Protein AF-A0A4Y8I7M2-F1 (afdb_monomer_lite)

pLDDT: mean 91.76, std 12.44, range [33.81, 98.75]

Radius of gyration: 43.37 Å; chains: 1; bounding box: 100×50×161 Å

Structure (mmCIF, N/CA/C/O backbone):
data_AF-A0A4Y8I7M2-F1
#
_entry.id   AF-A0A4Y8I7M2-F1
#
loop_
_atom_site.group_PDB
_atom_site.id
_atom_site.type_symbol
_atom_site.label_atom_id
_atom_site.label_alt_id
_atom_site.label_comp_id
_atom_site.label_asym_id
_atom_site.label_entity_id
_atom_site.label_seq_id
_atom_site.pdbx_PDB_ins_code
_atom_site.Cartn_x
_atom_site.Cartn_y
_atom_site.Cartn_z
_atom_site.occupancy
_atom_site.B_iso_or_equiv
_atom_site.auth_seq_id
_atom_site.auth_comp_id
_atom_site.auth_asym_id
_atom_site.auth_atom_id
_atom_site.pdbx_PDB_model_num
ATOM 1 N N . MET A 1 1 ? -7.488 23.403 100.681 1.00 34.75 1 MET A N 1
ATOM 2 C CA . MET A 1 1 ? -7.088 21.992 100.491 1.00 34.75 1 MET A CA 1
ATOM 3 C C . MET A 1 1 ? -8.342 21.150 100.312 1.00 34.75 1 MET A C 1
ATOM 5 O O . MET A 1 1 ? -9.198 21.200 101.175 1.00 34.75 1 MET A O 1
ATOM 9 N N . PHE A 1 2 ? -8.409 20.437 99.186 1.00 36.75 2 PHE A N 1
ATOM 10 C CA . PHE A 1 2 ? -9.233 19.265 98.862 1.00 36.75 2 PHE A CA 1
ATOM 11 C C . PHE A 1 2 ? -10.746 19.207 99.182 1.00 36.75 2 PHE A C 1
ATOM 13 O O . PHE A 1 2 ? -11.160 19.093 100.327 1.00 36.75 2 PHE A O 1
ATOM 20 N N . LYS A 1 3 ? -11.473 18.939 98.083 1.00 34.19 3 LYS A N 1
ATOM 21 C CA . LYS A 1 3 ? -12.375 17.788 97.842 1.00 34.19 3 LYS A CA 1
ATOM 22 C C . LYS A 1 3 ? -13.900 18.000 97.905 1.00 34.19 3 LYS A C 1
ATOM 24 O O . LYS A 1 3 ? -14.464 18.262 98.954 1.00 34.19 3 LYS A O 1
ATOM 29 N N . LYS A 1 4 ? -14.487 17.568 96.774 1.00 33.81 4 LYS A N 1
ATOM 30 C CA . LYS A 1 4 ? -15.703 16.747 96.575 1.00 33.81 4 LYS A CA 1
ATOM 31 C C . LYS A 1 4 ? -17.046 17.452 96.325 1.00 33.81 4 LYS A C 1
ATOM 33 O O . LYS A 1 4 ? -17.717 17.912 97.234 1.00 33.81 4 LYS A O 1
ATOM 38 N N . ILE A 1 5 ? -17.416 17.395 95.042 1.00 46.66 5 ILE A N 1
ATOM 39 C CA . ILE A 1 5 ? -18.692 16.943 94.445 1.00 46.66 5 ILE A CA 1
ATOM 40 C C . ILE A 1 5 ? -19.660 16.263 95.441 1.00 46.66 5 ILE A C 1
ATOM 42 O O . ILE A 1 5 ? -19.257 15.267 96.043 1.00 46.66 5 ILE A O 1
ATOM 46 N N . PHE A 1 6 ? -20.913 16.746 95.540 1.00 36.75 6 PHE A N 1
ATOM 47 C CA . PHE A 1 6 ? -22.200 16.080 95.184 1.00 36.75 6 PHE A CA 1
ATOM 48 C C . PHE A 1 6 ? -23.426 16.879 95.717 1.00 36.75 6 PHE A C 1
ATOM 50 O O . PHE A 1 6 ? -23.271 17.638 96.668 1.00 36.75 6 PHE A O 1
ATOM 57 N N . ILE A 1 7 ? -24.628 16.583 95.171 1.00 41.66 7 ILE A N 1
ATOM 58 C CA . ILE A 1 7 ? -26.026 16.907 95.609 1.00 41.66 7 ILE A CA 1
ATOM 59 C C . ILE A 1 7 ? -26.642 18.138 94.894 1.00 41.66 7 ILE A C 1
ATOM 61 O O . ILE A 1 7 ? -26.176 19.252 95.087 1.00 41.66 7 ILE A O 1
ATOM 65 N N . LEU A 1 8 ? -27.554 18.008 93.912 1.00 39.09 8 LEU A N 1
ATOM 66 C CA . LEU A 1 8 ? -28.928 17.439 93.855 1.00 39.09 8 LEU A CA 1
ATOM 67 C C . LEU A 1 8 ? -30.016 18.371 94.443 1.00 39.09 8 LEU A C 1
ATOM 69 O O . LEU A 1 8 ? -30.006 18.683 95.626 1.00 39.09 8 LEU A O 1
ATOM 73 N N . SER A 1 9 ? -31.005 18.726 93.614 1.00 41.34 9 SER A N 1
ATOM 74 C CA . SER A 1 9 ? -32.331 19.258 93.989 1.00 41.34 9 SER A CA 1
ATOM 75 C C . SER A 1 9 ? -33.321 18.715 92.943 1.00 41.34 9 SER A C 1
ATOM 77 O O . SER A 1 9 ? -33.173 19.055 91.775 1.00 41.34 9 SER A O 1
ATOM 79 N N . MET A 1 10 ? -34.151 17.689 93.208 1.00 44.97 10 MET A N 1
ATOM 80 C CA . MET A 1 10 ? -35.494 17.745 93.847 1.00 44.97 10 MET A CA 1
ATOM 81 C C . MET A 1 10 ? -36.355 18.887 93.270 1.00 44.97 10 MET A C 1
ATOM 83 O O . MET A 1 10 ? -35.894 20.021 93.248 1.00 44.97 10 MET A O 1
ATOM 87 N N . LEU A 1 11 ? -37.585 18.689 92.775 1.00 40.25 11 LEU A N 1
ATOM 88 C CA . LEU A 1 11 ? -38.755 18.081 93.435 1.00 40.25 11 LEU A CA 1
ATOM 89 C C . LEU A 1 11 ? -39.888 17.929 92.374 1.00 40.25 11 LEU A C 1
ATOM 91 O O . LEU A 1 11 ? -40.208 18.901 91.703 1.00 40.25 11 LEU A O 1
ATOM 95 N N . SER A 1 12 ? -40.312 16.722 91.981 1.00 39.84 12 SER A N 1
ATOM 96 C CA . SER A 1 12 ? -41.519 15.978 92.413 1.00 39.84 12 SER A CA 1
ATOM 97 C C . SER A 1 12 ? -42.846 16.758 92.505 1.00 39.84 12 SER A C 1
ATOM 99 O O . SER A 1 12 ? -42.995 17.591 93.394 1.00 39.84 12 SER A O 1
ATOM 101 N N . ALA A 1 13 ? -43.840 16.370 91.688 1.00 36.94 13 ALA A N 1
ATOM 102 C CA . ALA A 1 13 ? -45.230 16.160 92.123 1.00 36.94 13 ALA A CA 1
ATOM 103 C C . ALA A 1 13 ? -46.020 15.340 91.079 1.00 36.94 13 ALA A C 1
ATOM 105 O O . ALA A 1 13 ? -46.213 15.760 89.943 1.00 36.94 13 ALA A O 1
ATOM 106 N N . LEU A 1 14 ? -46.477 14.164 91.508 1.00 43.25 14 LEU A N 1
ATOM 107 C CA . LEU A 1 14 ? -47.338 13.204 90.814 1.00 43.25 14 LEU A CA 1
ATOM 108 C C . LEU A 1 14 ? -48.752 13.292 91.423 1.00 43.25 14 LEU A C 1
ATOM 110 O O . LEU A 1 14 ? -48.833 13.370 92.645 1.00 43.25 14 LEU A O 1
ATOM 114 N N . THR A 1 15 ? -49.837 13.234 90.633 1.00 39.44 15 THR A N 1
ATOM 115 C CA . THR A 1 15 ? -51.107 12.513 90.953 1.00 39.44 15 THR A CA 1
ATOM 116 C C . THR A 1 15 ? -52.078 12.498 89.740 1.00 39.44 15 THR A C 1
ATOM 118 O O . THR A 1 15 ? -52.356 13.561 89.206 1.00 39.44 15 THR A O 1
ATOM 121 N N . ILE A 1 16 ? -52.321 11.356 89.061 1.00 47.22 16 ILE A N 1
ATOM 122 C CA . ILE A 1 16 ? -53.378 10.281 89.083 1.00 47.22 16 ILE A CA 1
ATOM 123 C C . ILE A 1 16 ? -54.752 10.580 88.406 1.00 47.22 16 ILE A C 1
ATOM 125 O O . ILE A 1 16 ? -55.399 11.567 88.738 1.00 47.22 16 ILE A O 1
ATOM 129 N N . PHE A 1 17 ? -55.199 9.574 87.614 1.00 38.03 17 PHE A N 1
ATOM 130 C CA . PHE A 1 17 ? -56.518 9.211 87.015 1.00 38.03 17 PHE A CA 1
ATOM 131 C C . PHE A 1 17 ? -56.810 9.797 85.615 1.00 38.03 17 PHE A C 1
ATOM 133 O O . PHE A 1 17 ? -56.690 10.997 85.444 1.00 38.03 17 PHE A O 1
ATOM 140 N N . GLY A 1 18 ? -57.229 9.075 84.561 1.00 34.09 18 GLY A N 1
ATOM 141 C CA . GLY A 1 18 ? -57.569 7.665 84.316 1.00 34.09 18 GLY A CA 1
ATOM 142 C C . GLY A 1 18 ? -58.344 7.516 82.976 1.00 34.09 18 GLY A C 1
ATOM 143 O O . GLY A 1 18 ? -59.138 8.391 82.664 1.00 34.09 18 GLY A O 1
ATOM 144 N N . CYS A 1 19 ? -58.125 6.393 82.268 1.00 34.56 19 CYS A N 1
ATOM 145 C CA . CYS A 1 19 ? -58.940 5.705 81.228 1.00 34.56 19 CYS A CA 1
ATOM 146 C C . CYS A 1 19 ? -59.330 6.333 79.860 1.00 34.56 19 CYS A C 1
ATOM 148 O O . CYS A 1 19 ? -60.022 7.342 79.824 1.00 34.56 19 CYS A O 1
ATOM 150 N N . SER A 1 20 ? -59.062 5.513 78.816 1.00 45.53 20 SER A N 1
ATOM 151 C CA . SER A 1 20 ? -59.830 5.207 77.572 1.00 45.53 20 SER A CA 1
ATOM 152 C C . SER A 1 20 ? -59.993 6.356 76.567 1.00 45.53 20 SER A C 1
ATOM 154 O O . SER A 1 20 ? -60.638 7.345 76.880 1.00 45.53 20 SER A O 1
ATOM 156 N N . ASP A 1 21 ? -59.366 6.341 75.393 1.00 35.41 21 ASP A N 1
ATOM 157 C CA . ASP A 1 21 ? -59.692 5.536 74.204 1.00 35.41 21 ASP A CA 1
ATOM 158 C C . ASP A 1 21 ? -58.680 5.891 73.094 1.00 35.41 21 ASP A C 1
ATOM 160 O O . ASP A 1 21 ? -57.983 6.903 73.195 1.00 35.41 21 ASP A O 1
ATOM 164 N N . ASP A 1 22 ? -58.615 5.023 72.085 1.00 50.66 22 ASP A N 1
ATOM 165 C CA . ASP A 1 22 ? -57.788 5.080 70.876 1.00 50.66 22 ASP A CA 1
ATOM 166 C C . ASP A 1 22 ? -57.703 6.466 70.216 1.00 50.66 22 ASP A C 1
ATOM 168 O O . ASP A 1 22 ? -58.724 7.113 70.012 1.00 50.66 22 ASP A O 1
ATOM 172 N N . ASP A 1 23 ? -56.492 6.851 69.804 1.00 45.38 23 ASP A N 1
ATOM 173 C CA . ASP A 1 23 ? -56.253 7.473 68.498 1.00 45.38 23 ASP A CA 1
ATOM 174 C C . ASP A 1 23 ? -54.772 7.282 68.117 1.00 45.38 23 ASP A C 1
ATOM 176 O O . ASP A 1 23 ? -53.849 7.784 68.766 1.00 45.38 23 ASP A O 1
ATOM 180 N N . ASP A 1 24 ? -54.584 6.484 67.066 1.00 55.16 24 ASP A N 1
ATOM 181 C CA . ASP A 1 24 ? -53.390 6.387 66.229 1.00 55.16 24 ASP A CA 1
ATOM 182 C C . ASP A 1 24 ? -53.096 7.770 65.621 1.00 55.16 24 ASP A C 1
ATOM 184 O O . ASP A 1 24 ? -53.892 8.279 64.834 1.00 55.16 24 ASP A O 1
ATOM 188 N N . ASP A 1 25 ? -51.942 8.368 65.922 1.00 43.81 25 ASP A N 1
ATOM 189 C CA . ASP A 1 25 ? -51.353 9.381 65.037 1.00 43.81 25 ASP A CA 1
ATOM 190 C C . ASP A 1 25 ? -49.824 9.325 65.097 1.00 43.81 25 ASP A C 1
ATOM 192 O O . ASP A 1 25 ? -49.147 10.035 65.846 1.00 43.81 25 ASP A O 1
ATOM 196 N N . THR A 1 26 ? -49.267 8.420 64.295 1.00 49.19 26 THR A N 1
ATOM 197 C CA . THR A 1 26 ? -47.875 8.474 63.855 1.00 49.19 26 THR A CA 1
ATOM 198 C C . THR A 1 26 ? -47.835 8.944 62.405 1.00 49.19 26 THR A C 1
ATOM 200 O O . THR A 1 26 ? -47.641 8.133 61.501 1.00 49.19 26 THR A O 1
ATOM 203 N N . THR A 1 27 ? -48.007 10.241 62.147 1.00 44.62 27 THR A N 1
ATOM 204 C CA . THR A 1 27 ? -47.711 10.802 60.820 1.00 44.62 27 THR A CA 1
ATOM 205 C C . THR A 1 27 ? -46.833 12.052 60.920 1.00 44.62 27 THR A C 1
ATOM 207 O O . THR A 1 27 ? -47.258 13.142 61.292 1.00 44.62 27 THR A O 1
ATOM 210 N N . GLY A 1 28 ? -45.547 11.887 60.589 1.00 54.22 28 GLY A N 1
ATOM 211 C CA . GLY A 1 28 ? -44.714 13.012 60.155 1.00 54.22 28 GLY A CA 1
ATOM 212 C C . GLY A 1 28 ? -45.260 13.609 58.847 1.00 54.22 28 GLY A C 1
ATOM 213 O O . GLY A 1 28 ? -46.148 13.017 58.230 1.00 54.22 28 GLY A O 1
ATOM 214 N N . PRO A 1 29 ? -44.767 14.780 58.405 1.00 56.72 29 PRO A N 1
ATOM 215 C CA . PRO A 1 29 ? -45.229 15.380 57.156 1.00 56.72 29 PRO A CA 1
ATOM 216 C C . PRO A 1 29 ? -45.030 14.405 55.985 1.00 56.72 29 PRO A C 1
ATOM 218 O O . PRO A 1 29 ? -43.944 13.853 55.816 1.00 56.72 29 PRO A O 1
ATOM 221 N N . ALA A 1 30 ? -46.085 14.189 55.195 1.00 63.03 30 ALA A N 1
ATOM 222 C CA . ALA A 1 30 ? -46.025 13.373 53.987 1.00 63.03 30 ALA A CA 1
ATOM 223 C C . ALA A 1 30 ? -45.045 14.001 52.983 1.00 63.03 30 ALA A C 1
ATOM 225 O O . ALA A 1 30 ? -45.181 15.178 52.643 1.00 63.03 30 ALA A O 1
ATOM 226 N N . LEU A 1 31 ? -44.060 13.223 52.530 1.00 72.62 31 LEU A N 1
ATOM 227 C CA . LEU A 1 31 ? -43.148 13.629 51.461 1.00 72.62 31 LEU A CA 1
ATOM 228 C C . LEU A 1 31 ? -43.915 13.600 50.136 1.00 72.62 31 LEU A C 1
ATOM 230 O O . LEU A 1 31 ? -44.609 12.625 49.857 1.00 72.62 31 LEU A O 1
ATOM 234 N N . SER A 1 32 ? -43.833 14.672 49.345 1.00 75.38 32 SER A N 1
ATOM 235 C CA . SER A 1 32 ? -44.622 14.791 48.114 1.00 75.38 32 SER A CA 1
ATOM 236 C C . SER A 1 32 ? -43.983 14.133 46.898 1.00 75.38 32 SER A C 1
ATOM 238 O O . SER A 1 32 ? -44.737 13.779 46.009 1.00 75.38 32 SER A O 1
ATOM 240 N N . ASN A 1 33 ? -42.649 13.998 46.871 1.00 89.50 33 ASN A N 1
ATOM 241 C CA . ASN A 1 33 ? -41.876 13.536 45.713 1.00 89.50 33 ASN A CA 1
ATOM 242 C C . ASN A 1 33 ? -40.784 12.525 46.124 1.00 89.50 33 ASN A C 1
ATOM 244 O O . ASN A 1 33 ? -39.594 12.751 45.898 1.00 89.50 33 ASN A O 1
ATOM 248 N N . ASN A 1 34 ? -41.158 11.464 46.842 1.00 94.31 34 ASN A N 1
ATOM 249 C CA . ASN A 1 34 ? -40.212 10.495 47.409 1.00 94.31 34 ASN A CA 1
ATOM 250 C C . ASN A 1 34 ? -40.139 9.168 46.644 1.00 94.31 34 ASN A C 1
ATOM 252 O O . ASN A 1 34 ? -39.482 8.247 47.129 1.00 94.31 34 ASN A O 1
ATOM 256 N N . THR A 1 35 ? -40.793 9.037 45.488 1.00 96.31 35 THR A N 1
ATOM 257 C CA . THR A 1 35 ? -40.771 7.797 44.699 1.00 96.31 35 THR A CA 1
ATOM 258 C C . THR A 1 35 ? -40.009 8.000 43.394 1.00 96.31 35 THR A C 1
ATOM 260 O O . THR A 1 35 ? -40.344 8.881 42.607 1.00 96.31 35 THR A O 1
ATOM 263 N N . LEU A 1 36 ? -39.002 7.166 43.132 1.00 97.62 36 LEU A N 1
ATOM 264 C CA . LEU A 1 36 ? -38.326 7.091 41.838 1.00 97.62 36 LEU A CA 1
ATOM 265 C C . LEU A 1 36 ? -38.938 5.961 41.012 1.00 97.62 36 LEU A C 1
ATOM 267 O O . LEU A 1 36 ? -39.092 4.850 41.500 1.00 97.62 36 LEU A O 1
ATOM 271 N N . VAL A 1 37 ? -39.266 6.225 39.754 1.00 98.25 37 VAL A N 1
ATOM 272 C CA . VAL A 1 37 ? -39.798 5.226 38.827 1.00 98.25 37 VAL A CA 1
ATOM 273 C C . VAL A 1 37 ? -38.816 5.022 37.689 1.00 98.25 37 VAL A C 1
ATOM 275 O O . VAL A 1 37 ? -38.554 5.964 36.941 1.00 98.25 37 VAL A O 1
ATOM 278 N N . LEU A 1 38 ? -38.288 3.807 37.553 1.00 98.50 38 LEU A N 1
ATOM 279 C CA . LEU A 1 38 ? -37.319 3.437 36.523 1.00 98.50 38 LEU A CA 1
ATOM 280 C C . LEU A 1 38 ? -37.955 2.569 35.434 1.00 98.50 38 LEU A C 1
ATOM 282 O O . LEU A 1 38 ? -38.711 1.641 35.708 1.00 98.50 38 LEU A O 1
ATOM 286 N N . SER A 1 39 ? -37.588 2.847 34.186 1.00 97.88 39 SER A N 1
ATOM 287 C CA . SER A 1 39 ? -37.845 1.983 33.033 1.00 97.88 39 SER A CA 1
ATOM 288 C C . SER A 1 39 ? -36.553 1.851 32.246 1.00 97.88 39 SER A C 1
ATOM 290 O O . SER A 1 39 ? -36.093 2.837 31.673 1.00 97.88 39 SER A O 1
ATOM 292 N N . LEU A 1 40 ? -35.968 0.655 32.230 1.00 97.94 40 LEU A N 1
ATOM 293 C CA . LEU A 1 40 ? -34.669 0.381 31.616 1.00 97.94 40 LEU A CA 1
ATOM 294 C C . LEU A 1 40 ? -34.826 -0.559 30.415 1.00 97.94 40 LEU A C 1
ATOM 296 O O . LEU A 1 40 ? -35.811 -1.283 30.289 1.00 97.94 40 LEU A O 1
ATOM 300 N N . THR A 1 41 ? -33.877 -0.524 29.489 1.00 96.25 41 THR A N 1
ATOM 301 C CA . THR A 1 41 ? -33.853 -1.362 28.286 1.00 96.25 41 THR A CA 1
ATOM 302 C C . THR A 1 41 ? -32.412 -1.723 27.957 1.00 96.25 41 THR A C 1
ATOM 304 O O . THR A 1 41 ? -31.530 -0.877 28.067 1.00 96.25 41 THR A O 1
ATOM 307 N N . GLY A 1 42 ? -32.176 -2.975 27.554 1.00 94.88 42 GLY A N 1
ATOM 308 C CA . GLY A 1 42 ? -30.841 -3.470 27.189 1.00 94.88 42 GLY A CA 1
ATOM 309 C C . GLY A 1 42 ? -29.903 -3.726 28.374 1.00 94.88 42 GLY A C 1
ATOM 310 O O . GLY A 1 42 ? -28.739 -4.040 28.158 1.00 94.88 42 GLY A O 1
ATOM 311 N N . VAL A 1 43 ? -30.404 -3.596 29.605 1.00 96.06 43 VAL A N 1
ATOM 312 C CA . VAL A 1 43 ? -29.664 -3.888 30.838 1.00 96.06 43 VAL A CA 1
ATOM 313 C C . VAL A 1 43 ? -29.626 -5.397 31.062 1.00 96.06 43 VAL A C 1
ATOM 315 O O . VAL A 1 43 ? -30.651 -6.063 30.908 1.00 96.06 43 VAL A O 1
ATOM 318 N N . GLU A 1 44 ? -28.454 -5.930 31.395 1.00 94.19 44 GLU A N 1
ATOM 319 C CA . GLU A 1 44 ? -28.271 -7.361 31.636 1.00 94.19 44 GLU A CA 1
ATOM 320 C C . GLU A 1 44 ? -28.517 -7.759 33.095 1.00 94.19 44 GLU A C 1
ATOM 322 O O . GLU A 1 44 ? -28.574 -6.923 33.993 1.00 94.19 44 GLU A O 1
ATOM 327 N N . THR A 1 45 ? -28.672 -9.059 33.338 1.00 94.62 45 THR A N 1
ATOM 328 C CA . THR A 1 45 ? -28.719 -9.607 34.695 1.00 94.62 45 THR A CA 1
ATOM 329 C C . THR A 1 45 ? -27.307 -9.688 35.262 1.00 94.62 45 THR A C 1
ATOM 331 O O . THR A 1 45 ? -26.478 -10.425 34.730 1.00 94.62 45 THR A O 1
ATOM 334 N N . LEU A 1 46 ? -27.055 -9.015 36.384 1.00 93.56 46 LEU A N 1
ATOM 335 C CA . LEU A 1 46 ? -25.780 -9.130 37.091 1.00 93.56 46 LEU A CA 1
ATOM 336 C C . LEU A 1 46 ? -25.699 -10.445 37.873 1.00 93.56 46 LEU A C 1
ATOM 338 O O . LEU A 1 46 ? -26.699 -10.924 38.418 1.00 93.56 46 LEU A O 1
ATOM 342 N N . GLN A 1 47 ? -24.503 -11.029 37.923 1.00 89.81 47 GLN A N 1
ATOM 343 C CA . GLN A 1 47 ? -24.219 -12.308 38.579 1.00 89.81 47 GLN A CA 1
ATOM 344 C C . GLN A 1 47 ? -23.152 -12.142 39.670 1.00 89.81 47 GLN A C 1
ATOM 346 O O . GLN A 1 47 ? -22.754 -11.029 39.990 1.00 89.81 47 GLN A O 1
ATOM 351 N N . ASN A 1 48 ? -22.748 -13.257 40.289 1.00 89.00 48 ASN A N 1
ATOM 352 C CA . ASN A 1 48 ? -21.621 -13.345 41.229 1.00 89.00 48 ASN A CA 1
ATOM 353 C C . ASN A 1 48 ? -21.653 -12.375 42.424 1.00 89.00 48 ASN A C 1
ATOM 355 O O . ASN A 1 48 ? -20.632 -12.076 43.035 1.00 89.00 48 ASN A O 1
ATOM 359 N N . GLY A 1 49 ? -22.857 -11.963 42.819 1.00 89.12 49 GLY A N 1
ATOM 360 C CA . GLY A 1 49 ? -23.054 -11.049 43.937 1.00 89.12 49 GLY A CA 1
ATOM 361 C C . GLY A 1 49 ? -22.908 -9.578 43.562 1.00 89.12 49 GLY A C 1
ATOM 362 O O . GLY A 1 49 ? -22.641 -8.770 44.437 1.00 89.12 49 GLY A O 1
ATOM 363 N N . TYR A 1 50 ? -23.079 -9.205 42.294 1.00 93.56 50 TYR A N 1
ATOM 364 C CA . TYR A 1 50 ? -23.278 -7.812 41.896 1.00 93.56 50 TYR A CA 1
ATOM 365 C C . TYR A 1 50 ? -24.763 -7.485 41.719 1.00 93.56 50 TYR A C 1
ATOM 367 O O . TYR A 1 50 ? -25.577 -8.340 41.356 1.00 93.56 50 TYR A O 1
ATOM 375 N N . HIS A 1 51 ? -25.120 -6.226 41.958 1.00 95.25 51 HIS A N 1
ATOM 376 C CA . HIS A 1 51 ? -26.459 -5.683 41.747 1.00 95.25 51 HIS A CA 1
ATOM 377 C C . HIS A 1 51 ? -26.393 -4.231 41.269 1.00 95.25 51 HIS A C 1
ATOM 379 O O . HIS A 1 51 ? -25.348 -3.593 41.326 1.00 95.25 51 HIS A O 1
ATOM 385 N N . TYR A 1 52 ? -27.515 -3.697 40.797 1.00 97.31 52 TYR A N 1
ATOM 386 C CA . TYR A 1 52 ? -27.633 -2.278 40.494 1.00 97.31 52 TYR A CA 1
ATOM 387 C C . TYR A 1 52 ? -28.093 -1.500 41.726 1.00 97.31 52 TYR A C 1
ATOM 389 O O . TYR A 1 52 ? -28.968 -1.956 42.469 1.00 97.31 52 TYR A O 1
ATOM 397 N N . GLU A 1 53 ? -27.581 -0.286 41.903 1.00 97.38 53 GLU A N 1
ATOM 398 C CA . GLU A 1 53 ? -28.123 0.677 42.860 1.00 97.38 53 GLU A CA 1
ATOM 399 C C . GLU A 1 53 ? -28.457 2.001 42.178 1.00 97.38 53 GLU A C 1
ATOM 401 O O . GLU A 1 53 ? -27.693 2.536 41.374 1.00 97.38 53 GLU A O 1
ATOM 406 N N . GLY A 1 54 ? -29.652 2.515 42.465 1.00 97.44 54 GLY A N 1
ATOM 407 C CA . GLY A 1 54 ? -30.093 3.808 41.965 1.00 97.44 54 GLY A CA 1
ATOM 408 C C . GLY A 1 54 ? -29.753 4.928 42.939 1.00 97.44 54 GLY A C 1
ATOM 409 O O . GLY A 1 54 ? -30.057 4.831 44.128 1.00 97.44 54 GLY A O 1
ATOM 410 N N . TRP A 1 55 ? -29.262 6.048 42.422 1.00 98.06 55 TRP A N 1
ATOM 411 C CA . TRP A 1 55 ? -28.876 7.227 43.188 1.00 98.06 55 TRP A CA 1
ATOM 412 C C . TRP A 1 55 ? -29.515 8.490 42.618 1.00 98.06 55 TRP A C 1
ATOM 414 O O . TRP A 1 55 ? -29.453 8.746 41.416 1.00 98.06 55 TRP A O 1
ATOM 424 N N . ALA A 1 56 ? -30.080 9.322 43.488 1.00 97.81 56 ALA A N 1
ATOM 425 C CA . ALA A 1 56 ? -30.510 10.674 43.157 1.00 97.81 56 ALA A CA 1
ATOM 426 C C . ALA A 1 56 ? -29.520 11.690 43.734 1.00 97.81 56 ALA A C 1
ATOM 428 O O . ALA A 1 56 ? -29.183 11.631 44.914 1.00 97.81 56 ALA A O 1
ATOM 429 N N . ILE A 1 57 ? -29.064 12.648 42.927 1.00 97.81 57 ILE A N 1
ATOM 430 C CA . ILE A 1 57 ? -28.159 13.705 43.395 1.00 97.81 57 ILE A CA 1
ATOM 431 C C . ILE A 1 57 ? -28.982 14.873 43.929 1.00 97.81 57 ILE A C 1
ATOM 433 O O . ILE A 1 57 ? -29.481 15.682 43.152 1.00 97.81 57 ILE A O 1
ATOM 437 N N . VAL A 1 58 ? -29.116 14.984 45.250 1.00 95.94 58 VAL A N 1
ATOM 438 C CA . VAL A 1 58 ? -29.919 16.018 45.922 1.00 95.94 58 VAL A CA 1
ATOM 439 C C . VAL A 1 58 ? -28.995 16.973 46.666 1.00 95.94 58 VAL A C 1
ATOM 441 O O . VAL A 1 58 ? -28.199 16.567 47.512 1.00 95.94 58 VAL A O 1
ATOM 444 N N . GLY A 1 59 ? -29.056 18.266 46.335 1.00 93.38 59 GLY A N 1
ATOM 445 C CA . GLY A 1 59 ? -28.174 19.269 46.948 1.00 93.38 59 GLY A CA 1
ATOM 446 C C . GLY A 1 59 ? -26.676 19.019 46.706 1.00 93.38 59 GLY A C 1
ATOM 447 O O . GLY A 1 59 ? -25.848 19.496 47.478 1.00 93.38 59 GLY A O 1
ATOM 448 N N . GLY A 1 60 ? -26.334 18.270 45.650 1.00 94.38 60 GLY A N 1
ATOM 449 C CA . GLY A 1 60 ? -24.963 17.872 45.317 1.00 94.38 60 GLY A CA 1
ATOM 450 C C . GLY A 1 60 ? -24.469 16.597 46.007 1.00 94.38 60 GLY A C 1
ATOM 451 O O . GLY A 1 60 ? -23.343 16.189 45.740 1.00 94.38 60 GLY A O 1
ATOM 452 N N . SER A 1 61 ? -25.288 15.960 46.848 1.00 95.62 61 SER A N 1
ATOM 453 C CA . SER A 1 61 ? -24.948 14.705 47.527 1.00 95.62 61 SER A CA 1
ATOM 454 C C . SER A 1 61 ? -25.746 13.528 46.959 1.00 95.62 61 SER A C 1
ATOM 456 O O . SER A 1 61 ? -26.920 13.709 46.622 1.00 95.62 61 SER A O 1
ATOM 458 N N . PRO A 1 62 ? -25.156 12.324 46.878 1.00 96.94 62 PRO A N 1
ATOM 459 C CA . PRO A 1 62 ? -25.881 11.127 46.475 1.00 96.94 62 PRO A CA 1
ATOM 460 C C . PRO A 1 62 ? -26.884 10.698 47.555 1.00 96.94 62 PRO A C 1
ATOM 462 O O . PRO A 1 62 ? -26.600 10.734 48.752 1.00 96.94 62 PRO A O 1
ATOM 465 N N . VAL A 1 63 ? -28.074 10.296 47.117 1.00 95.94 63 VAL A N 1
ATOM 466 C CA . VAL A 1 63 ? -29.135 9.708 47.938 1.00 95.94 63 VAL A CA 1
ATOM 467 C C . VAL A 1 63 ? -29.513 8.372 47.314 1.00 95.94 63 VAL A C 1
ATOM 469 O O . VAL A 1 63 ? -30.018 8.349 46.191 1.00 95.94 63 VAL A O 1
ATOM 472 N N . ALA A 1 64 ? -29.285 7.275 48.037 1.00 95.94 64 ALA A N 1
ATOM 473 C CA . ALA A 1 64 ? -29.695 5.944 47.604 1.00 95.94 64 ALA A CA 1
ATOM 474 C C . ALA A 1 64 ? -31.220 5.881 47.435 1.00 95.94 64 ALA A C 1
ATOM 476 O O . ALA A 1 64 ? -31.986 6.324 48.297 1.00 95.94 64 ALA A O 1
ATOM 477 N N . THR A 1 65 ? -31.656 5.335 46.306 1.00 95.75 65 THR A N 1
ATOM 478 C CA . THR A 1 65 ? -33.073 5.208 45.940 1.00 95.75 65 THR A CA 1
ATOM 479 C C . THR A 1 65 ? -33.550 3.763 45.988 1.00 95.75 65 THR A C 1
ATOM 481 O O . THR A 1 65 ? -34.729 3.526 46.234 1.00 95.75 65 THR A O 1
ATOM 484 N N . GLY A 1 66 ? -32.635 2.801 45.863 1.00 94.50 66 GLY A N 1
ATOM 485 C CA . GLY A 1 66 ? -32.909 1.384 46.046 1.00 94.50 66 GLY A CA 1
ATOM 486 C C . GLY A 1 66 ? -31.939 0.499 45.273 1.00 94.50 66 GLY A C 1
ATOM 487 O O . GLY A 1 66 ? -31.365 0.916 44.267 1.00 94.50 66 GLY A O 1
ATOM 488 N N . LYS A 1 67 ? -31.800 -0.737 45.753 1.00 95.56 67 LYS A N 1
ATOM 489 C CA . LYS A 1 67 ? -30.999 -1.800 45.141 1.00 95.56 67 LYS A CA 1
ATOM 490 C C . LYS A 1 67 ? -31.908 -2.732 44.342 1.00 95.56 67 LYS A C 1
ATOM 492 O O . LYS A 1 67 ? -32.997 -3.071 44.813 1.00 95.56 67 LYS A O 1
ATOM 497 N N . PHE A 1 68 ? -31.473 -3.144 43.160 1.00 97.44 68 PHE A N 1
ATOM 498 C CA . PHE A 1 68 ? -32.240 -4.012 42.271 1.00 97.44 68 PHE A CA 1
ATOM 499 C C . PHE A 1 68 ? -31.334 -4.823 41.345 1.00 97.44 68 PHE A C 1
ATOM 501 O O . PHE A 1 68 ? -30.150 -4.545 41.197 1.00 97.44 68 PHE A O 1
ATOM 508 N N . ASN A 1 69 ? -31.905 -5.824 40.694 1.00 97.06 69 ASN A N 1
ATOM 509 C CA . ASN A 1 69 ? -31.316 -6.496 39.542 1.00 97.06 69 ASN A CA 1
ATOM 510 C C . ASN A 1 69 ? -32.364 -6.559 38.416 1.00 97.06 69 ASN A C 1
ATOM 512 O O . ASN A 1 69 ? -33.473 -6.034 38.560 1.00 97.06 69 ASN A O 1
ATOM 516 N N . VAL A 1 70 ? -32.018 -7.162 37.285 1.00 96.56 70 VAL A N 1
ATOM 517 C CA . VAL A 1 70 ? -32.908 -7.343 36.137 1.00 96.56 70 VAL A CA 1
ATOM 518 C C . VAL A 1 70 ? -33.007 -8.829 35.811 1.00 96.56 70 VAL A C 1
ATOM 520 O O . VAL A 1 70 ? -31.990 -9.516 35.774 1.00 96.56 70 VAL A O 1
ATOM 523 N N . ASP A 1 71 ? -34.213 -9.344 35.583 1.00 94.50 71 ASP A N 1
ATOM 524 C CA . ASP A 1 71 ? -34.418 -10.735 35.169 1.00 94.50 71 ASP A CA 1
ATOM 525 C C . ASP A 1 71 ? -34.081 -10.960 33.680 1.00 94.50 71 ASP A C 1
ATOM 527 O O . ASP A 1 71 ? -33.824 -10.029 32.913 1.00 94.50 71 ASP A O 1
ATOM 531 N N . ALA A 1 72 ? -34.153 -12.216 33.230 1.00 91.56 72 ALA A N 1
ATOM 532 C CA . ALA A 1 72 ? -33.879 -12.586 31.838 1.00 91.56 72 ALA A CA 1
ATOM 533 C C . ALA A 1 72 ? -34.832 -11.947 30.801 1.00 91.56 72 ALA A C 1
ATOM 535 O O . ALA A 1 72 ? -34.573 -12.031 29.600 1.00 91.56 72 ALA A O 1
ATOM 536 N N . ASN A 1 73 ? -35.944 -11.343 31.233 1.00 92.31 73 ASN A N 1
ATOM 537 C CA . ASN A 1 73 ? -36.915 -10.661 30.379 1.00 92.31 73 ASN A CA 1
ATOM 538 C C . ASN A 1 73 ? -36.804 -9.128 30.455 1.00 92.31 73 ASN A C 1
ATOM 540 O O . ASN A 1 73 ? -37.606 -8.440 29.819 1.00 92.31 73 ASN A O 1
ATOM 544 N N . GLY A 1 74 ? -35.851 -8.581 31.216 1.00 92.69 74 GLY A N 1
ATOM 545 C CA . GLY A 1 74 ? -35.707 -7.138 31.403 1.00 92.69 74 GLY A CA 1
ATOM 546 C C . GLY A 1 74 ? -36.571 -6.552 32.528 1.00 92.69 74 GLY A C 1
ATOM 547 O O . GLY A 1 74 ? -36.720 -5.332 32.605 1.00 92.69 74 GLY A O 1
ATOM 548 N N . VAL A 1 75 ? -37.186 -7.379 33.379 1.00 96.19 75 VAL A N 1
ATOM 549 C CA . VAL A 1 75 ? -38.019 -6.930 34.504 1.00 96.19 75 VAL A CA 1
ATOM 550 C C . VAL A 1 75 ? -37.131 -6.602 35.701 1.00 96.19 75 VAL A C 1
ATOM 552 O O . VAL A 1 75 ? -36.276 -7.398 36.072 1.00 96.19 75 VAL A O 1
ATOM 555 N N . LEU A 1 76 ? -37.349 -5.440 36.325 1.00 98.00 76 LEU A N 1
ATOM 556 C CA . LEU A 1 76 ? -36.638 -5.065 37.550 1.00 98.00 76 LEU A CA 1
ATOM 557 C C . LEU A 1 76 ? -37.091 -5.948 38.718 1.00 98.00 76 LEU A C 1
ATOM 559 O O . LEU A 1 76 ? -38.293 -6.078 38.962 1.00 98.00 76 LEU A O 1
ATOM 563 N N . GLU A 1 77 ? -36.142 -6.495 39.467 1.00 97.69 77 GLU A N 1
ATOM 564 C CA . GLU A 1 77 ? -36.379 -7.330 40.644 1.00 97.69 77 GLU A CA 1
ATOM 565 C C . GLU A 1 77 ? -35.594 -6.817 41.854 1.00 97.69 77 GLU A C 1
ATOM 567 O O . GLU A 1 77 ? -34.518 -6.236 41.719 1.00 97.69 77 GLU A O 1
ATOM 572 N N . ASP A 1 78 ? -36.127 -7.027 43.055 1.00 96.00 78 ASP A N 1
ATOM 573 C CA . ASP A 1 78 ? -35.371 -6.810 44.285 1.00 96.00 78 ASP A CA 1
ATOM 574 C C . ASP A 1 78 ? -34.276 -7.882 44.464 1.00 96.00 78 ASP A C 1
ATOM 576 O O . ASP A 1 78 ? -34.210 -8.879 43.743 1.00 96.00 78 ASP A O 1
ATOM 580 N N . LEU A 1 79 ? -33.420 -7.719 45.476 1.00 93.94 79 LEU A N 1
ATOM 581 C CA . LEU A 1 79 ? -32.341 -8.679 45.765 1.00 93.94 79 LEU A CA 1
ATOM 582 C C . LEU A 1 79 ? -32.840 -10.047 46.279 1.00 93.94 79 LEU A C 1
ATOM 584 O O . LEU A 1 79 ? -32.044 -10.929 46.586 1.00 93.94 79 LEU A O 1
ATOM 588 N N . SER A 1 80 ? -34.154 -10.225 46.424 1.00 94.69 80 SER A N 1
ATOM 589 C CA . SER A 1 80 ? -34.813 -11.496 46.741 1.00 94.69 80 SER A CA 1
ATOM 590 C C . SER A 1 80 ? -35.566 -12.077 45.534 1.00 94.69 80 SER A C 1
ATOM 592 O O . SER A 1 80 ? -36.363 -13.001 45.716 1.00 94.69 80 SER A O 1
ATOM 594 N N . SER A 1 81 ? -35.311 -11.558 44.326 1.00 94.31 81 SER A N 1
ATOM 595 C CA . SER A 1 81 ? -35.935 -11.966 43.060 1.00 94.31 81 SER A CA 1
ATOM 596 C C . SER A 1 81 ? -37.454 -11.763 43.015 1.00 94.31 81 SER A C 1
ATOM 598 O O . SER A 1 81 ? -38.181 -12.525 42.376 1.00 94.31 81 SER A O 1
ATOM 600 N N . ASN A 1 82 ? -37.972 -10.753 43.720 1.00 96.69 82 ASN A N 1
ATOM 601 C CA . ASN A 1 82 ? -39.358 -10.326 43.555 1.00 96.69 82 ASN A CA 1
ATOM 602 C C . ASN A 1 82 ? -39.428 -9.169 42.560 1.00 96.69 82 ASN A C 1
ATOM 604 O O . ASN A 1 82 ? -38.732 -8.168 42.716 1.00 96.69 82 ASN A O 1
ATOM 608 N N . ALA A 1 83 ? -40.335 -9.265 41.588 1.00 97.38 83 ALA A N 1
ATOM 609 C CA . ALA A 1 83 ? -40.573 -8.194 40.627 1.00 97.38 83 ALA A CA 1
ATOM 610 C C . ALA A 1 83 ? -40.955 -6.870 41.315 1.00 97.38 83 ALA A C 1
ATOM 612 O O . ALA A 1 83 ? -41.903 -6.801 42.107 1.00 97.38 83 ALA A O 1
ATOM 613 N N . ILE A 1 84 ? -40.260 -5.796 40.945 1.00 97.38 84 ILE A N 1
ATOM 614 C CA . ILE A 1 84 ? -40.528 -4.431 41.392 1.00 97.38 84 ILE A CA 1
ATOM 615 C C . ILE A 1 84 ? -41.651 -3.869 40.522 1.00 97.38 84 ILE A C 1
ATOM 617 O O . ILE A 1 84 ? -41.457 -3.439 39.382 1.00 97.38 84 ILE A O 1
ATOM 621 N N . SER A 1 85 ? -42.870 -3.904 41.060 1.00 94.62 85 SER A N 1
ATOM 622 C CA . SER A 1 85 ? -44.072 -3.475 40.344 1.00 94.62 85 SER A CA 1
ATOM 623 C C . SER A 1 85 ? -43.943 -2.034 39.844 1.00 94.62 85 SER A C 1
ATOM 625 O O . SER A 1 85 ? -43.792 -1.104 40.631 1.00 94.62 85 SER A O 1
ATOM 627 N N . GLY A 1 86 ? -44.044 -1.851 38.525 1.00 93.62 86 GLY A N 1
ATOM 628 C CA . GLY A 1 86 ? -43.979 -0.536 37.883 1.00 93.62 86 GLY A CA 1
ATOM 629 C C . GLY A 1 86 ? -42.606 0.136 37.931 1.00 93.62 86 GLY A C 1
ATOM 630 O O . GLY A 1 86 ? -42.524 1.298 37.549 1.00 93.62 86 GLY A O 1
ATOM 631 N N . GLY A 1 87 ? -41.561 -0.563 38.395 1.00 95.81 87 GLY A N 1
ATOM 632 C CA . GLY A 1 87 ? -40.232 0.012 38.597 1.00 95.81 87 GLY A CA 1
ATOM 633 C C . GLY A 1 87 ? -40.198 1.100 39.672 1.00 95.81 87 GLY A C 1
ATOM 634 O O . GLY A 1 87 ? -39.388 2.016 39.569 1.00 95.81 87 GLY A O 1
ATOM 635 N N . GLU A 1 88 ? -41.110 1.052 40.648 1.00 97.50 88 GLU A N 1
ATOM 636 C CA . GLU A 1 88 ? -41.251 2.080 41.682 1.00 97.50 88 GLU A CA 1
ATOM 637 C C . GLU A 1 88 ? -40.367 1.792 42.906 1.00 97.50 88 GLU A C 1
ATOM 639 O O . GLU A 1 88 ? -40.481 0.754 43.556 1.00 97.50 88 GLU A O 1
ATOM 644 N N . PHE A 1 89 ? -39.529 2.764 43.250 1.00 97.12 89 PHE A N 1
ATOM 645 C CA . PHE A 1 89 ? -38.614 2.761 44.382 1.00 97.12 89 PHE A CA 1
ATOM 646 C C . PHE A 1 89 ? -39.007 3.877 45.351 1.00 97.12 89 PHE A C 1
ATOM 648 O O . PHE A 1 89 ? -38.831 5.063 45.063 1.00 97.12 89 PHE A O 1
ATOM 655 N N . VAL A 1 90 ? -39.575 3.507 46.501 1.00 94.44 90 VAL A N 1
ATOM 656 C CA . VAL A 1 90 ? -40.003 4.469 47.527 1.00 94.44 90 VAL A CA 1
ATOM 657 C C . VAL A 1 90 ? -38.837 4.779 48.457 1.00 94.44 90 VAL A C 1
ATOM 659 O O . VAL A 1 90 ? -38.303 3.893 49.120 1.00 94.44 90 VAL A O 1
ATOM 662 N N . THR A 1 91 ? -38.479 6.055 48.549 1.00 91.88 91 THR A N 1
ATOM 663 C CA . THR A 1 91 ? -37.357 6.543 49.353 1.00 91.88 91 THR A CA 1
ATOM 664 C C . THR A 1 91 ? -37.836 7.244 50.626 1.00 91.88 91 THR A C 1
ATOM 666 O O . THR A 1 91 ? -39.000 7.634 50.767 1.00 91.88 91 THR A O 1
ATOM 669 N N . THR A 1 92 ? -36.924 7.436 51.580 1.00 89.44 92 THR A N 1
ATOM 670 C CA . THR A 1 92 ? -37.181 8.200 52.814 1.00 89.44 92 THR A CA 1
ATOM 671 C C . THR A 1 92 ? -36.873 9.693 52.677 1.00 89.44 92 THR A C 1
ATOM 673 O O . THR A 1 92 ? -36.932 10.417 53.670 1.00 89.44 92 THR A O 1
ATOM 676 N N . THR A 1 93 ? -36.513 10.152 51.477 1.00 91.19 93 THR A N 1
ATOM 677 C CA . THR A 1 93 ? -36.011 11.505 51.208 1.00 91.19 93 THR A CA 1
ATOM 678 C C . THR A 1 93 ? -36.865 12.166 50.130 1.00 91.19 93 THR A C 1
ATOM 680 O O . THR A 1 93 ? -37.333 11.510 49.207 1.00 91.19 93 THR A O 1
ATOM 683 N N . ASP A 1 94 ? -37.088 13.474 50.240 1.00 93.69 94 ASP A N 1
ATOM 684 C CA . ASP A 1 94 ? -37.724 14.240 49.167 1.00 93.69 94 ASP A CA 1
ATOM 685 C C . ASP A 1 94 ? -36.737 14.420 48.002 1.00 93.69 94 ASP A C 1
ATOM 687 O O . ASP A 1 94 ? -35.650 14.971 48.189 1.00 93.69 94 ASP A O 1
ATOM 691 N N . LEU A 1 95 ? -37.109 13.956 46.809 1.00 95.38 95 LEU A N 1
ATOM 692 C CA . LEU A 1 95 ? -36.277 14.016 45.609 1.00 95.38 95 LEU A CA 1
ATOM 693 C C . LEU A 1 95 ? -36.570 15.253 44.741 1.00 95.38 95 LEU A C 1
ATOM 695 O O . LEU A 1 95 ? -36.044 15.353 43.636 1.00 95.38 95 LEU A O 1
ATOM 699 N N . THR A 1 96 ? -37.386 16.208 45.210 1.00 93.88 96 THR A N 1
ATOM 700 C CA . THR A 1 96 ? -37.772 17.415 44.446 1.00 93.88 96 THR A CA 1
ATOM 701 C C . THR A 1 96 ? -36.570 18.167 43.868 1.00 93.88 96 THR A C 1
ATOM 703 O O . THR A 1 96 ? -36.618 18.613 42.723 1.00 93.88 96 THR A O 1
ATOM 706 N N . ASP A 1 97 ? -35.492 18.280 44.647 1.00 94.44 97 ASP A N 1
ATOM 707 C CA . ASP A 1 97 ? -34.280 19.020 44.278 1.00 94.44 97 ASP A CA 1
ATOM 708 C C . ASP A 1 97 ? -33.205 18.126 43.627 1.00 94.44 97 ASP A C 1
ATOM 710 O O . ASP A 1 97 ? -32.034 18.514 43.552 1.00 94.44 97 ASP A O 1
ATOM 714 N N . ALA A 1 98 ? -33.569 16.918 43.180 1.00 97.56 98 ALA A N 1
ATOM 715 C CA . ALA A 1 98 ? -32.645 16.037 42.481 1.00 97.56 98 ALA A CA 1
ATOM 716 C C . ALA A 1 98 ? -32.194 16.668 41.155 1.00 97.56 98 ALA A C 1
ATOM 718 O O . ALA A 1 98 ? -33.015 17.085 40.337 1.00 97.56 98 ALA A O 1
ATOM 719 N N . THR A 1 99 ? -30.884 16.718 40.925 1.00 98.12 99 THR A N 1
ATOM 720 C CA . THR A 1 99 ? -30.288 17.281 39.704 1.00 98.12 99 THR A CA 1
ATOM 721 C C . THR A 1 99 ? -29.885 16.212 38.696 1.00 98.12 99 THR A C 1
ATOM 723 O O . THR A 1 99 ? -29.814 16.491 37.500 1.00 98.12 99 THR A O 1
ATOM 726 N N . ALA A 1 100 ? -29.652 14.983 39.150 1.00 98.44 100 ALA A N 1
ATOM 727 C CA . ALA A 1 100 ? -29.311 13.843 38.311 1.00 98.44 100 ALA A CA 1
ATOM 728 C C . ALA A 1 100 ? -29.789 12.537 38.949 1.00 98.44 100 ALA A C 1
ATOM 730 O O . ALA A 1 100 ? -29.928 12.452 40.171 1.00 98.44 100 ALA A O 1
ATOM 731 N N . ILE A 1 101 ? -30.001 11.532 38.103 1.00 98.62 101 ILE A N 1
ATOM 732 C CA . ILE A 1 101 ? -30.161 10.131 38.491 1.00 98.62 101 ILE A CA 1
ATOM 733 C C . ILE A 1 101 ? -28.965 9.357 37.937 1.00 98.62 101 ILE A C 1
ATOM 735 O O . ILE A 1 101 ? -28.577 9.579 36.787 1.00 98.62 101 ILE A O 1
ATOM 739 N N . ILE A 1 102 ? -28.390 8.476 38.751 1.00 98.56 102 ILE A N 1
ATOM 740 C CA . ILE A 1 102 ? -27.250 7.617 38.415 1.00 98.56 102 ILE A CA 1
ATOM 741 C C . ILE A 1 102 ? -27.606 6.186 38.815 1.00 98.56 102 ILE A C 1
ATOM 743 O O . ILE A 1 102 ? -28.187 5.974 39.874 1.00 98.56 102 ILE A O 1
ATOM 747 N N . ILE A 1 103 ? -27.273 5.218 37.972 1.00 98.44 103 ILE A N 1
ATOM 748 C CA . ILE A 1 103 ? -27.342 3.787 38.256 1.00 98.44 103 ILE A CA 1
ATOM 749 C C . ILE A 1 103 ? -25.907 3.265 38.288 1.00 98.44 103 ILE A C 1
ATOM 751 O O . ILE A 1 103 ? -25.182 3.439 37.305 1.00 98.44 103 ILE A O 1
ATOM 755 N N . THR A 1 104 ? -25.508 2.640 39.390 1.00 97.62 104 THR A N 1
ATOM 756 C CA . THR A 1 104 ? -24.183 2.025 39.566 1.00 97.62 104 THR A CA 1
ATOM 757 C C . THR A 1 104 ? -24.276 0.508 39.631 1.00 97.62 104 THR A C 1
ATOM 759 O O . THR A 1 104 ? -25.359 -0.036 39.851 1.00 97.62 104 THR A O 1
ATOM 762 N N . ILE A 1 105 ? -23.148 -0.167 39.401 1.00 96.19 105 ILE A N 1
ATOM 763 C CA . ILE A 1 105 ? -22.981 -1.608 39.631 1.00 96.19 105 ILE A CA 1
ATOM 764 C C . ILE A 1 105 ? -22.260 -1.788 40.966 1.00 96.19 105 ILE A C 1
ATOM 766 O O . ILE A 1 105 ? -21.084 -1.455 41.074 1.00 96.19 105 ILE A O 1
ATOM 770 N N . GLU A 1 106 ? -22.950 -2.323 41.964 1.00 94.75 106 GLU A N 1
ATOM 771 C CA . GLU A 1 106 ? -22.463 -2.446 43.337 1.00 94.75 106 GLU A CA 1
ATOM 772 C C . GLU A 1 106 ? -22.199 -3.911 43.715 1.00 94.75 106 GLU A C 1
ATOM 774 O O . GLU A 1 106 ? -22.974 -4.797 43.329 1.00 94.75 106 GLU A O 1
ATOM 779 N N . PRO A 1 107 ? -21.146 -4.199 44.500 1.00 92.25 107 PRO A N 1
ATOM 780 C CA . PRO A 1 107 ? -20.904 -5.532 45.031 1.00 92.25 107 PRO A CA 1
ATOM 781 C C . PRO A 1 107 ? -21.806 -5.855 46.233 1.00 92.25 107 PRO A C 1
ATOM 783 O O . PRO A 1 107 ? -22.270 -4.992 46.984 1.00 92.25 107 PRO A O 1
ATOM 786 N N . ASP A 1 108 ? -22.010 -7.144 46.474 1.00 86.25 108 ASP A N 1
ATOM 787 C CA . ASP A 1 108 ? -22.770 -7.660 47.604 1.00 86.25 108 ASP A CA 1
ATOM 788 C C . ASP A 1 108 ? -22.130 -7.260 48.933 1.00 86.25 108 ASP A C 1
ATOM 790 O O . ASP A 1 108 ? -20.921 -7.359 49.152 1.00 86.25 108 ASP A O 1
ATOM 794 N N . GLY A 1 109 ? -22.982 -6.859 49.876 1.00 81.81 109 GLY A N 1
ATOM 795 C CA . GLY A 1 109 ? -22.530 -6.420 51.191 1.00 81.81 109 GLY A CA 1
ATOM 796 C C . GLY A 1 109 ? -21.891 -5.032 51.197 1.00 81.81 109 GLY A C 1
ATOM 797 O O . GLY A 1 109 ? -21.387 -4.638 52.252 1.00 81.81 109 GLY A O 1
ATOM 798 N N . ASP A 1 110 ? -21.953 -4.284 50.089 1.00 82.19 110 ASP A N 1
ATOM 799 C CA . ASP A 1 110 ? -21.707 -2.851 50.141 1.00 82.19 110 ASP A CA 1
ATOM 800 C C . ASP A 1 110 ? -22.736 -2.164 51.057 1.00 82.19 110 ASP A C 1
ATOM 802 O O . ASP A 1 110 ? -23.952 -2.384 50.993 1.00 82.19 110 ASP A O 1
ATOM 806 N N . THR A 1 111 ? -22.198 -1.377 51.983 1.00 82.69 111 THR A N 1
ATOM 807 C CA . THR A 1 111 ? -22.928 -0.683 53.048 1.00 82.69 111 THR A CA 1
ATOM 808 C C . THR A 1 111 ? -22.559 0.790 53.128 1.00 82.69 111 THR A C 1
ATOM 810 O O . THR A 1 111 ? -23.029 1.481 54.040 1.00 82.69 111 THR A O 1
ATOM 813 N N . ASP A 1 112 ? -21.686 1.261 52.238 1.00 87.06 112 ASP A N 1
ATOM 814 C CA . ASP A 1 112 ? -21.305 2.656 52.217 1.00 87.06 112 ASP A CA 1
ATOM 815 C C . ASP A 1 112 ? -22.400 3.509 51.544 1.00 87.06 112 ASP A C 1
ATOM 817 O O . ASP A 1 112 ? -23.385 3.002 51.012 1.00 87.06 112 ASP A O 1
ATOM 821 N N . ALA A 1 113 ? -22.350 4.822 51.767 1.00 88.19 113 ALA A N 1
ATOM 822 C CA . ALA A 1 113 ? -23.413 5.742 51.355 1.00 88.19 113 ALA A CA 1
ATOM 823 C C . ALA A 1 113 ? -23.057 6.508 50.073 1.00 88.19 113 ALA A C 1
ATOM 825 O O . ALA A 1 113 ? -23.651 7.555 49.799 1.00 88.19 113 ALA A O 1
ATOM 826 N N . ASN A 1 114 ? -22.057 6.034 49.338 1.00 92.56 114 ASN A N 1
ATOM 827 C CA . ASN A 1 114 ? -21.583 6.609 48.098 1.00 92.56 114 ASN A CA 1
ATOM 828 C C . ASN A 1 114 ? -21.796 5.604 46.962 1.00 92.56 114 ASN A C 1
ATOM 830 O O . ASN A 1 114 ? -21.688 4.405 47.187 1.00 92.56 114 ASN A O 1
ATOM 834 N N . PRO A 1 115 ? -22.048 6.091 45.743 1.00 95.19 115 PRO A N 1
ATOM 835 C CA . PRO A 1 115 ? -22.017 5.239 44.566 1.00 95.19 115 PRO A CA 1
ATOM 836 C C . PRO A 1 115 ? -20.603 4.679 44.335 1.00 95.19 115 PRO A C 1
ATOM 838 O O . PRO A 1 115 ? -19.628 5.422 44.497 1.00 95.19 115 PRO A O 1
ATOM 841 N N . ALA A 1 116 ? -20.490 3.418 43.909 1.00 95.06 116 ALA A N 1
ATOM 842 C CA . ALA A 1 116 ? -19.249 2.861 43.371 1.00 95.06 116 ALA A CA 1
ATOM 843 C C . ALA A 1 116 ? -18.796 3.596 42.106 1.00 95.06 116 ALA A C 1
ATOM 845 O O . ALA A 1 116 ? -19.583 4.253 41.434 1.00 95.06 116 ALA A O 1
ATOM 846 N N . ASP A 1 117 ? -17.527 3.427 41.729 1.00 95.12 117 ASP A N 1
ATOM 847 C CA . ASP A 1 117 ? -16.952 4.070 40.540 1.00 95.12 117 ASP A CA 1
ATOM 848 C C . ASP A 1 117 ? -17.597 3.594 39.212 1.00 95.12 117 ASP A C 1
ATOM 850 O O . ASP A 1 117 ? -17.570 4.299 38.204 1.00 95.12 117 ASP A O 1
ATOM 854 N N . THR A 1 118 ? -18.237 2.423 39.208 1.00 95.75 118 THR A N 1
ATOM 855 C CA . THR A 1 118 ? -18.933 1.770 38.081 1.00 95.75 118 THR A CA 1
ATOM 856 C C . THR A 1 118 ? -20.281 2.426 37.753 1.00 95.75 118 THR A C 1
ATOM 858 O O . THR A 1 118 ? -21.350 1.809 37.800 1.00 95.75 118 THR A O 1
ATOM 861 N N . HIS A 1 119 ? -20.261 3.707 37.385 1.00 97.44 119 HIS A N 1
ATOM 862 C CA . HIS A 1 119 ? -21.460 4.407 36.926 1.00 97.44 119 HIS A CA 1
ATOM 863 C C . HIS A 1 119 ? -21.898 3.904 35.544 1.00 97.44 119 HIS A C 1
ATOM 865 O O . HIS A 1 119 ? -21.258 4.184 34.533 1.00 97.44 119 HIS A O 1
ATOM 871 N N . TYR A 1 120 ? -23.019 3.190 35.497 1.00 97.69 120 TYR A N 1
ATOM 872 C CA . TYR A 1 120 ? -23.490 2.487 34.308 1.00 97.69 120 TYR A CA 1
ATOM 873 C C . TYR A 1 120 ? -24.419 3.342 33.443 1.00 97.69 120 TYR A C 1
ATOM 875 O O . TYR A 1 120 ? -24.171 3.540 32.256 1.00 97.69 120 TYR A O 1
ATOM 883 N N . LEU A 1 121 ? -25.476 3.901 34.037 1.00 98.56 121 LEU A N 1
ATOM 884 C CA . LEU A 1 121 ? -26.421 4.783 33.349 1.00 98.56 121 LEU A CA 1
ATOM 885 C C . LEU A 1 121 ? -26.637 6.046 34.162 1.00 98.56 121 LEU A C 1
ATOM 887 O O . LEU A 1 121 ? -26.825 5.984 35.372 1.00 98.56 121 LEU A O 1
ATOM 891 N N . ALA A 1 122 ? -26.688 7.199 33.506 1.00 98.69 122 ALA A N 1
ATOM 892 C CA . ALA A 1 122 ? -27.010 8.442 34.189 1.00 98.69 122 ALA A CA 1
ATOM 893 C C . ALA A 1 122 ? -27.804 9.396 33.301 1.00 98.69 122 ALA A C 1
ATOM 895 O O . ALA A 1 122 ? -27.831 9.271 32.075 1.00 98.69 122 ALA A O 1
ATOM 896 N N . GLY A 1 123 ? -28.447 10.370 33.938 1.00 98.62 123 GLY A N 1
ATOM 897 C CA . GLY A 1 123 ? -29.154 11.433 33.243 1.00 98.62 123 GLY A CA 1
ATOM 898 C C . GLY A 1 123 ? -29.499 12.607 34.149 1.00 98.62 123 GLY A C 1
ATOM 899 O O . GLY A 1 123 ? -29.892 12.425 35.305 1.00 98.62 123 GLY A O 1
ATOM 900 N N . SER A 1 124 ? -29.410 13.816 33.600 1.00 98.50 124 SER A N 1
ATOM 901 C CA . SER A 1 124 ? -29.820 15.049 34.274 1.00 98.50 124 SER A CA 1
ATOM 902 C C . SER A 1 124 ? -31.340 15.106 34.450 1.00 98.50 124 SER A C 1
ATOM 904 O O . SER A 1 124 ? -32.100 14.844 33.516 1.00 98.50 124 SER A O 1
ATOM 906 N N . VAL A 1 125 ? -31.791 15.495 35.640 1.00 98.12 125 VAL A N 1
ATOM 907 C CA . VAL A 1 125 ? -33.216 15.645 35.945 1.00 98.12 125 VAL A CA 1
ATOM 908 C C . VAL A 1 125 ? -33.717 16.991 35.423 1.00 98.12 125 VAL A C 1
ATOM 910 O O . VAL A 1 125 ? -33.189 18.052 35.748 1.00 98.12 125 VAL A O 1
ATOM 913 N N . SER A 1 126 ? -34.785 16.950 34.633 1.00 95.69 126 SER A N 1
ATOM 914 C CA . SER A 1 126 ? -35.533 18.112 34.166 1.00 95.69 126 SER A CA 1
ATOM 915 C C . SER A 1 126 ? -37.020 17.838 34.316 1.00 95.69 126 SER A C 1
ATOM 917 O O . SER A 1 126 ? -37.525 16.807 33.874 1.00 95.69 126 SER A O 1
ATOM 919 N N . THR A 1 127 ? -37.751 18.758 34.949 1.00 93.06 127 THR A N 1
ATOM 920 C CA . THR A 1 127 ? -39.197 18.600 35.194 1.00 93.06 127 THR A CA 1
ATOM 921 C C . THR A 1 127 ? -39.550 17.256 35.852 1.00 93.06 127 THR A C 1
ATOM 923 O O . THR A 1 127 ? -40.501 16.601 35.442 1.00 93.06 127 THR A O 1
ATOM 926 N N . MET A 1 128 ? -38.760 16.837 36.852 1.00 95.69 128 MET A N 1
ATOM 927 C CA . MET A 1 128 ? -38.924 15.565 37.581 1.00 95.69 128 MET A CA 1
ATOM 928 C C . MET A 1 128 ? -38.757 14.300 36.717 1.00 95.69 128 MET A C 1
ATOM 930 O O . MET A 1 128 ? -39.147 13.215 37.130 1.00 95.69 128 MET A O 1
ATOM 934 N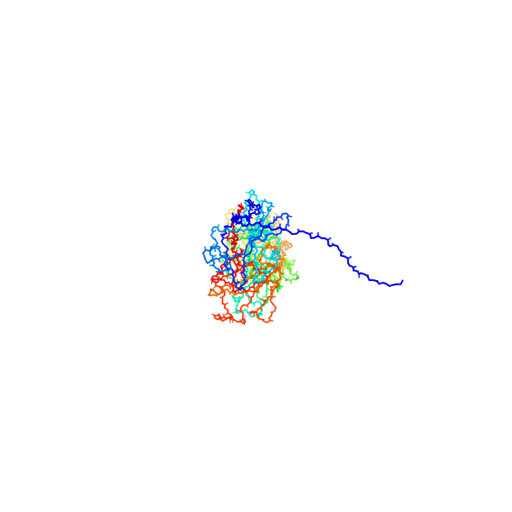 N . SER A 1 129 ? -38.163 14.417 35.529 1.00 97.44 129 SER A N 1
ATOM 935 C CA . SER A 1 129 ? -37.891 13.298 34.626 1.00 97.44 129 SER A CA 1
ATOM 936 C C . SER A 1 129 ? -36.447 13.342 34.133 1.00 97.44 129 SER A C 1
ATOM 938 O O . SER A 1 129 ? -35.843 14.408 34.053 1.00 97.44 129 SER A O 1
ATOM 940 N N . SER A 1 130 ? -35.894 12.192 33.765 1.00 98.19 130 SER A N 1
ATOM 941 C CA . SER A 1 130 ? -34.548 12.065 33.208 1.00 98.19 130 SER A CA 1
ATOM 942 C C . SER A 1 130 ? -34.500 10.961 32.151 1.00 98.19 130 SER A C 1
ATOM 944 O O . SER A 1 130 ? -35.175 9.941 32.295 1.00 98.19 130 SER A O 1
ATOM 946 N N . THR A 1 131 ? -33.709 11.167 31.097 1.00 98.50 131 THR A N 1
ATOM 947 C CA . THR A 1 131 ? -33.319 10.109 30.153 1.00 98.50 131 THR A CA 1
ATOM 948 C C . THR A 1 131 ? -31.961 9.582 30.583 1.00 98.50 131 THR A C 1
ATOM 950 O O . THR A 1 131 ? -31.010 10.355 30.689 1.00 98.50 131 THR A O 1
ATOM 953 N N . LEU A 1 132 ? -31.875 8.277 30.819 1.00 98.69 132 LEU A N 1
ATOM 954 C CA . LEU A 1 132 ? -30.675 7.605 31.292 1.00 98.69 132 LEU A CA 1
ATOM 955 C C . LEU A 1 132 ? -29.924 6.987 30.116 1.00 98.69 132 LEU A C 1
ATOM 957 O O . LEU A 1 132 ? -30.508 6.242 29.328 1.00 98.69 132 LEU A O 1
ATOM 961 N N . THR A 1 133 ? -28.636 7.291 30.007 1.00 98.38 133 THR A N 1
ATOM 962 C CA . THR A 1 133 ? -27.757 6.771 28.951 1.00 98.38 133 THR A CA 1
ATOM 963 C C . THR A 1 133 ? -26.366 6.518 29.514 1.00 98.38 133 THR A C 1
ATOM 965 O O . THR A 1 133 ? -25.983 7.145 30.507 1.00 98.38 133 THR A O 1
ATOM 968 N N . VAL A 1 134 ? -25.594 5.656 28.853 1.00 97.94 134 VAL A N 1
ATOM 969 C CA . VAL A 1 134 ? -24.172 5.480 29.179 1.00 97.94 134 VAL A CA 1
ATOM 970 C C . VAL A 1 134 ? -23.352 6.735 28.844 1.00 97.94 134 VAL A C 1
ATOM 972 O O . VAL A 1 134 ? -22.402 7.057 29.548 1.00 97.94 134 VAL A O 1
ATOM 975 N N . GLY A 1 135 ? -23.767 7.507 27.830 1.00 97.62 135 GLY A N 1
ATOM 976 C CA . GLY A 1 135 ? -23.045 8.695 27.358 1.00 97.62 135 GLY A CA 1
ATOM 977 C C . GLY A 1 135 ? -23.214 9.951 28.209 1.00 97.62 135 GLY A C 1
ATOM 978 O O . GLY A 1 135 ? -22.628 10.989 27.915 1.00 97.62 135 GLY A O 1
ATOM 979 N N . HIS A 1 136 ? -24.008 9.897 29.279 1.00 98.38 136 HIS A N 1
ATOM 980 C CA . HIS A 1 136 ? -24.091 11.016 30.209 1.00 98.38 136 HIS A CA 1
ATOM 981 C C . HIS A 1 136 ? -22.763 11.183 30.964 1.00 98.38 136 HIS A C 1
ATOM 983 O O . HIS A 1 136 ? -22.163 10.203 31.388 1.00 98.38 136 HIS A O 1
ATOM 989 N N . ALA A 1 137 ? -22.340 12.424 31.227 1.00 97.31 137 ALA A N 1
ATOM 990 C CA . ALA A 1 137 ? -21.060 12.743 31.886 1.00 97.31 137 ALA A CA 1
ATOM 991 C C . ALA A 1 137 ? -20.911 12.218 33.332 1.00 97.31 137 ALA A C 1
ATOM 993 O O . ALA A 1 137 ? -19.849 12.342 33.931 1.00 97.31 137 ALA A O 1
ATOM 994 N N . SER A 1 138 ? -21.985 11.679 33.911 1.00 97.12 138 SER A N 1
ATOM 995 C CA . SER A 1 138 ? -21.977 10.998 35.215 1.00 97.12 138 SER A CA 1
ATOM 996 C C . SER A 1 138 ? -22.101 9.477 35.091 1.00 97.12 138 SER A C 1
ATOM 998 O O . SER A 1 138 ? -22.356 8.839 36.099 1.00 97.12 138 SER A O 1
ATOM 1000 N N . ALA A 1 139 ? -21.988 8.927 33.882 1.00 97.62 139 ALA A N 1
ATOM 1001 C CA . ALA A 1 139 ? -21.847 7.505 33.569 1.00 97.62 139 ALA A CA 1
ATOM 1002 C C . ALA A 1 139 ? -20.502 7.306 32.844 1.00 97.62 139 ALA A C 1
ATOM 1004 O O . ALA A 1 139 ? -19.491 7.804 33.337 1.00 97.62 139 ALA A O 1
ATOM 1005 N N . LEU A 1 140 ? -20.476 6.667 31.670 1.00 97.56 140 LEU A N 1
ATOM 1006 C CA . LEU A 1 140 ? -19.254 6.529 30.869 1.00 97.56 140 LEU A CA 1
ATOM 1007 C C . LEU A 1 140 ? -18.796 7.845 30.229 1.00 97.56 140 LEU A C 1
ATOM 1009 O O . LEU A 1 140 ? -17.616 8.007 29.943 1.00 97.56 140 LEU A O 1
ATOM 1013 N N . GLY A 1 141 ? -19.716 8.786 30.001 1.00 97.38 141 GLY A N 1
ATOM 1014 C CA . GLY A 1 141 ? -19.397 10.105 29.445 1.00 97.38 141 GLY A CA 1
ATOM 1015 C C . GLY A 1 141 ? -19.211 10.159 27.926 1.00 97.38 141 GLY A C 1
ATOM 1016 O O . GLY A 1 141 ? -18.963 11.245 27.406 1.00 97.38 141 GLY A O 1
ATOM 1017 N N . ASP A 1 142 ? -19.385 9.037 27.224 1.00 97.88 142 ASP A N 1
ATOM 1018 C CA . ASP A 1 142 ? -19.368 8.940 25.761 1.00 97.88 142 ASP A CA 1
ATOM 1019 C C . ASP A 1 142 ? -20.416 7.917 25.274 1.00 97.88 142 ASP A C 1
ATOM 1021 O O . ASP A 1 142 ? -20.746 6.964 25.986 1.00 97.88 142 ASP A O 1
ATOM 1025 N N . ASP A 1 143 ? -20.990 8.126 24.086 1.00 96.50 143 ASP A N 1
ATOM 1026 C CA . ASP A 1 143 ? -21.990 7.229 23.479 1.00 96.50 143 ASP A CA 1
ATOM 1027 C C . ASP A 1 143 ? -21.385 6.207 22.499 1.00 96.50 143 ASP A C 1
ATOM 1029 O O . ASP A 1 143 ? -22.096 5.382 21.918 1.00 96.50 143 ASP A O 1
ATOM 1033 N N . TYR A 1 144 ? -20.065 6.263 22.320 1.00 98.00 144 TYR A N 1
ATOM 1034 C CA . TYR A 1 144 ? -19.231 5.401 21.497 1.00 98.00 144 TYR A CA 1
ATOM 1035 C C . TYR A 1 144 ? -19.610 5.399 20.017 1.00 98.00 144 TYR A C 1
ATOM 1037 O O . TYR A 1 144 ? -19.138 4.551 19.266 1.00 98.00 144 TYR A O 1
ATOM 1045 N N . SER A 1 145 ? -20.414 6.359 19.550 1.00 97.50 145 SER A N 1
ATOM 1046 C CA . SER A 1 145 ? -20.846 6.441 18.147 1.00 97.50 145 SER A CA 1
ATOM 1047 C C . SER A 1 145 ? -19.695 6.679 17.162 1.00 97.50 145 SER A C 1
ATOM 1049 O O . SER A 1 145 ? -19.848 6.450 15.963 1.00 97.50 145 SER A O 1
ATOM 1051 N N . THR A 1 146 ? -18.538 7.120 17.666 1.00 97.19 146 THR A N 1
ATOM 1052 C CA . THR A 1 146 ? -17.305 7.342 16.894 1.00 97.19 146 THR A CA 1
ATOM 1053 C C . THR A 1 146 ? -16.273 6.226 17.040 1.00 97.19 146 THR A C 1
ATOM 1055 O O . THR A 1 146 ? -15.227 6.294 16.398 1.00 97.19 146 THR A O 1
ATOM 1058 N N . ALA A 1 147 ? -16.553 5.203 17.855 1.00 98.06 147 ALA A N 1
ATOM 1059 C CA . ALA A 1 147 ? -15.631 4.097 18.059 1.00 98.06 147 ALA A CA 1
ATOM 1060 C C . ALA A 1 147 ? -15.421 3.307 16.761 1.00 98.06 147 ALA A C 1
ATOM 1062 O O . ALA A 1 147 ? -16.385 2.975 16.062 1.00 98.06 147 ALA A O 1
ATOM 1063 N N . THR A 1 148 ? -14.169 2.965 16.472 1.00 98.50 148 THR A N 1
ATOM 1064 C CA . THR A 1 148 ? -13.788 2.082 15.363 1.00 98.50 148 THR A CA 1
ATOM 1065 C C . THR A 1 148 ? -12.749 1.080 15.840 1.00 98.50 148 THR A C 1
ATOM 1067 O O . THR A 1 148 ? -12.010 1.346 16.790 1.00 98.50 148 THR A O 1
ATOM 1070 N N . GLY A 1 149 ? -12.684 -0.072 15.182 1.00 97.81 149 GLY A N 1
ATOM 1071 C CA . GLY A 1 149 ? -11.695 -1.091 15.494 1.00 97.81 149 GLY A CA 1
ATOM 1072 C C . GLY A 1 149 ? -11.289 -1.861 14.260 1.00 97.81 149 GLY A C 1
ATOM 1073 O O . GLY A 1 149 ? -12.151 -2.273 13.490 1.00 97.81 149 GLY A O 1
ATOM 1074 N N . ASP A 1 150 ? -9.993 -2.077 14.140 1.00 97.12 150 ASP A N 1
ATOM 1075 C CA . ASP A 1 150 ? -9.366 -2.976 13.192 1.00 97.12 150 ASP A CA 1
ATOM 1076 C C . ASP A 1 150 ? -8.532 -4.014 13.956 1.00 97.12 150 ASP A C 1
ATOM 1078 O O . ASP A 1 150 ? -8.042 -3.758 15.063 1.00 97.12 150 ASP A O 1
ATOM 1082 N N . TYR A 1 151 ? -8.394 -5.200 13.372 1.00 96.69 151 TYR A N 1
ATOM 1083 C CA . TYR A 1 151 ? -7.574 -6.287 13.894 1.00 96.69 151 TYR A CA 1
ATOM 1084 C C . TYR A 1 151 ? -6.901 -7.066 12.762 1.00 96.69 151 TYR A C 1
ATOM 1086 O O . TYR A 1 151 ? -7.351 -7.031 11.617 1.00 96.69 151 TYR A O 1
ATOM 1094 N N . ILE A 1 152 ? -5.854 -7.811 13.102 1.00 95.31 152 ILE A N 1
ATOM 1095 C CA . ILE A 1 152 ? -5.238 -8.825 12.240 1.00 95.31 152 ILE A CA 1
ATOM 1096 C C . ILE A 1 152 ? -5.332 -10.200 12.901 1.00 95.31 152 ILE A C 1
ATOM 1098 O O . ILE A 1 152 ? -5.476 -10.296 14.124 1.00 95.31 152 ILE A O 1
ATOM 1102 N N . LEU A 1 153 ? -5.207 -11.257 12.097 1.00 95.44 153 LEU A N 1
ATOM 1103 C CA . LEU A 1 153 ? -4.850 -12.580 12.605 1.00 95.44 153 LEU A CA 1
ATOM 1104 C C . LEU A 1 153 ? -3.338 -12.770 12.464 1.00 95.44 153 LEU A C 1
ATOM 1106 O O . LEU A 1 153 ? -2.805 -12.524 11.382 1.00 95.44 153 LEU A O 1
ATOM 1110 N N . ALA A 1 154 ? -2.670 -13.138 13.555 1.00 94.06 154 ALA A N 1
ATOM 1111 C CA . ALA A 1 154 ? -1.236 -13.431 13.595 1.00 94.06 154 ALA A CA 1
ATOM 1112 C C . ALA A 1 154 ? -0.871 -14.159 14.901 1.00 94.06 154 ALA A C 1
ATOM 1114 O O . ALA A 1 154 ? -1.560 -13.981 15.904 1.00 94.06 154 ALA A O 1
ATOM 1115 N N . THR A 1 155 ? 0.246 -14.895 14.912 1.00 94.88 155 THR A N 1
ATOM 1116 C CA . THR A 1 155 ? 0.827 -15.564 16.099 1.00 94.88 155 THR A CA 1
ATOM 1117 C C . THR A 1 155 ? 2.266 -15.098 16.405 1.00 94.88 155 THR A C 1
ATOM 1119 O O . THR A 1 155 ? 3.212 -15.889 16.436 1.00 94.88 155 THR A O 1
ATOM 1122 N N . PRO A 1 156 ? 2.502 -13.789 16.625 1.00 92.69 156 PRO A N 1
ATOM 1123 C CA . PRO A 1 156 ? 3.843 -13.227 16.802 1.00 92.69 156 PRO A CA 1
ATOM 1124 C C . PRO A 1 156 ? 4.632 -13.784 18.002 1.00 92.69 156 PRO A C 1
ATOM 1126 O O . PRO A 1 156 ? 5.840 -13.557 18.080 1.00 92.69 156 PRO A O 1
ATOM 1129 N N . THR A 1 157 ? 4.002 -14.493 18.943 1.00 93.12 157 THR A N 1
ATOM 1130 C CA . THR A 1 157 ? 4.649 -14.966 20.178 1.00 93.12 157 THR A CA 1
ATOM 1131 C C . THR A 1 157 ? 5.287 -16.359 20.080 1.00 93.12 157 THR A C 1
ATOM 1133 O O . THR A 1 157 ? 5.843 -16.834 21.073 1.00 93.12 157 THR A O 1
ATOM 1136 N N . ASP A 1 158 ? 5.277 -17.035 18.925 1.00 89.81 158 ASP A N 1
ATOM 1137 C CA . ASP A 1 158 ? 5.973 -18.327 18.750 1.00 89.81 158 ASP A CA 1
ATOM 1138 C C . ASP A 1 158 ? 7.052 -18.350 17.651 1.00 89.81 158 ASP A C 1
ATOM 1140 O O . ASP A 1 158 ? 7.863 -19.282 17.601 1.00 89.81 158 ASP A O 1
ATOM 1144 N N . GLY A 1 159 ? 7.104 -17.306 16.816 1.00 79.44 159 GLY A N 1
ATOM 1145 C CA . GLY A 1 159 ? 8.097 -17.123 15.758 1.00 79.44 159 GLY A CA 1
ATOM 1146 C C . GLY A 1 159 ? 8.009 -18.125 14.600 1.00 79.44 159 GLY A C 1
ATOM 1147 O O . GLY A 1 159 ? 8.923 -18.157 13.769 1.00 79.44 159 GLY A O 1
ATOM 1148 N N . ALA A 1 160 ? 6.971 -18.963 14.538 1.00 81.94 160 ALA A N 1
ATOM 1149 C CA . ALA A 1 160 ? 6.807 -19.985 13.515 1.00 81.94 160 ALA A CA 1
ATOM 1150 C C . ALA A 1 160 ? 5.622 -19.663 12.602 1.00 81.94 160 ALA A C 1
ATOM 1152 O O . ALA A 1 160 ? 4.489 -19.762 13.036 1.00 81.94 160 ALA A O 1
ATOM 1153 N N . ASN A 1 161 ? 5.883 -19.422 11.310 1.00 80.94 161 ASN A N 1
ATOM 1154 C CA . ASN A 1 161 ? 4.845 -19.096 10.319 1.00 80.94 161 ASN A CA 1
ATOM 1155 C C . ASN A 1 161 ? 4.030 -20.335 9.865 1.00 80.94 161 ASN A C 1
ATOM 1157 O O . ASN A 1 161 ? 4.145 -20.774 8.715 1.00 80.94 161 ASN A O 1
ATOM 1161 N N . THR A 1 162 ? 3.320 -20.993 10.782 1.00 86.94 162 THR A N 1
ATOM 1162 C CA . THR A 1 162 ? 2.536 -22.210 10.513 1.00 86.94 162 THR A CA 1
ATOM 1163 C C . THR A 1 162 ? 1.125 -22.240 11.112 1.00 86.94 162 THR A C 1
ATOM 1165 O O . THR A 1 162 ? 0.400 -23.208 10.863 1.00 86.94 162 THR A O 1
ATOM 1168 N N . ASN A 1 163 ? 0.734 -21.254 11.919 1.00 90.62 163 ASN A N 1
ATOM 1169 C CA . ASN A 1 163 ? -0.505 -21.254 12.706 1.00 90.62 163 ASN A CA 1
ATOM 1170 C C . ASN A 1 163 ? -1.103 -19.844 12.873 1.00 90.62 163 ASN A C 1
ATOM 1172 O O . ASN A 1 163 ? -1.808 -19.587 13.843 1.00 90.62 163 ASN A O 1
ATOM 1176 N N . GLU A 1 164 ? -0.869 -18.944 11.924 1.00 92.00 164 GLU A N 1
ATOM 1177 C CA . GLU A 1 164 ? -1.047 -17.494 12.116 1.00 92.00 164 GLU A CA 1
ATOM 1178 C C . GLU A 1 164 ? -2.504 -17.088 12.333 1.00 92.00 164 GLU A C 1
ATOM 1180 O O . GLU A 1 164 ? -2.800 -16.122 13.030 1.00 92.00 164 GLU A O 1
ATOM 1185 N N . ASN A 1 165 ? -3.441 -17.890 11.831 1.00 94.56 165 ASN A N 1
ATOM 1186 C CA . ASN A 1 165 ? -4.861 -17.696 12.094 1.00 94.56 165 ASN A CA 1
ATOM 1187 C C . ASN A 1 165 ? -5.277 -18.021 13.546 1.00 94.56 165 ASN A C 1
ATOM 1189 O O . ASN A 1 165 ? -6.460 -17.926 13.866 1.00 94.56 165 ASN A O 1
ATOM 1193 N N . SER A 1 166 ? -4.350 -18.441 14.413 1.00 95.88 166 SER A N 1
ATOM 1194 C CA . SER A 1 166 ? -4.598 -18.805 15.814 1.00 95.88 166 SER A CA 1
ATOM 1195 C C . SER A 1 166 ? -4.322 -17.701 16.825 1.00 95.88 166 SER A C 1
ATOM 1197 O O . SER A 1 166 ? -4.387 -17.969 18.020 1.00 95.88 166 SER A O 1
ATOM 1199 N N . GLY A 1 167 ? -4.068 -16.473 16.392 1.00 95.75 167 GLY A N 1
ATOM 1200 C CA . GLY A 1 167 ? -4.040 -15.312 17.276 1.00 95.75 167 GLY A CA 1
ATOM 1201 C C . GLY A 1 167 ? -4.824 -14.150 16.689 1.00 95.75 167 GLY A C 1
ATOM 1202 O O . GLY A 1 167 ? -5.121 -14.121 15.493 1.00 95.75 167 GLY A O 1
ATOM 1203 N N . ILE A 1 168 ? -5.207 -13.211 17.548 1.00 96.75 168 ILE A N 1
ATOM 1204 C CA . ILE A 1 168 ? -5.908 -11.988 17.159 1.00 96.75 168 ILE A CA 1
ATOM 1205 C C . ILE A 1 168 ? -5.281 -10.790 17.860 1.00 96.75 168 ILE A C 1
ATOM 1207 O O . ILE A 1 168 ? -5.121 -10.785 19.078 1.00 96.75 168 ILE A O 1
ATOM 1211 N N . TRP A 1 169 ? -4.959 -9.757 17.083 1.00 96.75 169 TRP A N 1
ATOM 1212 C CA . TRP A 1 169 ? -4.311 -8.548 17.587 1.00 96.75 169 TRP A CA 1
ATOM 1213 C C . TRP A 1 169 ? -5.026 -7.303 17.084 1.00 96.75 169 TRP A C 1
ATOM 1215 O O . TRP A 1 169 ? -5.220 -7.136 15.880 1.00 96.75 169 TRP A O 1
ATOM 1225 N N . PHE A 1 170 ? -5.390 -6.404 17.999 1.00 97.12 170 PHE A N 1
ATOM 1226 C CA . PHE A 1 170 ? -6.131 -5.178 17.692 1.00 97.12 170 PHE A CA 1
ATOM 1227 C C . PHE A 1 170 ? -5.182 -4.042 17.285 1.00 97.12 170 PHE A C 1
ATOM 1229 O O . PHE A 1 170 ? -5.062 -3.003 17.945 1.00 97.12 170 PHE A O 1
ATOM 1236 N N . LEU A 1 171 ? -4.463 -4.271 16.187 1.00 95.38 171 LEU A N 1
ATOM 1237 C CA . LEU A 1 171 ? -3.465 -3.371 15.625 1.00 95.38 171 LEU A CA 1
ATOM 1238 C C . LEU A 1 171 ? -3.647 -3.213 14.116 1.00 95.38 171 LEU A C 1
ATOM 1240 O O . LEU A 1 171 ? -4.199 -4.080 13.444 1.00 95.38 171 LEU A O 1
ATOM 1244 N N . ASN A 1 172 ? -3.122 -2.113 13.593 1.00 91.44 172 ASN A N 1
ATOM 1245 C CA . ASN A 1 172 ? -2.859 -1.951 12.174 1.00 91.44 172 ASN A CA 1
ATOM 1246 C C . ASN A 1 172 ? -1.417 -2.401 11.896 1.00 91.44 172 ASN A C 1
ATOM 1248 O O . ASN A 1 172 ? -0.502 -1.889 12.563 1.00 91.44 172 ASN A O 1
ATOM 1252 N N . PRO A 1 173 ? -1.197 -3.337 10.952 1.00 86.56 173 PRO A N 1
ATOM 1253 C CA . PRO A 1 173 ? 0.136 -3.818 10.618 1.00 86.56 173 PRO A CA 1
ATOM 1254 C C . PRO A 1 173 ? 0.986 -2.672 10.046 1.00 86.56 173 PRO A C 1
ATOM 1256 O O . PRO A 1 173 ? 0.446 -1.651 9.607 1.00 86.56 173 PRO A O 1
ATOM 1259 N N . PRO A 1 174 ? 2.322 -2.802 10.060 1.00 81.81 174 PRO A N 1
ATOM 1260 C CA . PRO A 1 174 ? 3.168 -1.836 9.379 1.00 81.81 174 PRO A CA 1
ATOM 1261 C C . PRO A 1 174 ? 2.836 -1.854 7.882 1.00 81.81 174 PRO A C 1
ATOM 1263 O O . PRO A 1 174 ? 2.688 -2.921 7.289 1.00 81.81 174 PRO A O 1
ATOM 1266 N N . SER A 1 175 ? 2.744 -0.679 7.268 1.00 79.81 175 SER A N 1
ATOM 1267 C CA . SER A 1 175 ? 2.636 -0.547 5.816 1.00 79.81 175 SER A CA 1
ATOM 1268 C C . SER A 1 175 ? 3.963 -0.084 5.233 1.00 79.81 175 SER A C 1
ATOM 1270 O O . SER A 1 175 ? 4.663 0.753 5.818 1.00 79.81 175 SER A O 1
ATOM 1272 N N . THR A 1 176 ? 4.308 -0.625 4.067 1.00 84.25 176 THR A N 1
ATOM 1273 C CA . THR A 1 176 ? 5.457 -0.156 3.299 1.00 84.25 176 THR A CA 1
ATOM 1274 C C . THR A 1 176 ? 4.974 0.522 2.031 1.00 84.25 176 THR A C 1
ATOM 1276 O O . THR A 1 176 ? 4.251 -0.074 1.241 1.00 84.25 176 THR A O 1
ATOM 1279 N N . THR A 1 177 ? 5.415 1.753 1.802 1.00 86.94 177 THR A N 1
ATOM 1280 C CA . THR A 1 177 ? 5.075 2.526 0.609 1.00 86.94 177 THR A CA 1
ATOM 1281 C C . THR A 1 177 ? 6.334 2.856 -0.173 1.00 86.94 177 THR A C 1
ATOM 1283 O O . THR A 1 177 ? 7.341 3.288 0.392 1.00 86.94 177 THR A O 1
ATOM 1286 N N . PHE A 1 178 ? 6.284 2.688 -1.490 1.00 88.88 178 PHE A N 1
ATOM 1287 C CA . PHE A 1 178 ? 7.314 3.182 -2.395 1.00 88.88 178 PHE A CA 1
ATOM 1288 C C . PHE A 1 178 ? 6.928 4.557 -2.904 1.00 88.88 178 PHE A C 1
ATOM 1290 O O . PHE A 1 178 ? 5.910 4.699 -3.569 1.00 88.88 178 PHE A O 1
ATOM 1297 N N . SER A 1 179 ? 7.757 5.557 -2.617 1.00 91.56 179 SER A N 1
ATOM 1298 C CA . SER A 1 179 ? 7.631 6.888 -3.206 1.00 91.56 179 SER A CA 1
ATOM 1299 C C . SER A 1 179 ? 8.620 7.027 -4.358 1.00 91.56 179 SER A C 1
ATOM 1301 O O . SER A 1 179 ? 9.836 7.085 -4.142 1.00 91.56 179 SER A O 1
ATOM 1303 N N . TYR A 1 180 ? 8.094 7.051 -5.582 1.00 93.19 180 TYR A N 1
ATOM 1304 C CA . TYR A 1 180 ? 8.872 7.231 -6.804 1.00 93.19 180 TYR A CA 1
ATOM 1305 C C . TYR A 1 180 ? 8.996 8.710 -7.178 1.00 93.19 180 TYR A C 1
ATOM 1307 O O . TYR A 1 180 ? 8.021 9.459 -7.212 1.00 93.19 180 TYR A O 1
ATOM 1315 N N . SER A 1 181 ? 10.200 9.108 -7.581 1.00 94.50 181 SER A N 1
ATOM 1316 C CA . SER A 1 181 ? 10.445 10.337 -8.333 1.00 94.50 181 SER A CA 1
ATOM 1317 C C . SER A 1 181 ? 11.179 9.971 -9.613 1.00 94.50 181 SER A C 1
ATOM 1319 O O . SER A 1 181 ? 12.320 9.522 -9.554 1.00 94.50 181 SER A O 1
ATOM 1321 N N . LEU A 1 182 ? 10.512 10.105 -10.759 1.00 95.88 182 LEU A N 1
ATOM 1322 C CA . LEU A 1 182 ? 11.041 9.717 -12.065 1.00 95.88 182 LEU A CA 1
ATOM 1323 C C . LEU A 1 182 ? 11.252 10.951 -12.945 1.00 95.88 182 LEU A C 1
ATOM 1325 O O . LEU A 1 182 ? 10.492 11.915 -12.882 1.00 95.88 182 LEU A O 1
ATOM 1329 N N . SER A 1 183 ? 12.286 10.916 -13.781 1.00 96.00 183 SER A N 1
ATOM 1330 C CA . SER A 1 183 ? 12.613 11.971 -14.739 1.00 96.00 183 SER A CA 1
ATOM 1331 C C . SER A 1 183 ? 12.995 11.353 -16.079 1.00 96.00 183 SER A C 1
ATOM 1333 O O . SER A 1 183 ? 13.816 10.442 -16.128 1.00 96.00 183 SER A O 1
ATOM 1335 N N . GLY A 1 184 ? 12.429 11.866 -17.175 1.00 94.44 184 GLY A N 1
ATOM 1336 C CA . GLY A 1 184 ? 12.689 11.362 -18.533 1.00 94.44 184 GLY A CA 1
ATOM 1337 C C . GLY A 1 184 ? 11.986 10.042 -18.875 1.00 94.44 184 GLY A C 1
ATOM 1338 O O . GLY A 1 184 ? 12.214 9.495 -19.950 1.00 94.44 184 GLY A O 1
ATOM 1339 N N . VAL A 1 185 ? 11.132 9.538 -17.980 1.00 96.56 185 VAL A N 1
ATOM 1340 C CA . VAL A 1 185 ? 10.260 8.380 -18.214 1.00 96.56 185 VAL A CA 1
ATOM 1341 C C . VAL A 1 185 ? 9.007 8.847 -18.957 1.00 96.56 185 VAL A C 1
ATOM 1343 O O . VAL A 1 185 ? 8.466 9.905 -18.640 1.00 96.56 185 VAL A O 1
ATOM 1346 N N . THR A 1 186 ? 8.576 8.089 -19.963 1.00 94.88 186 THR A N 1
ATOM 1347 C CA . THR A 1 186 ? 7.472 8.450 -20.869 1.00 94.88 186 THR A CA 1
ATOM 1348 C C . THR A 1 186 ? 6.355 7.413 -20.810 1.00 94.88 186 THR A C 1
ATOM 1350 O O . THR A 1 186 ? 6.647 6.266 -20.484 1.00 94.88 186 THR A O 1
ATOM 1353 N N . PRO A 1 187 ? 5.105 7.764 -21.159 1.00 95.44 187 PRO A N 1
ATOM 1354 C CA . PRO A 1 187 ? 4.006 6.804 -21.166 1.00 95.44 187 PRO A CA 1
ATOM 1355 C C . PRO A 1 187 ? 4.311 5.587 -22.040 1.00 95.44 187 PRO A C 1
ATOM 1357 O O . PRO A 1 187 ? 4.782 5.732 -23.171 1.00 95.44 187 PRO A O 1
ATOM 1360 N N . LEU A 1 188 ? 4.004 4.399 -21.524 1.00 94.31 188 LEU A N 1
ATOM 1361 C CA . LEU A 1 188 ? 3.991 3.167 -22.308 1.00 94.31 188 LEU A CA 1
ATOM 1362 C C . LEU A 1 188 ? 2.613 2.975 -22.947 1.00 94.31 188 LEU A C 1
ATOM 1364 O O . LEU A 1 188 ? 1.587 3.296 -22.343 1.00 94.31 188 LEU A O 1
ATOM 1368 N N . LEU A 1 189 ? 2.596 2.489 -24.188 1.00 90.94 189 LEU A N 1
ATOM 1369 C CA . LEU A 1 189 ? 1.388 2.328 -24.999 1.00 90.94 189 LEU A CA 1
ATOM 1370 C C . LEU A 1 189 ? 1.003 0.848 -25.126 1.00 90.94 189 LEU A C 1
ATOM 1372 O O . LEU A 1 189 ? 1.696 -0.031 -24.631 1.00 90.94 189 LEU A O 1
ATOM 1376 N N . ASN A 1 190 ? -0.131 0.580 -25.782 1.00 89.75 190 ASN A N 1
ATOM 1377 C CA . ASN A 1 190 ? -0.573 -0.773 -26.152 1.00 89.75 190 ASN A CA 1
ATOM 1378 C C . ASN A 1 190 ? -0.693 -1.770 -24.978 1.00 89.75 190 ASN A C 1
ATOM 1380 O O . ASN A 1 190 ? -0.610 -2.976 -25.175 1.00 89.75 190 ASN A O 1
ATOM 1384 N N . GLY A 1 191 ? -0.928 -1.260 -23.765 1.00 89.44 191 GLY A N 1
ATOM 1385 C CA . GLY A 1 191 ? -1.089 -2.063 -22.548 1.00 89.44 191 GLY A CA 1
ATOM 1386 C C . GLY A 1 191 ? 0.224 -2.432 -21.846 1.00 89.44 191 GLY A C 1
ATOM 1387 O O . GLY A 1 191 ? 0.184 -2.981 -20.746 1.00 89.44 191 GLY A O 1
ATOM 1388 N N . PHE A 1 192 ? 1.382 -2.069 -22.409 1.00 93.75 192 PHE A N 1
ATOM 1389 C CA . PHE A 1 192 ? 2.638 -2.110 -21.663 1.00 93.75 192 PHE A CA 1
ATOM 1390 C C . PHE A 1 192 ? 2.593 -1.147 -20.474 1.00 93.75 192 PHE A C 1
ATOM 1392 O O . PHE A 1 192 ? 1.977 -0.077 -20.531 1.00 93.75 192 PHE A O 1
ATOM 1399 N N . HIS A 1 193 ? 3.271 -1.520 -19.396 1.00 95.56 193 HIS A N 1
ATOM 1400 C CA . HIS A 1 193 ? 3.328 -0.742 -18.165 1.00 95.56 193 HIS A CA 1
ATOM 1401 C C . HIS A 1 193 ? 4.681 -0.898 -17.473 1.00 95.56 193 HIS A C 1
ATOM 1403 O O . HIS A 1 193 ? 5.509 -1.723 -17.853 1.00 95.56 193 HIS A O 1
ATOM 1409 N N . TYR A 1 194 ? 4.920 -0.060 -16.471 1.00 96.75 194 TYR A N 1
ATOM 1410 C CA . TYR A 1 194 ? 6.069 -0.196 -15.598 1.00 96.75 194 TYR A CA 1
ATOM 1411 C C . TYR A 1 194 ? 5.709 -1.057 -14.393 1.00 96.75 194 TYR A C 1
ATOM 1413 O O . TYR A 1 194 ? 4.649 -0.884 -13.788 1.00 96.75 194 TYR A O 1
ATOM 1421 N N . GLU A 1 195 ? 6.626 -1.927 -13.994 1.00 95.94 195 GLU A N 1
ATOM 1422 C CA . GLU A 1 195 ? 6.544 -2.625 -12.715 1.00 95.94 195 GLU A CA 1
ATOM 1423 C C . GLU A 1 195 ? 7.832 -2.431 -11.931 1.00 95.94 195 GLU A C 1
ATOM 1425 O O . GLU A 1 195 ? 8.946 -2.613 -12.444 1.00 95.94 195 GLU A O 1
ATOM 1430 N N . GLY A 1 196 ? 7.666 -1.989 -10.687 1.00 95.00 196 GLY A N 1
ATOM 1431 C CA . GLY A 1 196 ? 8.754 -1.895 -9.734 1.00 95.00 196 GLY A CA 1
ATOM 1432 C C . GLY A 1 196 ? 8.953 -3.216 -9.012 1.00 95.00 196 GLY A C 1
ATOM 1433 O O . GLY A 1 196 ? 7.990 -3.891 -8.672 1.00 95.00 196 GLY A O 1
ATOM 1434 N N . TRP A 1 197 ? 10.200 -3.551 -8.715 1.00 95.06 197 TRP A N 1
ATOM 1435 C CA . TRP A 1 197 ? 10.577 -4.777 -8.029 1.00 95.06 197 TRP A CA 1
ATOM 1436 C C . TRP A 1 197 ? 11.584 -4.468 -6.932 1.00 95.06 197 TRP A C 1
ATOM 1438 O O . TRP A 1 197 ? 12.602 -3.819 -7.179 1.00 95.06 197 TRP A O 1
ATOM 1448 N N . ALA A 1 198 ? 11.324 -4.957 -5.725 1.00 94.31 198 ALA A N 1
ATOM 1449 C CA . ALA A 1 198 ? 12.258 -4.918 -4.612 1.00 94.31 198 ALA A CA 1
ATOM 1450 C C . ALA A 1 198 ? 12.979 -6.264 -4.497 1.00 94.31 198 ALA A C 1
ATOM 1452 O O . ALA A 1 198 ? 12.338 -7.312 -4.484 1.00 94.31 198 ALA A O 1
ATOM 1453 N N . ILE A 1 199 ? 14.307 -6.254 -4.384 1.00 94.50 199 ILE A N 1
ATOM 1454 C CA . ILE A 1 199 ? 15.086 -7.477 -4.160 1.00 94.50 199 ILE A CA 1
ATOM 1455 C C . ILE A 1 199 ? 15.279 -7.693 -2.660 1.00 94.50 199 ILE A C 1
ATOM 1457 O O . ILE A 1 199 ? 16.126 -7.040 -2.045 1.00 94.50 199 ILE A O 1
ATOM 1461 N N . VAL A 1 200 ? 14.524 -8.625 -2.082 1.00 90.81 200 VAL A N 1
ATOM 1462 C CA . VAL A 1 200 ? 14.562 -8.997 -0.660 1.00 90.81 200 VAL A CA 1
ATOM 1463 C C . VAL A 1 200 ? 15.102 -10.417 -0.547 1.00 90.81 200 VAL A C 1
ATOM 1465 O O . VAL A 1 200 ? 14.606 -11.323 -1.209 1.00 90.81 200 VAL A O 1
ATOM 1468 N N . ASP A 1 201 ? 16.173 -10.609 0.224 1.00 88.69 201 ASP A N 1
ATOM 1469 C CA . ASP A 1 201 ? 16.845 -11.911 0.390 1.00 88.69 201 ASP A CA 1
ATOM 1470 C C . ASP A 1 201 ? 17.188 -12.631 -0.933 1.00 88.69 201 ASP A C 1
ATOM 1472 O O . ASP A 1 201 ? 17.248 -13.858 -1.022 1.00 88.69 201 ASP A O 1
ATOM 1476 N N . GLY A 1 202 ? 17.446 -11.849 -1.987 1.00 89.88 202 GLY A N 1
ATOM 1477 C CA . GLY A 1 202 ? 17.767 -12.342 -3.327 1.00 89.88 202 GLY A CA 1
ATOM 1478 C C . GLY A 1 202 ? 16.559 -12.746 -4.181 1.00 89.88 202 GLY A C 1
ATOM 1479 O O . GLY A 1 202 ? 16.758 -13.148 -5.326 1.00 89.88 202 GLY A O 1
ATOM 1480 N N . ALA A 1 203 ? 15.333 -12.623 -3.669 1.00 91.31 203 ALA A N 1
ATOM 1481 C CA . ALA A 1 203 ? 14.097 -12.807 -4.422 1.00 91.31 203 ALA A CA 1
ATOM 1482 C C . ALA A 1 203 ? 13.502 -11.453 -4.838 1.00 91.31 203 ALA A C 1
ATOM 1484 O O . ALA A 1 203 ? 13.611 -10.469 -4.108 1.00 91.31 203 ALA A O 1
ATOM 1485 N N . ALA A 1 204 ? 12.870 -11.405 -6.011 1.00 92.88 204 ALA A N 1
ATOM 1486 C CA . ALA A 1 204 ? 12.126 -10.233 -6.457 1.00 92.88 204 ALA A CA 1
ATOM 1487 C C . ALA A 1 204 ? 10.713 -10.256 -5.862 1.00 92.88 204 ALA A C 1
ATOM 1489 O O . ALA A 1 204 ? 9.993 -11.241 -6.018 1.00 92.88 204 ALA A O 1
ATOM 1490 N N . LEU A 1 205 ? 10.323 -9.167 -5.204 1.00 91.06 205 LEU A N 1
ATOM 1491 C CA . LEU A 1 205 ? 8.952 -8.895 -4.792 1.00 91.06 205 LEU A CA 1
ATOM 1492 C C . LEU A 1 205 ? 8.415 -7.744 -5.638 1.00 91.06 205 LEU A C 1
ATOM 1494 O O . LEU A 1 205 ? 9.076 -6.708 -5.742 1.00 91.06 205 LEU A O 1
ATOM 1498 N N . SER A 1 206 ? 7.232 -7.918 -6.229 1.00 91.12 206 SER A N 1
ATOM 1499 C CA . SER A 1 206 ? 6.561 -6.816 -6.920 1.00 91.12 206 SER A CA 1
ATOM 1500 C C . SER A 1 206 ? 6.310 -5.677 -5.934 1.00 91.12 206 SER A C 1
ATOM 1502 O O . SER A 1 206 ? 5.772 -5.867 -4.844 1.00 91.12 206 SER A O 1
ATOM 1504 N N . ALA A 1 207 ? 6.730 -4.487 -6.336 1.00 87.44 207 ALA A N 1
ATOM 1505 C CA . ALA A 1 207 ? 6.535 -3.223 -5.652 1.00 87.44 207 ALA A CA 1
ATOM 1506 C C . ALA A 1 207 ? 5.562 -2.320 -6.434 1.00 87.44 207 ALA A C 1
ATOM 1508 O O . ALA A 1 207 ? 5.680 -1.090 -6.428 1.00 87.44 207 ALA A O 1
ATOM 1509 N N . GLY A 1 208 ? 4.605 -2.955 -7.114 1.00 88.94 208 GLY A N 1
ATOM 1510 C CA . GLY A 1 208 ? 3.474 -2.312 -7.763 1.00 88.94 208 GLY A CA 1
ATOM 1511 C C . GLY A 1 208 ? 3.661 -2.029 -9.252 1.00 88.94 208 GLY A C 1
ATOM 1512 O O . GLY A 1 208 ? 4.754 -1.719 -9.736 1.00 88.94 208 GLY A O 1
ATOM 1513 N N . LYS A 1 209 ? 2.530 -2.100 -9.959 1.00 93.12 209 LYS A N 1
ATOM 1514 C CA . LYS A 1 209 ? 2.379 -1.831 -11.392 1.00 93.12 209 LYS A CA 1
ATOM 1515 C C . LYS A 1 209 ? 1.810 -0.428 -11.595 1.00 93.12 209 LYS A C 1
ATOM 1517 O O . LYS A 1 209 ? 0.834 -0.054 -10.942 1.00 93.12 209 LYS A O 1
ATOM 1522 N N . PHE A 1 210 ? 2.393 0.342 -12.504 1.00 95.75 210 PHE A N 1
ATOM 1523 C CA . PHE A 1 210 ? 1.968 1.707 -12.802 1.00 95.75 210 PHE A CA 1
ATOM 1524 C C . PHE A 1 210 ? 2.358 2.116 -14.225 1.00 95.75 210 PHE A C 1
ATOM 1526 O O . PHE A 1 210 ? 3.106 1.434 -14.917 1.00 95.75 210 PHE A O 1
ATOM 1533 N N . ASN A 1 211 ? 1.865 3.261 -14.675 1.00 96.69 211 ASN A N 1
ATOM 1534 C CA . ASN A 1 211 ? 2.358 3.935 -15.873 1.00 96.69 211 ASN A CA 1
ATOM 1535 C C . ASN A 1 211 ? 2.639 5.410 -15.536 1.00 96.69 211 ASN A C 1
ATOM 1537 O O . ASN A 1 211 ? 2.448 5.843 -14.396 1.00 96.69 211 ASN A O 1
ATOM 1541 N N . VAL A 1 212 ? 3.106 6.194 -16.504 1.00 96.62 212 VAL A N 1
ATOM 1542 C CA . VAL A 1 212 ? 3.199 7.654 -16.377 1.00 96.62 212 VAL A CA 1
ATOM 1543 C C . VAL A 1 212 ? 2.299 8.329 -17.405 1.00 96.62 212 VAL A C 1
ATOM 1545 O O . VAL A 1 212 ? 2.054 7.776 -18.475 1.00 96.62 212 VAL A O 1
ATOM 1548 N N . ASP A 1 213 ? 1.793 9.515 -17.083 1.00 95.19 213 ASP A N 1
ATOM 1549 C CA . ASP A 1 213 ? 1.049 10.349 -18.027 1.00 95.19 213 ASP A CA 1
ATOM 1550 C C . ASP A 1 213 ? 1.973 11.242 -18.881 1.00 95.19 213 ASP A C 1
ATOM 1552 O O . ASP A 1 213 ? 3.194 11.263 -18.711 1.00 95.19 213 ASP A O 1
ATOM 1556 N N . ASP A 1 214 ? 1.391 12.008 -19.811 1.00 93.62 214 ASP A N 1
ATOM 1557 C CA . ASP A 1 214 ? 2.131 12.920 -20.700 1.00 93.62 214 ASP A CA 1
ATOM 1558 C C . ASP A 1 214 ? 2.911 14.020 -19.949 1.00 93.62 214 ASP A C 1
ATOM 1560 O O . ASP A 1 214 ? 3.813 14.644 -20.513 1.00 93.62 214 ASP A O 1
ATOM 1564 N N . ALA A 1 215 ? 2.559 14.295 -18.688 1.00 92.12 215 ALA A N 1
ATOM 1565 C CA . ALA A 1 215 ? 3.264 15.237 -17.825 1.00 92.12 215 ALA A CA 1
ATOM 1566 C C . ALA A 1 215 ? 4.360 14.561 -16.976 1.00 92.12 215 ALA A C 1
ATOM 1568 O O . ALA A 1 215 ? 5.097 15.260 -16.276 1.00 92.12 215 ALA A O 1
ATOM 1569 N N . GLY A 1 216 ? 4.486 13.233 -17.051 1.00 91.12 216 GLY A N 1
ATOM 1570 C CA . GLY A 1 216 ? 5.417 12.422 -16.271 1.00 91.12 216 GLY A CA 1
ATOM 1571 C C . GLY A 1 216 ? 4.927 12.087 -14.859 1.00 91.12 216 GLY A C 1
ATOM 1572 O O . GLY A 1 216 ? 5.724 11.629 -14.041 1.00 91.12 216 GLY A O 1
ATOM 1573 N N . ALA A 1 217 ? 3.652 12.327 -14.538 1.00 93.31 217 ALA A N 1
ATOM 1574 C CA . ALA A 1 217 ? 3.077 11.936 -13.254 1.00 93.31 217 ALA A CA 1
ATOM 1575 C C . ALA A 1 217 ? 2.707 10.448 -13.256 1.00 93.31 217 ALA A C 1
ATOM 1577 O O . ALA A 1 217 ? 2.255 9.919 -14.269 1.00 93.31 217 ALA A O 1
ATOM 1578 N N . LEU A 1 218 ? 2.875 9.774 -12.114 1.00 95.69 218 LEU A N 1
ATOM 1579 C CA . LEU A 1 218 ? 2.501 8.368 -11.972 1.00 95.69 218 LEU A CA 1
ATOM 1580 C C . LEU A 1 218 ? 0.977 8.204 -12.009 1.00 95.69 218 LEU A C 1
ATOM 1582 O O . LEU A 1 218 ? 0.235 8.959 -11.369 1.00 95.69 218 LEU A O 1
ATOM 1586 N N . VAL A 1 219 ? 0.527 7.181 -12.728 1.00 96.44 219 VAL A N 1
ATOM 1587 C CA . VAL A 1 219 ? -0.873 6.765 -12.832 1.00 96.44 219 VAL A CA 1
ATOM 1588 C C . VAL A 1 219 ? -0.991 5.254 -12.637 1.00 96.44 219 VAL A C 1
ATOM 1590 O O . VAL A 1 219 ? -0.069 4.505 -12.961 1.00 96.44 219 VAL A O 1
ATOM 1593 N N . ASP A 1 220 ? -2.122 4.794 -12.110 1.00 94.69 220 ASP A N 1
ATOM 1594 C CA . ASP A 1 220 ? -2.450 3.371 -12.087 1.00 94.69 220 ASP A CA 1
ATOM 1595 C C . ASP A 1 220 ? -2.718 2.845 -13.513 1.00 94.69 220 ASP A C 1
ATOM 1597 O O . ASP A 1 220 ? -2.748 3.599 -14.491 1.00 94.69 220 ASP A O 1
ATOM 1601 N N . LEU A 1 221 ? -2.948 1.538 -13.648 1.00 93.50 221 LEU A N 1
ATOM 1602 C CA . LEU A 1 221 ? -3.218 0.921 -14.954 1.00 93.50 221 LEU A CA 1
ATOM 1603 C C . LEU A 1 221 ? -4.554 1.366 -15.587 1.00 93.50 221 LEU A C 1
ATOM 1605 O O . LEU A 1 221 ? -4.796 1.101 -16.762 1.00 93.50 221 LEU A O 1
ATOM 1609 N N . ASN A 1 222 ? -5.410 2.070 -14.840 1.00 93.38 222 ASN A N 1
ATOM 1610 C CA . ASN A 1 222 ? -6.637 2.688 -15.342 1.00 93.38 222 ASN A CA 1
ATOM 1611 C C . ASN A 1 222 ? -6.446 4.177 -15.699 1.00 93.38 222 ASN A C 1
ATOM 1613 O O . ASN A 1 222 ? -7.408 4.836 -16.104 1.00 93.38 222 ASN A O 1
ATOM 1617 N N . GLY A 1 223 ? -5.234 4.722 -15.549 1.00 93.31 223 GLY A N 1
ATOM 1618 C CA . GLY A 1 223 ? -4.914 6.125 -15.806 1.00 93.31 223 GLY A CA 1
ATOM 1619 C C . GLY A 1 223 ? -5.300 7.083 -14.672 1.00 93.31 223 GLY A C 1
ATOM 1620 O O . GLY A 1 223 ? -5.339 8.296 -14.882 1.00 93.31 223 GLY A O 1
ATOM 1621 N N . VAL A 1 224 ? -5.613 6.578 -13.478 1.00 95.44 224 VAL A N 1
ATOM 1622 C CA . VAL A 1 224 ? -5.894 7.402 -12.297 1.00 95.44 224 VAL A CA 1
ATOM 1623 C C . VAL A 1 224 ? -4.578 7.824 -11.655 1.00 95.44 224 VAL A C 1
ATOM 1625 O O . VAL A 1 224 ? -3.717 6.995 -11.387 1.00 95.44 224 VAL A O 1
ATOM 1628 N N . SER A 1 225 ? -4.418 9.120 -11.386 1.00 95.12 225 SER A N 1
ATOM 1629 C CA . SER A 1 225 ? -3.195 9.654 -10.776 1.00 95.12 225 SER A CA 1
ATOM 1630 C C . SER A 1 225 ? -2.910 9.038 -9.404 1.00 95.12 225 SER A C 1
ATOM 1632 O O . SER A 1 225 ? -3.778 9.010 -8.530 1.00 95.12 225 SER A O 1
ATOM 1634 N N . ILE A 1 226 ? -1.665 8.604 -9.218 1.00 92.38 226 ILE A N 1
ATOM 1635 C CA . ILE A 1 226 ? -1.126 8.113 -7.953 1.00 92.38 226 ILE A CA 1
ATOM 1636 C C . ILE A 1 226 ? -0.544 9.311 -7.197 1.00 92.38 226 ILE A C 1
ATOM 1638 O O . ILE A 1 226 ? 0.454 9.914 -7.606 1.00 92.38 226 ILE A O 1
ATOM 1642 N N . ALA A 1 227 ? -1.191 9.687 -6.093 1.00 88.38 227 ALA A N 1
ATOM 1643 C CA . ALA A 1 227 ? -0.783 10.840 -5.299 1.00 88.38 227 ALA A CA 1
ATOM 1644 C C . ALA A 1 227 ? 0.637 10.654 -4.741 1.00 88.38 227 ALA A C 1
ATOM 1646 O O . ALA A 1 227 ? 0.994 9.576 -4.280 1.00 88.38 227 ALA A O 1
ATOM 1647 N N . ASN A 1 228 ? 1.449 11.715 -4.791 1.00 84.19 228 ASN A N 1
ATOM 1648 C CA . ASN A 1 228 ? 2.830 11.745 -4.282 1.00 84.19 228 ASN A CA 1
ATOM 1649 C C . ASN A 1 228 ? 3.772 10.658 -4.849 1.00 84.19 228 ASN A C 1
ATOM 1651 O O . ASN A 1 228 ? 4.864 10.463 -4.315 1.00 84.19 228 ASN A O 1
ATOM 1655 N N . GLY A 1 229 ? 3.370 9.960 -5.920 1.00 82.06 229 GLY A N 1
ATOM 1656 C CA . GLY A 1 229 ? 4.103 8.806 -6.443 1.00 82.06 229 GLY A CA 1
ATOM 1657 C C . GLY A 1 229 ? 4.200 7.649 -5.446 1.00 82.06 229 GLY A C 1
ATOM 1658 O O . GLY A 1 229 ? 5.152 6.878 -5.521 1.00 82.06 229 GLY A O 1
ATOM 1659 N N . GLU A 1 230 ? 3.269 7.577 -4.493 1.00 89.25 230 GLU A N 1
ATOM 1660 C CA . GLU A 1 230 ? 3.243 6.610 -3.399 1.00 89.25 230 GLU A CA 1
ATOM 1661 C C . GLU A 1 230 ? 2.427 5.369 -3.777 1.00 89.25 230 GLU A C 1
ATOM 1663 O O . GLU A 1 230 ? 1.230 5.461 -4.040 1.00 89.25 230 GLU A O 1
ATOM 1668 N N . ILE A 1 231 ? 3.075 4.204 -3.779 1.00 88.38 231 ILE A N 1
ATOM 1669 C CA . ILE A 1 231 ? 2.439 2.905 -4.021 1.00 88.38 231 ILE A CA 1
ATOM 1670 C C . ILE A 1 231 ? 2.599 2.042 -2.771 1.00 88.38 231 ILE A C 1
ATOM 1672 O O . ILE A 1 231 ? 3.723 1.775 -2.344 1.00 88.38 231 ILE A O 1
ATOM 1676 N N . GLU A 1 232 ? 1.483 1.642 -2.165 1.00 83.00 232 GLU A N 1
ATOM 1677 C CA . GLU A 1 232 ? 1.459 0.759 -0.996 1.00 83.00 232 GLU A CA 1
ATOM 1678 C C . GLU A 1 232 ? 1.750 -0.688 -1.405 1.00 83.00 232 GLU A C 1
ATOM 1680 O O . GLU A 1 232 ? 1.177 -1.200 -2.369 1.00 83.00 232 GLU A O 1
ATOM 1685 N N . ILE A 1 233 ? 2.659 -1.338 -0.678 1.00 79.00 233 ILE A N 1
ATOM 1686 C CA . ILE A 1 233 ? 3.110 -2.702 -0.940 1.00 79.00 233 ILE A CA 1
ATOM 1687 C C . ILE A 1 233 ? 2.697 -3.606 0.221 1.00 79.00 233 ILE A C 1
ATOM 1689 O O . ILE A 1 233 ? 2.974 -3.312 1.384 1.00 79.00 233 ILE A O 1
ATOM 1693 N N . GLY A 1 234 ? 2.083 -4.745 -0.105 1.00 63.03 234 GLY A N 1
ATOM 1694 C CA . GLY A 1 234 ? 1.784 -5.806 0.855 1.00 63.03 234 GLY A CA 1
ATOM 1695 C C . GLY A 1 234 ? 3.043 -6.595 1.219 1.00 63.03 234 GLY A C 1
ATOM 1696 O O . GLY A 1 234 ? 3.267 -7.674 0.678 1.00 63.03 234 GLY A O 1
ATOM 1697 N N . GLY A 1 235 ? 3.890 -6.044 2.090 1.00 69.50 235 GLY A N 1
ATOM 1698 C CA . GLY A 1 235 ? 5.079 -6.728 2.603 1.00 69.50 235 GLY A CA 1
ATOM 1699 C C . GLY A 1 235 ? 6.071 -5.814 3.328 1.00 69.50 235 GLY A C 1
ATOM 1700 O O . GLY A 1 235 ? 6.066 -4.592 3.159 1.00 69.50 235 GLY A O 1
ATOM 1701 N N . ASP A 1 236 ? 6.954 -6.417 4.128 1.00 73.38 236 ASP A N 1
ATOM 1702 C CA . ASP A 1 236 ? 8.095 -5.720 4.729 1.00 73.38 236 ASP A CA 1
ATOM 1703 C C . ASP A 1 236 ? 9.253 -5.640 3.722 1.00 73.38 236 ASP A C 1
ATOM 1705 O O . ASP A 1 236 ? 9.847 -6.650 3.342 1.00 73.38 236 ASP A O 1
ATOM 1709 N N . LEU A 1 237 ? 9.584 -4.422 3.290 1.00 79.31 237 LEU A N 1
ATOM 1710 C CA . LEU A 1 237 ? 10.706 -4.154 2.384 1.00 79.31 237 LEU A CA 1
ATOM 1711 C C . LEU A 1 237 ? 11.908 -3.529 3.101 1.00 79.31 237 LEU A C 1
ATOM 1713 O O . LEU A 1 237 ? 12.818 -3.014 2.451 1.00 79.31 237 LEU A O 1
ATOM 1717 N N . SER A 1 238 ? 11.951 -3.588 4.436 1.00 79.31 238 SER A N 1
ATOM 1718 C CA . SER A 1 238 ? 13.064 -3.071 5.240 1.00 79.31 238 SER A CA 1
ATOM 1719 C C . SER A 1 238 ? 14.403 -3.749 4.919 1.00 79.31 238 SER A C 1
ATOM 1721 O O . SER A 1 238 ? 15.458 -3.124 5.053 1.00 79.31 238 SER A O 1
ATOM 1723 N N . ALA A 1 239 ? 14.363 -4.995 4.434 1.00 86.19 239 ALA A N 1
ATOM 1724 C CA . ALA A 1 239 ? 15.520 -5.776 4.001 1.00 86.19 239 ALA A CA 1
ATOM 1725 C C . ALA A 1 239 ? 15.820 -5.681 2.489 1.00 86.19 239 ALA A C 1
ATOM 1727 O O . ALA A 1 239 ? 16.691 -6.398 1.991 1.00 86.19 239 ALA A O 1
ATOM 1728 N N . ALA A 1 240 ? 15.129 -4.813 1.738 1.00 92.62 240 ALA A N 1
ATOM 1729 C CA . ALA A 1 240 ? 15.378 -4.652 0.308 1.00 92.62 240 ALA A CA 1
ATOM 1730 C C . ALA A 1 240 ? 16.824 -4.197 0.036 1.00 92.62 240 ALA A C 1
ATOM 1732 O O . ALA A 1 240 ? 17.346 -3.281 0.671 1.00 92.62 240 ALA A O 1
ATOM 1733 N N . THR A 1 241 ? 17.468 -4.835 -0.940 1.00 96.25 241 THR A N 1
ATOM 1734 C CA . THR A 1 241 ? 18.877 -4.606 -1.306 1.00 96.25 241 THR A CA 1
ATOM 1735 C C . THR A 1 241 ? 19.034 -3.865 -2.630 1.00 96.25 241 THR A C 1
ATOM 1737 O O . THR A 1 241 ? 20.030 -3.171 -2.837 1.00 96.25 241 THR A O 1
ATOM 1740 N N . ALA A 1 242 ? 18.043 -3.962 -3.514 1.00 96.94 242 ALA A N 1
ATOM 1741 C CA . ALA A 1 242 ? 17.998 -3.262 -4.789 1.00 96.94 242 ALA A CA 1
ATOM 1742 C C . ALA A 1 242 ? 16.549 -3.019 -5.210 1.00 96.94 242 ALA A C 1
ATOM 1744 O O . ALA A 1 242 ? 15.660 -3.780 -4.827 1.00 96.94 242 ALA A O 1
ATOM 1745 N N . ILE A 1 243 ? 16.345 -1.978 -6.014 1.00 96.94 243 ILE A N 1
ATOM 1746 C CA . ILE A 1 243 ? 15.093 -1.708 -6.715 1.00 96.94 243 ILE A CA 1
ATOM 1747 C C . ILE A 1 243 ? 15.350 -1.801 -8.218 1.00 96.94 243 ILE A C 1
ATOM 1749 O O . ILE A 1 243 ? 16.340 -1.254 -8.711 1.00 96.94 243 ILE A O 1
ATOM 1753 N N . ILE A 1 244 ? 14.452 -2.470 -8.934 1.00 97.81 244 ILE A N 1
ATOM 1754 C CA . ILE A 1 244 ? 14.476 -2.612 -10.391 1.00 97.81 244 ILE A CA 1
ATOM 1755 C C . ILE A 1 244 ? 13.134 -2.131 -10.933 1.00 97.81 244 ILE A C 1
ATOM 1757 O O . ILE A 1 244 ? 12.087 -2.515 -10.430 1.00 97.81 244 ILE A O 1
ATOM 1761 N N . LEU A 1 245 ? 13.164 -1.285 -11.954 1.00 97.81 245 LEU A N 1
ATOM 1762 C CA . LEU A 1 245 ? 12.009 -0.876 -12.734 1.00 97.81 245 LEU A CA 1
ATOM 1763 C C . LEU A 1 245 ? 12.078 -1.572 -14.088 1.00 97.81 245 LEU A C 1
ATOM 1765 O O . LEU A 1 245 ? 13.076 -1.447 -14.802 1.00 97.81 245 LEU A O 1
ATOM 1769 N N . THR A 1 246 ? 11.016 -2.276 -14.440 1.00 97.69 246 THR A N 1
ATOM 1770 C CA . THR A 1 246 ? 10.903 -3.064 -15.674 1.00 97.69 246 THR A CA 1
ATOM 1771 C C . THR A 1 246 ? 9.796 -2.537 -16.570 1.00 97.69 246 THR A C 1
ATOM 1773 O O . THR A 1 246 ? 8.926 -1.799 -16.108 1.00 97.69 246 THR A O 1
ATOM 1776 N N . ILE A 1 247 ? 9.864 -2.880 -17.856 1.00 97.06 247 ILE A N 1
ATOM 1777 C CA . ILE A 1 247 ? 8.770 -2.691 -18.813 1.00 97.06 247 ILE A CA 1
ATOM 1778 C C . ILE A 1 247 ? 8.081 -4.041 -18.979 1.00 97.06 247 ILE A C 1
ATOM 1780 O O . ILE A 1 247 ? 8.694 -4.961 -19.517 1.00 97.06 247 ILE A O 1
ATOM 1784 N N . GLU A 1 248 ? 6.831 -4.136 -18.544 1.00 95.50 248 GLU A N 1
ATOM 1785 C CA . GLU A 1 248 ? 6.044 -5.369 -18.535 1.00 95.50 248 GLU A CA 1
ATOM 1786 C C . GLU A 1 248 ? 4.939 -5.335 -19.605 1.00 95.50 248 GLU A C 1
ATOM 1788 O O . GLU A 1 248 ? 4.372 -4.265 -19.874 1.00 95.50 248 GLU A O 1
ATOM 1793 N N . PRO A 1 249 ? 4.625 -6.476 -20.246 1.00 92.56 249 PRO A N 1
ATOM 1794 C CA . PRO A 1 249 ? 3.605 -6.549 -21.287 1.00 92.56 249 PRO A CA 1
ATOM 1795 C C . PRO A 1 249 ? 2.172 -6.481 -20.735 1.00 92.56 249 PRO A C 1
ATOM 1797 O O . PRO A 1 249 ? 1.913 -6.688 -19.548 1.00 92.56 249 PRO A O 1
ATOM 1800 N N . ASP A 1 250 ? 1.209 -6.223 -21.625 1.00 88.94 250 ASP A N 1
ATOM 1801 C CA . ASP A 1 250 ? -0.216 -6.217 -21.274 1.00 88.94 250 ASP A CA 1
ATOM 1802 C C . ASP A 1 250 ? -0.678 -7.578 -20.734 1.00 88.94 250 ASP A C 1
ATOM 1804 O O . ASP A 1 250 ? -0.380 -8.634 -21.299 1.00 88.94 250 ASP A O 1
ATOM 1808 N N . GLY A 1 251 ? -1.446 -7.545 -19.645 1.00 85.12 251 GLY A N 1
ATOM 1809 C CA . GLY A 1 251 ? -1.963 -8.743 -18.988 1.00 85.12 251 GLY A CA 1
ATOM 1810 C C . GLY A 1 251 ? -0.911 -9.600 -18.279 1.00 85.12 251 GLY A C 1
ATOM 1811 O O . GLY A 1 251 ? -1.220 -10.751 -17.966 1.00 85.12 251 GLY A O 1
ATOM 1812 N N . ASP A 1 252 ? 0.292 -9.076 -18.022 1.00 83.94 252 ASP A N 1
ATOM 1813 C CA . ASP A 1 252 ? 1.312 -9.795 -17.263 1.00 83.94 252 ASP A CA 1
ATOM 1814 C C . ASP A 1 252 ? 0.856 -10.114 -15.826 1.00 83.94 252 ASP A C 1
ATOM 1816 O O . ASP A 1 252 ? 0.451 -9.237 -15.051 1.00 83.94 252 ASP A O 1
ATOM 1820 N N . THR A 1 253 ? 0.940 -11.400 -15.485 1.00 83.62 253 THR A N 1
ATOM 1821 C CA . THR A 1 253 ? 0.622 -11.963 -14.167 1.00 83.62 253 THR A CA 1
ATOM 1822 C C . THR A 1 253 ? 1.805 -12.706 -13.551 1.00 83.62 253 THR A C 1
ATOM 1824 O O . THR A 1 253 ? 1.630 -13.371 -12.526 1.00 83.62 253 THR A O 1
ATOM 1827 N N . ASP A 1 254 ? 2.974 -12.673 -14.194 1.00 84.56 254 ASP A N 1
ATOM 1828 C CA . ASP A 1 254 ? 4.148 -13.380 -13.713 1.00 84.56 254 ASP A CA 1
ATOM 1829 C C . ASP A 1 254 ? 4.667 -12.732 -12.422 1.00 84.56 254 ASP A C 1
ATOM 1831 O O . ASP A 1 254 ? 4.542 -11.537 -12.171 1.00 84.56 254 ASP A O 1
ATOM 1835 N N . THR A 1 255 ? 5.245 -13.552 -11.546 1.00 87.00 255 THR A N 1
ATOM 1836 C CA . THR A 1 255 ? 5.815 -13.091 -10.269 1.00 87.00 255 THR A CA 1
ATOM 1837 C C . THR A 1 255 ? 7.318 -12.839 -10.379 1.00 87.00 255 THR A C 1
ATOM 1839 O O . THR A 1 255 ? 8.035 -12.903 -9.380 1.00 87.00 255 THR A O 1
ATOM 1842 N N . THR A 1 256 ? 7.824 -12.658 -11.597 1.00 91.69 256 THR A N 1
ATOM 1843 C CA . THR A 1 256 ? 9.241 -12.437 -11.884 1.00 91.69 256 THR A CA 1
ATOM 1844 C C . THR A 1 256 ? 9.385 -11.277 -12.857 1.00 91.69 256 THR A C 1
ATOM 1846 O O . THR A 1 256 ? 8.631 -11.263 -13.825 1.00 91.69 256 THR A O 1
ATOM 1849 N N . PRO A 1 257 ? 10.380 -10.395 -12.674 1.00 95.31 257 PRO A N 1
ATOM 1850 C CA . PRO A 1 257 ? 10.606 -9.289 -13.597 1.00 95.31 257 PRO A CA 1
ATOM 1851 C C . PRO A 1 257 ? 10.865 -9.773 -15.032 1.00 95.31 257 PRO A C 1
ATOM 1853 O O . PRO A 1 257 ? 11.623 -10.733 -15.233 1.00 95.31 257 PRO A O 1
ATOM 1856 N N . ALA A 1 258 ? 10.309 -9.084 -16.031 1.00 95.50 258 ALA A N 1
ATOM 1857 C CA . ALA A 1 258 ? 10.690 -9.259 -17.428 1.00 95.50 258 ALA A CA 1
ATOM 1858 C C . ALA A 1 258 ? 12.162 -8.906 -17.660 1.00 95.50 258 ALA A C 1
ATOM 1860 O O . ALA A 1 258 ? 12.781 -8.154 -16.916 1.00 95.50 258 ALA A O 1
ATOM 1861 N N . ALA A 1 259 ? 12.737 -9.405 -18.756 1.00 96.31 259 ALA A N 1
ATOM 1862 C CA . ALA A 1 259 ? 14.139 -9.147 -19.102 1.00 96.31 259 ALA A CA 1
ATOM 1863 C C . ALA A 1 259 ? 14.446 -7.659 -19.402 1.00 96.31 259 ALA A C 1
ATOM 1865 O O . ALA A 1 259 ? 15.597 -7.232 -19.342 1.00 96.31 259 ALA A O 1
ATOM 1866 N N . THR A 1 260 ? 13.423 -6.863 -19.706 1.00 96.75 260 THR A N 1
ATOM 1867 C CA . THR A 1 260 ? 13.447 -5.423 -20.011 1.00 96.75 260 THR A CA 1
ATOM 1868 C C . THR A 1 260 ? 13.643 -4.569 -18.754 1.00 96.75 260 THR A C 1
ATOM 1870 O O . THR A 1 260 ? 12.823 -3.717 -18.404 1.00 96.75 260 THR A O 1
ATOM 1873 N N . HIS A 1 261 ? 14.765 -4.768 -18.060 1.00 97.75 261 HIS A N 1
ATOM 1874 C CA . HIS A 1 261 ? 15.156 -3.920 -16.936 1.00 97.75 261 HIS A CA 1
ATOM 1875 C C . HIS A 1 261 ? 15.538 -2.524 -17.434 1.00 97.75 261 HIS A C 1
ATOM 1877 O O . HIS A 1 261 ? 16.523 -2.352 -18.152 1.00 97.75 261 HIS A O 1
ATOM 1883 N N . TYR A 1 262 ? 14.748 -1.526 -17.051 1.00 98.12 262 TYR A N 1
ATOM 1884 C CA . TYR A 1 262 ? 14.830 -0.170 -17.576 1.00 98.12 262 TYR A CA 1
ATOM 1885 C C . TYR A 1 262 ? 15.656 0.752 -16.679 1.00 98.12 262 TYR A C 1
ATOM 1887 O O . TYR A 1 262 ? 16.608 1.373 -17.147 1.00 98.12 262 TYR A O 1
ATOM 1895 N N . LEU A 1 263 ? 15.341 0.810 -15.383 1.00 98.56 263 LEU A N 1
ATOM 1896 C CA . LEU A 1 263 ? 16.110 1.561 -14.389 1.00 98.56 263 LEU A CA 1
ATOM 1897 C C . LEU A 1 263 ? 16.360 0.681 -13.173 1.00 98.56 263 LEU A C 1
ATOM 1899 O O . LEU A 1 263 ? 15.465 -0.036 -12.745 1.00 98.56 263 LEU A O 1
ATOM 1903 N N . ALA A 1 264 ? 17.539 0.762 -12.569 1.00 98.56 264 ALA A N 1
ATOM 1904 C CA . ALA A 1 264 ? 17.806 0.045 -11.328 1.00 98.56 264 ALA A CA 1
ATOM 1905 C C . ALA A 1 264 ? 18.747 0.824 -10.411 1.00 98.56 264 ALA A C 1
ATOM 1907 O O . ALA A 1 264 ? 19.409 1.775 -10.839 1.00 98.56 264 ALA A O 1
ATOM 1908 N N . GLY A 1 265 ? 18.777 0.426 -9.142 1.00 98.31 265 GLY A N 1
ATOM 1909 C CA . GLY A 1 265 ? 19.679 0.984 -8.146 1.00 98.31 265 GLY A CA 1
ATOM 1910 C C . GLY A 1 265 ? 19.731 0.163 -6.864 1.00 98.31 265 GLY A C 1
ATOM 1911 O O . GLY A 1 265 ? 18.745 -0.444 -6.447 1.00 98.31 265 GLY A O 1
ATOM 1912 N N . SER A 1 266 ? 20.890 0.172 -6.205 1.00 97.88 266 SER A N 1
ATOM 1913 C CA . SER A 1 266 ? 21.056 -0.437 -4.879 1.00 97.88 266 SER A CA 1
ATOM 1914 C C . SER A 1 266 ? 20.344 0.377 -3.795 1.00 97.88 266 SER A C 1
ATOM 1916 O O . SER A 1 266 ? 20.398 1.609 -3.798 1.00 97.88 266 SER A O 1
ATOM 1918 N N . VAL A 1 267 ? 19.728 -0.312 -2.836 1.00 96.56 267 VAL A N 1
ATOM 1919 C CA . VAL A 1 267 ? 19.084 0.313 -1.676 1.00 96.56 267 VAL A CA 1
ATOM 1920 C C . VAL A 1 267 ? 20.132 0.624 -0.609 1.00 96.56 267 VAL A C 1
ATOM 1922 O O . VAL A 1 267 ? 20.925 -0.225 -0.206 1.00 96.56 267 VAL A O 1
ATOM 1925 N N . SER A 1 268 ? 20.116 1.856 -0.113 1.00 94.44 268 SER A N 1
ATOM 1926 C CA . SER A 1 268 ? 20.899 2.306 1.033 1.00 94.44 268 SER A CA 1
ATOM 1927 C C . SER A 1 268 ? 20.067 3.287 1.849 1.00 94.44 268 SER A C 1
ATOM 1929 O O . SER A 1 268 ? 19.547 4.258 1.309 1.00 94.44 268 SER A O 1
ATOM 1931 N N . ALA A 1 269 ? 19.975 3.060 3.163 1.00 91.44 269 ALA A N 1
ATOM 1932 C CA . ALA A 1 269 ? 19.172 3.886 4.071 1.00 91.44 269 ALA A CA 1
ATOM 1933 C C . ALA A 1 269 ? 17.716 4.072 3.586 1.00 91.44 269 ALA A C 1
ATOM 1935 O O . ALA A 1 269 ? 17.206 5.190 3.585 1.00 91.44 269 ALA A O 1
ATOM 1936 N N . LEU A 1 270 ? 17.075 2.971 3.162 1.00 91.62 270 LEU A N 1
ATOM 1937 C CA . LEU A 1 270 ? 15.701 2.944 2.639 1.00 91.62 270 LEU A CA 1
ATOM 1938 C C . LEU A 1 270 ? 15.479 3.842 1.407 1.00 91.62 270 LEU A C 1
ATOM 1940 O O . LEU A 1 270 ? 14.373 4.307 1.154 1.00 91.62 270 LEU A O 1
ATOM 1944 N N . SER A 1 271 ? 16.522 4.088 0.614 1.00 95.00 271 SER A N 1
ATOM 1945 C CA . SER A 1 271 ? 16.408 4.804 -0.655 1.00 95.00 271 SER A CA 1
ATOM 1946 C C . SER A 1 271 ? 17.313 4.201 -1.724 1.00 95.00 271 SER A C 1
ATOM 1948 O O . SER A 1 271 ? 18.362 3.639 -1.413 1.00 95.00 271 SER A O 1
ATOM 1950 N N . ALA A 1 272 ? 16.914 4.324 -2.988 1.00 97.50 272 ALA A N 1
ATOM 1951 C CA . ALA A 1 272 ? 17.701 3.926 -4.148 1.00 97.50 272 ALA A CA 1
ATOM 1952 C C . ALA A 1 272 ? 17.672 5.034 -5.208 1.00 97.50 272 ALA A C 1
ATOM 1954 O O . ALA A 1 272 ? 16.610 5.573 -5.516 1.00 97.50 272 ALA A O 1
ATOM 1955 N N . ALA A 1 273 ? 18.831 5.357 -5.784 1.00 98.25 273 ALA A N 1
ATOM 1956 C CA . ALA A 1 273 ? 18.920 6.169 -6.995 1.00 98.25 273 ALA A CA 1
ATOM 1957 C C . ALA A 1 273 ? 18.882 5.234 -8.207 1.00 98.25 273 ALA A C 1
ATOM 1959 O O . ALA A 1 273 ? 19.717 4.338 -8.309 1.00 98.25 273 ALA A O 1
ATOM 1960 N N . LEU A 1 274 ? 17.916 5.434 -9.099 1.00 98.50 274 LEU A N 1
ATOM 1961 C CA . LEU A 1 274 ? 17.669 4.572 -10.245 1.00 98.50 274 LEU A CA 1
ATOM 1962 C C . LEU A 1 274 ? 18.278 5.164 -11.513 1.00 98.50 274 LEU A C 1
ATOM 1964 O O . LEU A 1 274 ? 18.038 6.328 -11.848 1.00 98.50 274 LEU A O 1
ATOM 1968 N N . THR A 1 275 ? 19.037 4.354 -12.242 1.00 98.31 275 THR A N 1
ATOM 1969 C CA . THR A 1 275 ? 19.636 4.747 -13.522 1.00 98.31 275 THR A CA 1
ATOM 1970 C C . THR A 1 275 ? 19.614 3.583 -14.502 1.00 98.31 275 THR A C 1
ATOM 1972 O O . THR A 1 275 ? 19.585 2.422 -14.093 1.00 98.31 275 THR A O 1
ATOM 1975 N N . VAL A 1 276 ? 19.696 3.887 -15.796 1.00 98.06 276 VAL A N 1
ATOM 1976 C CA . VAL A 1 276 ? 19.904 2.861 -16.829 1.00 98.06 276 VAL A CA 1
ATOM 1977 C C . VAL A 1 276 ? 21.284 2.198 -16.718 1.00 98.06 276 VAL A C 1
ATOM 1979 O O . VAL A 1 276 ? 21.464 1.067 -17.153 1.00 98.06 276 VAL A O 1
ATOM 1982 N N . GLY A 1 277 ? 22.266 2.893 -16.130 1.00 97.94 277 GLY A N 1
ATOM 1983 C CA . GLY A 1 277 ? 23.655 2.441 -16.046 1.00 97.94 277 GLY A CA 1
ATOM 1984 C C . GLY A 1 277 ? 23.951 1.466 -14.909 1.00 97.94 277 GLY A C 1
ATOM 1985 O O . GLY A 1 277 ? 25.056 0.927 -14.858 1.00 97.94 277 GLY A O 1
ATOM 1986 N N . ASP A 1 278 ? 22.999 1.232 -14.003 1.00 98.44 278 ASP A N 1
ATOM 1987 C CA . ASP A 1 278 ? 23.146 0.219 -12.959 1.00 98.44 278 ASP A CA 1
ATOM 1988 C C . ASP A 1 278 ? 23.280 -1.179 -13.585 1.00 98.44 278 ASP A C 1
ATOM 1990 O O . ASP A 1 278 ? 22.670 -1.477 -14.613 1.00 98.44 278 ASP A O 1
ATOM 1994 N N . ALA A 1 279 ? 24.088 -2.043 -12.967 1.00 96.88 279 ALA A N 1
ATOM 1995 C CA . ALA A 1 279 ? 24.371 -3.388 -13.472 1.00 96.88 279 ALA A CA 1
ATOM 1996 C C . ALA A 1 279 ? 23.126 -4.288 -13.548 1.00 96.88 279 ALA A C 1
ATOM 1998 O O . ALA A 1 279 ? 23.141 -5.277 -14.276 1.00 96.88 279 ALA A O 1
ATOM 1999 N N . SER A 1 280 ? 22.069 -3.948 -12.807 1.00 96.69 280 SER A N 1
ATOM 2000 C CA . SER A 1 280 ? 20.779 -4.637 -12.853 1.00 96.69 280 SER A CA 1
ATOM 2001 C C . SER A 1 280 ? 19.812 -4.022 -13.871 1.00 96.69 280 SER A C 1
ATOM 2003 O O . SER A 1 280 ? 18.693 -4.501 -13.963 1.00 96.69 280 SER A O 1
ATOM 2005 N N . ALA A 1 281 ? 20.210 -2.980 -14.610 1.00 97.75 281 ALA A N 1
ATOM 2006 C CA . ALA A 1 281 ? 19.486 -2.408 -15.750 1.00 97.75 281 ALA A CA 1
ATOM 2007 C C . ALA A 1 281 ? 20.268 -2.673 -17.053 1.00 97.75 281 ALA A C 1
ATOM 2009 O O . ALA A 1 281 ? 20.580 -3.826 -17.350 1.00 97.75 281 ALA A O 1
ATOM 2010 N N . LEU A 1 282 ? 20.635 -1.639 -17.822 1.00 97.88 282 LEU A N 1
ATOM 2011 C CA . LEU A 1 282 ? 21.470 -1.805 -19.020 1.00 97.88 282 LEU A CA 1
ATOM 2012 C C . LEU A 1 282 ? 22.950 -2.038 -18.694 1.00 97.88 282 LEU A C 1
ATOM 2014 O O . LEU A 1 282 ? 23.710 -2.445 -19.570 1.00 97.88 282 LEU A O 1
ATOM 2018 N N . GLY A 1 283 ? 23.395 -1.733 -17.470 1.00 97.69 283 GLY A N 1
ATOM 2019 C CA . GLY A 1 283 ? 24.793 -1.877 -17.051 1.00 97.69 283 GLY A CA 1
ATOM 2020 C C . GLY A 1 283 ? 25.770 -0.895 -17.706 1.00 97.69 283 GLY A C 1
ATOM 2021 O O . GLY A 1 283 ? 26.986 -1.053 -17.571 1.00 97.69 283 GLY A O 1
ATOM 2022 N N . ASN A 1 284 ? 25.270 0.112 -18.429 1.00 97.75 284 ASN A N 1
ATOM 2023 C CA . ASN A 1 284 ? 26.075 1.150 -19.065 1.00 97.75 284 ASN A CA 1
ATOM 2024 C C . ASN A 1 284 ? 25.291 2.468 -19.188 1.00 97.75 284 ASN A C 1
ATOM 2026 O O . ASN A 1 284 ? 24.092 2.458 -19.450 1.00 97.75 284 ASN A O 1
ATOM 2030 N N . ASP A 1 285 ? 25.965 3.608 -19.023 1.00 97.06 285 ASP A N 1
ATOM 2031 C CA . ASP A 1 285 ? 25.365 4.949 -19.148 1.00 97.06 285 ASP A CA 1
ATOM 2032 C C . ASP A 1 285 ? 25.480 5.550 -20.562 1.00 97.06 285 ASP A C 1
ATOM 2034 O O . ASP A 1 285 ? 25.013 6.661 -20.824 1.00 97.06 285 ASP A O 1
ATOM 2038 N N . TYR A 1 286 ? 26.127 4.822 -21.474 1.00 98.31 286 TYR A N 1
ATOM 2039 C CA . TYR A 1 286 ? 26.355 5.168 -22.872 1.00 98.31 286 TYR A CA 1
ATOM 2040 C C . TYR A 1 286 ? 27.135 6.466 -23.097 1.00 98.31 286 TYR A C 1
ATOM 2042 O O . TYR A 1 286 ? 27.225 6.933 -24.230 1.00 98.31 286 TYR A O 1
ATOM 2050 N N . SER A 1 287 ? 27.768 7.031 -22.066 1.00 97.88 287 SER A N 1
ATOM 2051 C CA . SER A 1 287 ? 28.506 8.301 -22.156 1.00 97.88 287 SER A CA 1
ATOM 2052 C C . SER A 1 287 ? 29.715 8.246 -23.100 1.00 97.88 287 SER A C 1
ATOM 2054 O O . SER A 1 287 ? 30.200 9.280 -23.559 1.00 97.88 287 SER A O 1
ATOM 2056 N N . THR A 1 288 ? 30.195 7.040 -23.419 1.00 97.69 288 THR A N 1
ATOM 2057 C CA . THR A 1 288 ? 31.302 6.793 -24.355 1.00 97.69 288 THR A CA 1
ATOM 2058 C C . THR A 1 288 ? 30.851 6.267 -25.718 1.00 97.69 288 THR A C 1
ATOM 2060 O O . THR A 1 288 ? 31.706 5.927 -26.534 1.00 97.69 288 THR A O 1
ATOM 2063 N N . ALA A 1 289 ? 29.544 6.147 -25.967 1.00 98.38 289 ALA A N 1
ATOM 2064 C CA . ALA A 1 289 ? 29.025 5.684 -27.249 1.00 98.38 289 ALA A CA 1
ATOM 2065 C C . ALA A 1 289 ? 29.360 6.684 -28.366 1.00 98.38 289 ALA A C 1
ATOM 2067 O O . ALA A 1 289 ? 29.217 7.897 -28.185 1.00 98.38 289 ALA A O 1
ATOM 2068 N N . THR A 1 290 ? 29.772 6.174 -29.526 1.00 98.62 290 THR A N 1
ATOM 2069 C CA . THR A 1 290 ? 30.043 6.977 -30.729 1.00 98.62 290 THR A CA 1
ATOM 2070 C C . THR A 1 290 ? 29.470 6.294 -31.961 1.00 98.62 290 THR A C 1
ATOM 2072 O O . THR A 1 290 ? 29.383 5.066 -31.999 1.00 98.62 290 THR A O 1
ATOM 2075 N N . GLY A 1 291 ? 29.136 7.073 -32.988 1.00 98.31 291 GLY A N 1
ATOM 2076 C CA . GLY A 1 291 ? 28.673 6.534 -34.260 1.00 98.31 291 GLY A CA 1
ATOM 2077 C C . GLY A 1 291 ? 29.072 7.400 -35.440 1.00 98.31 291 GLY A C 1
ATOM 2078 O O . GLY A 1 291 ? 29.105 8.622 -35.331 1.00 98.31 291 GLY A O 1
ATOM 2079 N N . ASP A 1 292 ? 29.322 6.738 -36.558 1.00 98.50 292 ASP A N 1
ATOM 2080 C CA . ASP A 1 292 ? 29.495 7.303 -37.885 1.00 98.50 292 ASP A CA 1
ATOM 2081 C C . ASP A 1 292 ? 28.436 6.709 -38.826 1.00 98.50 292 ASP A C 1
ATOM 2083 O O . ASP A 1 292 ? 28.037 5.549 -38.679 1.00 98.50 292 ASP A O 1
ATOM 2087 N N . TYR A 1 293 ? 28.030 7.481 -39.830 1.00 98.50 293 TYR A N 1
ATOM 2088 C CA . TYR A 1 293 ? 27.207 7.012 -40.941 1.00 98.50 293 TYR A CA 1
ATOM 2089 C C . TYR A 1 293 ? 27.689 7.576 -42.282 1.00 98.50 293 TYR A C 1
ATOM 2091 O O . TYR A 1 293 ? 28.436 8.558 -42.344 1.00 98.50 293 TYR A O 1
ATOM 2099 N N . ILE A 1 294 ? 27.222 6.966 -43.369 1.00 98.44 294 ILE A N 1
ATOM 2100 C CA . ILE A 1 294 ? 27.286 7.505 -44.731 1.00 98.44 294 ILE A CA 1
ATOM 2101 C C . ILE A 1 294 ? 25.888 7.541 -45.344 1.00 98.44 294 ILE A C 1
ATOM 2103 O O . ILE A 1 294 ? 25.003 6.806 -44.905 1.00 98.44 294 ILE A O 1
ATOM 2107 N N . LEU A 1 295 ? 25.715 8.349 -46.391 1.00 98.50 295 LEU A N 1
ATOM 2108 C CA . LEU A 1 295 ? 24.587 8.203 -47.310 1.00 98.50 295 LEU A CA 1
ATOM 2109 C C . LEU A 1 295 ? 25.034 7.376 -48.522 1.00 98.50 295 LEU A C 1
ATOM 2111 O O . LEU A 1 295 ? 26.094 7.666 -49.085 1.00 98.50 295 LEU A O 1
ATOM 2115 N N . ALA A 1 296 ? 24.292 6.327 -48.867 1.00 97.94 296 ALA A N 1
ATOM 2116 C CA . ALA A 1 296 ? 24.521 5.494 -50.052 1.00 97.94 296 ALA A CA 1
ATOM 2117 C C . ALA A 1 296 ? 23.299 4.600 -50.326 1.00 97.94 296 ALA A C 1
ATOM 2119 O O . ALA A 1 296 ? 22.576 4.291 -49.385 1.00 97.94 296 ALA A O 1
ATOM 2120 N N . THR A 1 297 ? 23.135 4.126 -51.569 1.00 98.00 297 THR A N 1
ATOM 2121 C CA . THR A 1 297 ? 22.132 3.108 -51.961 1.00 98.00 297 THR A CA 1
ATOM 2122 C C . THR A 1 297 ? 22.757 1.845 -52.591 1.00 98.00 297 THR A C 1
ATOM 2124 O O . THR A 1 297 ? 22.521 1.530 -53.755 1.00 98.00 297 THR A O 1
ATOM 2127 N N . PRO A 1 298 ? 23.628 1.106 -51.876 1.00 96.88 298 PRO A N 1
ATOM 2128 C CA . PRO A 1 298 ? 24.356 -0.048 -52.414 1.00 96.88 298 PRO A CA 1
ATOM 2129 C C . PRO A 1 298 ? 23.490 -1.262 -52.798 1.00 96.88 298 PRO A C 1
ATOM 2131 O O . PRO A 1 298 ? 24.017 -2.203 -53.392 1.00 96.88 298 PRO A O 1
ATOM 2134 N N . THR A 1 299 ? 22.205 -1.290 -52.444 1.00 97.19 299 THR A N 1
ATOM 2135 C CA . THR A 1 299 ? 21.285 -2.406 -52.731 1.00 97.19 299 THR A CA 1
ATOM 2136 C C . THR A 1 299 ? 20.582 -2.281 -54.083 1.00 97.19 299 THR A C 1
ATOM 2138 O O . THR A 1 299 ? 19.700 -3.083 -54.408 1.00 97.19 299 THR A O 1
ATOM 2141 N N . ASP A 1 300 ? 21.002 -1.343 -54.930 1.00 95.12 300 ASP A N 1
ATOM 2142 C CA . ASP A 1 300 ? 20.623 -1.320 -56.335 1.00 95.12 300 ASP A CA 1
ATOM 2143 C C . ASP A 1 300 ? 21.817 -1.128 -57.288 1.00 95.12 300 ASP A C 1
ATOM 2145 O O . ASP A 1 300 ? 22.987 -1.154 -56.908 1.00 95.12 300 ASP A O 1
ATOM 2149 N N . ALA A 1 301 ? 21.511 -1.053 -58.584 1.00 91.31 301 ALA A N 1
ATOM 2150 C CA . ALA A 1 301 ? 22.493 -0.863 -59.650 1.00 91.31 301 ALA A CA 1
ATOM 2151 C C . ALA A 1 301 ? 22.430 0.548 -60.263 1.00 91.31 301 ALA A C 1
ATOM 2153 O O . ALA A 1 301 ? 22.959 0.768 -61.361 1.00 91.31 301 ALA A O 1
ATOM 2154 N N . VAL A 1 302 ? 21.716 1.469 -59.616 1.00 90.12 302 VAL A N 1
ATOM 2155 C CA . VAL A 1 302 ? 21.504 2.843 -60.069 1.00 90.12 302 VAL A CA 1
ATOM 2156 C C . VAL A 1 302 ? 22.483 3.751 -59.325 1.00 90.12 302 VAL A C 1
ATOM 2158 O O . VAL A 1 302 ? 23.033 3.394 -58.294 1.00 90.12 302 VAL A O 1
ATOM 2161 N N . SER A 1 303 ? 22.817 4.890 -59.934 1.00 89.12 303 SER A N 1
ATOM 2162 C CA . SER A 1 303 ? 23.770 5.835 -59.353 1.00 89.12 303 SER A CA 1
ATOM 2163 C C . SER A 1 303 ? 23.245 7.276 -59.391 1.00 89.12 303 SER A C 1
ATOM 2165 O O . SER A 1 303 ? 23.909 8.190 -59.898 1.00 89.12 303 SER A O 1
ATOM 2167 N N . THR A 1 304 ? 21.958 7.447 -59.074 1.00 93.19 304 THR A N 1
ATOM 2168 C CA . THR A 1 304 ? 21.283 8.757 -59.157 1.00 93.19 304 THR A CA 1
ATOM 2169 C C . THR A 1 304 ? 20.478 9.122 -57.912 1.00 93.19 304 THR A C 1
ATOM 2171 O O . THR A 1 304 ? 19.797 10.148 -57.909 1.00 93.19 304 THR A O 1
ATOM 2174 N N . ASP A 1 305 ? 20.522 8.282 -56.891 1.00 96.06 305 ASP A N 1
ATOM 2175 C CA . ASP A 1 305 ? 19.675 8.267 -55.705 1.00 96.06 305 ASP A CA 1
ATOM 2176 C C . ASP A 1 305 ? 20.450 7.898 -54.433 1.00 96.06 305 ASP A C 1
ATOM 2178 O O . ASP A 1 305 ? 19.848 7.607 -53.410 1.00 96.06 305 ASP A O 1
ATOM 2182 N N . GLU A 1 306 ? 21.777 8.010 -54.437 1.00 96.88 306 GLU A N 1
ATOM 2183 C CA . GLU A 1 306 ? 22.650 7.557 -53.348 1.00 96.88 306 GLU A CA 1
ATOM 2184 C C . GLU A 1 306 ? 22.440 8.299 -52.026 1.00 96.88 306 GLU A C 1
ATOM 2186 O O . GLU A 1 306 ? 22.755 7.779 -50.961 1.00 96.88 306 GLU A O 1
ATOM 2191 N N . ASN A 1 307 ? 21.841 9.487 -52.057 1.00 97.50 307 ASN A N 1
ATOM 2192 C CA . ASN A 1 307 ? 21.410 10.173 -50.842 1.00 97.50 307 ASN A CA 1
ATOM 2193 C C . ASN A 1 307 ? 20.140 9.562 -50.206 1.00 97.50 307 ASN A C 1
ATOM 2195 O O . ASN A 1 307 ? 19.683 10.070 -49.183 1.00 97.50 307 ASN A O 1
ATOM 2199 N N . SER A 1 308 ? 19.563 8.513 -50.800 1.00 98.31 308 SER A N 1
ATOM 2200 C CA . SER A 1 308 ? 18.326 7.841 -50.382 1.00 98.31 308 SER A CA 1
ATOM 2201 C C . SER A 1 308 ? 18.540 6.589 -49.545 1.00 98.31 308 SER A C 1
ATOM 2203 O O . SER A 1 308 ? 17.605 5.820 -49.348 1.00 98.31 308 SER A O 1
ATOM 2205 N N . GLY A 1 309 ? 19.734 6.378 -49.017 1.00 98.19 309 GLY A N 1
ATOM 2206 C CA . GLY A 1 309 ? 19.982 5.350 -48.018 1.00 98.19 309 GLY A CA 1
ATOM 2207 C C . GLY A 1 309 ? 20.942 5.859 -46.963 1.00 98.19 309 GLY A C 1
ATOM 2208 O O . GLY A 1 309 ? 21.641 6.857 -47.161 1.00 98.19 309 GLY A O 1
ATOM 2209 N N . ILE A 1 310 ? 20.941 5.197 -45.815 1.00 98.69 310 ILE A N 1
ATOM 2210 C CA . ILE A 1 310 ? 21.819 5.508 -44.694 1.00 98.69 310 ILE A CA 1
ATOM 2211 C C . ILE A 1 310 ? 22.421 4.221 -44.149 1.00 98.69 310 ILE A C 1
ATOM 2213 O O . ILE A 1 310 ? 21.712 3.269 -43.845 1.00 98.69 310 ILE A O 1
ATOM 2217 N N . TRP A 1 311 ? 23.743 4.216 -43.999 1.00 98.44 311 TRP A N 1
ATOM 2218 C CA . TRP A 1 311 ? 24.490 3.064 -43.499 1.00 98.44 311 TRP A CA 1
ATOM 2219 C C . TRP A 1 311 ? 25.396 3.484 -42.353 1.00 98.44 311 TRP A C 1
ATOM 2221 O O . TRP A 1 311 ? 26.197 4.410 -42.507 1.00 98.44 311 TRP A O 1
ATOM 2231 N N . PHE A 1 312 ? 25.307 2.791 -41.217 1.00 98.38 312 PHE A N 1
ATOM 2232 C CA . PHE A 1 312 ? 26.062 3.083 -39.995 1.00 98.38 312 PHE A CA 1
ATOM 2233 C C . PHE A 1 312 ? 27.474 2.483 -40.051 1.00 98.38 312 PHE A C 1
ATOM 2235 O O . PHE A 1 312 ? 27.887 1.636 -39.253 1.00 98.38 312 PHE A O 1
ATOM 2242 N N . LEU A 1 313 ? 28.222 2.922 -41.062 1.00 97.81 313 LEU A N 1
ATOM 2243 C CA . LEU A 1 313 ? 29.582 2.500 -41.360 1.00 97.81 313 LEU A CA 1
ATOM 2244 C C . LEU A 1 313 ? 30.497 3.709 -41.586 1.00 97.81 313 LEU A C 1
ATOM 2246 O O . LEU A 1 313 ? 30.048 4.817 -41.875 1.00 97.81 313 LEU A O 1
ATOM 2250 N N . SER A 1 314 ? 31.805 3.484 -41.485 1.00 97.50 314 SER A N 1
ATOM 2251 C CA . SER A 1 314 ? 32.834 4.504 -41.691 1.00 97.50 314 SER A CA 1
ATOM 2252 C C . SER A 1 314 ? 33.687 4.185 -42.918 1.00 97.50 314 SER A C 1
ATOM 2254 O O . SER A 1 314 ? 34.090 3.041 -43.143 1.00 97.50 314 SER A O 1
ATOM 2256 N N . LEU A 1 315 ? 34.003 5.217 -43.705 1.00 97.12 315 LEU A N 1
ATOM 2257 C CA . LEU A 1 315 ? 34.906 5.157 -44.861 1.00 97.12 315 LEU A CA 1
ATOM 2258 C C . LEU A 1 315 ? 36.249 5.846 -44.581 1.00 97.12 315 LEU A C 1
ATOM 2260 O O . LEU A 1 315 ? 37.106 5.912 -45.463 1.00 97.12 315 LEU A O 1
ATOM 2264 N N . ALA A 1 316 ? 36.477 6.330 -43.354 1.00 94.62 316 ALA A N 1
ATOM 2265 C CA . ALA A 1 316 ? 37.670 7.095 -42.983 1.00 94.62 316 ALA A CA 1
ATOM 2266 C C . ALA A 1 316 ? 38.994 6.338 -43.223 1.00 94.62 316 ALA A C 1
ATOM 2268 O O . ALA A 1 316 ? 40.037 6.953 -43.445 1.00 94.62 316 ALA A O 1
ATOM 2269 N N . SER A 1 317 ? 38.957 5.000 -43.215 1.00 93.00 317 SER A N 1
ATOM 2270 C CA . SER A 1 317 ? 40.117 4.141 -43.492 1.00 93.00 317 SER A CA 1
ATOM 2271 C C . SER A 1 317 ? 40.428 3.964 -44.990 1.00 93.00 317 SER A C 1
ATOM 2273 O O . SER A 1 317 ? 41.458 3.388 -45.343 1.00 93.00 317 SER A O 1
ATOM 2275 N N . GLY A 1 318 ? 39.550 4.446 -45.877 1.00 91.56 318 GLY A N 1
ATOM 2276 C CA . GLY A 1 318 ? 39.571 4.169 -47.316 1.00 91.56 318 GLY A CA 1
ATOM 2277 C C . GLY A 1 318 ? 38.859 2.868 -47.714 1.00 91.56 318 GLY A C 1
ATOM 2278 O O . GLY A 1 318 ? 38.885 2.488 -48.883 1.00 91.56 318 GLY A O 1
ATOM 2279 N N . SER A 1 319 ? 38.239 2.159 -46.770 1.00 92.88 319 SER A N 1
ATOM 2280 C CA . SER A 1 319 ? 37.363 1.003 -47.007 1.00 92.88 319 SER A CA 1
ATOM 2281 C C . SER A 1 319 ? 36.251 0.961 -45.948 1.00 92.88 319 SER A C 1
ATOM 2283 O O . SER A 1 319 ? 36.474 1.487 -44.854 1.00 92.88 319 SER A O 1
ATOM 2285 N N . PRO A 1 320 ? 35.083 0.350 -46.241 1.00 95.81 320 PRO A N 1
ATOM 2286 C CA . PRO A 1 320 ? 34.007 0.201 -45.262 1.00 95.81 320 PRO A CA 1
ATOM 2287 C C . PRO A 1 320 ? 34.470 -0.524 -43.996 1.00 95.81 320 PRO A C 1
ATOM 2289 O O . PRO A 1 320 ? 35.053 -1.608 -44.065 1.00 95.81 320 PRO A O 1
ATOM 2292 N N . ALA A 1 321 ? 34.203 0.086 -42.847 1.00 96.94 321 ALA A N 1
ATOM 2293 C CA . ALA A 1 321 ? 34.417 -0.464 -41.514 1.00 96.94 321 ALA A CA 1
ATOM 2294 C C . ALA A 1 321 ? 33.211 -0.130 -40.623 1.00 96.94 321 ALA A C 1
ATOM 2296 O O . ALA A 1 321 ? 32.444 0.771 -40.957 1.00 96.94 321 ALA A O 1
ATOM 2297 N N . ALA A 1 322 ? 33.062 -0.819 -39.488 1.00 96.69 322 ALA A N 1
ATOM 2298 C CA . ALA A 1 322 ? 31.993 -0.527 -38.534 1.00 96.69 322 ALA A CA 1
ATOM 2299 C C . ALA A 1 322 ? 32.038 0.952 -38.114 1.00 96.69 322 ALA A C 1
ATOM 2301 O O . ALA A 1 322 ? 33.101 1.463 -37.752 1.00 96.69 322 ALA A O 1
ATOM 2302 N N . GLY A 1 323 ? 30.898 1.636 -38.219 1.00 97.50 323 GLY A N 1
ATOM 2303 C CA . GLY A 1 323 ? 30.765 3.050 -37.867 1.00 97.50 323 GLY A CA 1
ATOM 2304 C C . GLY A 1 323 ? 30.356 3.256 -36.414 1.00 97.50 323 GLY A C 1
ATOM 2305 O O . GLY A 1 323 ? 30.558 4.333 -35.866 1.00 97.50 323 GLY A O 1
ATOM 2306 N N . LEU A 1 324 ? 29.805 2.229 -35.771 1.00 98.50 324 LEU A N 1
ATOM 2307 C CA . LEU A 1 324 ? 29.287 2.298 -34.410 1.00 98.50 324 LEU A CA 1
ATOM 2308 C C . LEU A 1 324 ? 30.306 1.771 -33.394 1.00 98.50 324 LEU A C 1
ATOM 2310 O O . LEU A 1 324 ? 31.052 0.832 -33.657 1.00 98.50 324 LEU A O 1
ATOM 2314 N N . SER A 1 325 ? 30.295 2.360 -32.202 1.00 98.06 325 SER A N 1
ATOM 2315 C CA . SER A 1 325 ? 30.935 1.837 -30.996 1.00 98.06 325 SER A CA 1
ATOM 2316 C C . SER A 1 325 ? 29.919 1.933 -29.865 1.00 98.06 325 SER A C 1
ATOM 2318 O O . SER A 1 325 ? 29.745 2.998 -29.266 1.00 98.06 325 SER A O 1
ATOM 2320 N N . LEU A 1 326 ? 29.238 0.819 -29.603 1.00 98.38 326 LEU A N 1
ATOM 2321 C CA . LEU A 1 326 ? 28.157 0.694 -28.628 1.00 98.38 326 LEU A CA 1
ATOM 2322 C C . LEU A 1 326 ? 28.483 -0.429 -27.625 1.00 98.38 326 LEU A C 1
ATOM 2324 O O . LEU A 1 326 ? 29.192 -1.368 -27.992 1.00 98.38 326 LEU A O 1
ATOM 2328 N N . PRO A 1 327 ? 28.021 -0.330 -26.367 1.00 97.88 327 PRO A N 1
ATOM 2329 C CA . PRO A 1 327 ? 28.023 -1.443 -25.417 1.00 97.88 327 PRO A CA 1
ATOM 2330 C C . PRO A 1 327 ? 27.288 -2.691 -25.935 1.00 97.88 327 PRO A C 1
ATOM 2332 O O . PRO A 1 327 ? 26.473 -2.610 -26.846 1.00 97.88 327 PRO A O 1
ATOM 2335 N N . ASP A 1 328 ? 27.536 -3.841 -25.310 1.00 96.88 328 ASP A N 1
ATOM 2336 C CA . ASP A 1 328 ? 26.677 -5.014 -25.501 1.00 96.88 328 ASP A CA 1
ATOM 2337 C C . ASP A 1 328 ? 25.346 -4.807 -24.763 1.00 96.88 328 ASP A C 1
ATOM 2339 O O . ASP A 1 328 ? 25.316 -4.233 -23.669 1.00 96.88 328 ASP A O 1
ATOM 2343 N N . LEU A 1 329 ? 24.250 -5.303 -25.338 1.00 97.69 329 LEU A N 1
ATOM 2344 C CA . LEU A 1 329 ? 22.923 -5.219 -24.729 1.00 97.69 329 LEU A CA 1
ATOM 2345 C C . LEU A 1 329 ? 22.609 -6.452 -23.870 1.00 97.69 329 LEU A C 1
ATOM 2347 O O . LEU A 1 329 ? 22.904 -7.580 -24.282 1.00 97.69 329 LEU A O 1
ATOM 2351 N N . PRO A 1 330 ? 21.974 -6.274 -22.697 1.00 97.44 330 PRO A N 1
ATOM 2352 C CA . PRO A 1 330 ? 21.391 -7.392 -21.971 1.00 97.44 330 PRO A CA 1
ATOM 2353 C C . PRO A 1 330 ? 20.181 -7.971 -22.722 1.00 97.44 330 PRO A C 1
ATOM 2355 O O . PRO A 1 330 ? 19.631 -7.365 -23.642 1.00 97.44 330 PRO A O 1
ATOM 2358 N N . SER A 1 331 ? 19.748 -9.167 -22.314 1.00 96.75 331 SER A N 1
ATOM 2359 C CA . SER A 1 331 ? 18.525 -9.784 -22.839 1.00 96.75 331 SER A CA 1
ATOM 2360 C C . SER A 1 331 ? 17.325 -8.852 -22.693 1.00 96.75 331 SER A C 1
ATOM 2362 O O . SER A 1 331 ? 17.217 -8.160 -21.688 1.00 96.75 331 SER A O 1
ATOM 2364 N N . GLY A 1 332 ? 16.403 -8.892 -23.654 1.00 96.38 332 GLY A N 1
ATOM 2365 C CA . GLY A 1 332 ? 15.221 -8.026 -23.654 1.00 96.38 332 GLY A CA 1
ATOM 2366 C C . GLY A 1 332 ? 15.443 -6.675 -24.332 1.00 96.38 332 GLY A C 1
ATOM 2367 O O . GLY A 1 332 ? 14.491 -5.914 -24.435 1.00 96.38 332 GLY A O 1
ATOM 2368 N N . TRP A 1 333 ? 16.647 -6.393 -24.841 1.00 98.19 333 TRP A N 1
ATOM 2369 C CA . TRP A 1 333 ? 16.956 -5.156 -25.556 1.00 98.19 333 TRP A CA 1
ATOM 2370 C C . TRP A 1 333 ? 17.619 -5.429 -26.909 1.00 98.19 333 TRP A C 1
ATOM 2372 O O . TRP A 1 333 ? 18.395 -6.376 -27.053 1.00 98.19 333 TRP A O 1
ATOM 2382 N N . VAL A 1 334 ? 17.340 -4.573 -27.890 1.00 98.25 334 VAL A N 1
ATOM 2383 C CA . VAL A 1 334 ? 17.999 -4.542 -29.208 1.00 98.25 334 VAL A CA 1
ATOM 2384 C C . VAL A 1 334 ? 18.339 -3.099 -29.588 1.00 98.25 334 VAL A C 1
ATOM 2386 O O . VAL A 1 334 ? 17.758 -2.165 -29.042 1.00 98.25 334 VAL A O 1
ATOM 2389 N N . TYR A 1 335 ? 19.293 -2.887 -30.494 1.00 98.62 335 TYR A N 1
ATOM 2390 C CA . TYR A 1 335 ? 19.459 -1.574 -31.121 1.00 98.62 335 TYR A CA 1
ATOM 2391 C C . TYR A 1 335 ? 18.558 -1.469 -32.345 1.00 98.62 335 TYR A C 1
ATOM 2393 O O . TYR A 1 335 ? 18.308 -2.467 -33.021 1.00 98.62 335 TYR A O 1
ATOM 2401 N N . GLU A 1 336 ? 18.148 -0.252 -32.681 1.00 98.56 336 GLU A N 1
ATOM 2402 C CA . GLU A 1 336 ? 17.486 0.044 -33.947 1.00 98.56 336 GLU A CA 1
ATOM 2403 C C . GLU A 1 336 ? 18.024 1.338 -34.553 1.00 98.56 336 GLU A C 1
ATOM 2405 O O . GLU A 1 336 ? 18.293 2.322 -33.854 1.00 98.56 336 GLU A O 1
ATOM 2410 N N . GLY A 1 337 ? 18.234 1.315 -35.867 1.00 98.31 337 GLY A N 1
ATOM 2411 C CA . GLY A 1 337 ? 18.614 2.494 -36.629 1.00 98.31 337 GLY A CA 1
ATOM 2412 C C . GLY A 1 337 ? 17.397 3.167 -37.252 1.00 98.31 337 GLY A C 1
ATOM 2413 O O . GLY A 1 337 ? 16.420 2.514 -37.613 1.00 98.31 337 GLY A O 1
ATOM 2414 N N . TRP A 1 338 ? 17.453 4.491 -37.390 1.00 98.56 338 TRP A N 1
ATOM 2415 C CA . TRP A 1 338 ? 16.359 5.273 -37.960 1.00 98.56 338 TRP A CA 1
ATOM 2416 C C . TRP A 1 338 ? 16.850 6.437 -38.814 1.00 98.56 338 TRP A C 1
ATOM 2418 O O . TRP A 1 338 ? 17.826 7.114 -38.474 1.00 98.56 338 TRP A O 1
ATOM 2428 N N . ALA A 1 339 ? 16.073 6.755 -39.849 1.00 98.19 339 ALA A N 1
ATOM 2429 C CA . ALA A 1 339 ? 16.079 8.048 -40.520 1.00 98.19 339 ALA A CA 1
ATOM 2430 C C . ALA A 1 339 ? 14.754 8.780 -40.260 1.00 98.19 339 ALA A C 1
ATOM 2432 O O . ALA A 1 339 ? 13.675 8.260 -40.532 1.00 98.19 339 ALA A O 1
ATOM 2433 N N . VAL A 1 340 ? 14.807 10.012 -39.757 1.00 98.19 340 VAL A N 1
ATOM 2434 C CA . VAL A 1 340 ? 13.624 10.861 -39.561 1.00 98.19 340 VAL A CA 1
ATOM 2435 C C . VAL A 1 340 ? 13.415 11.721 -40.802 1.00 98.19 340 VAL A C 1
ATOM 2437 O O . VAL A 1 340 ? 14.019 12.784 -40.957 1.00 98.19 340 VAL A O 1
ATOM 2440 N N . ILE A 1 341 ? 12.542 11.259 -41.693 1.00 97.31 341 ILE A N 1
ATOM 2441 C CA . ILE A 1 341 ? 12.294 11.848 -43.010 1.00 97.31 341 ILE A CA 1
ATOM 2442 C C . ILE A 1 341 ? 11.038 12.711 -42.931 1.00 97.31 341 ILE A C 1
ATOM 2444 O O . ILE A 1 341 ? 9.948 12.215 -42.651 1.00 97.31 341 ILE A O 1
ATOM 2448 N N . ASN A 1 342 ? 11.171 14.022 -43.154 1.00 93.62 342 ASN A N 1
ATOM 2449 C CA . ASN A 1 342 ? 10.060 14.981 -43.042 1.00 93.62 342 ASN A CA 1
ATOM 2450 C C . ASN A 1 342 ? 9.277 14.861 -41.714 1.00 93.62 342 ASN A C 1
ATOM 2452 O O . ASN A 1 342 ? 8.054 14.992 -41.685 1.00 93.62 342 ASN A O 1
ATOM 2456 N N . GLY A 1 343 ? 9.985 14.583 -40.614 1.00 93.81 343 GLY A N 1
ATOM 2457 C CA . GLY A 1 343 ? 9.400 14.395 -39.281 1.00 93.81 343 GLY A CA 1
ATOM 2458 C C . GLY A 1 343 ? 8.824 13.001 -39.008 1.00 93.81 343 GLY A C 1
ATOM 2459 O O . GLY A 1 343 ? 8.338 12.771 -37.908 1.00 93.81 343 GLY A O 1
ATOM 2460 N N . THR A 1 344 ? 8.889 12.075 -39.968 1.00 96.88 344 THR A N 1
ATOM 2461 C CA . THR A 1 344 ? 8.449 10.681 -39.801 1.00 96.88 344 THR A CA 1
ATOM 2462 C C . THR A 1 344 ? 9.664 9.790 -39.542 1.00 96.88 344 THR A C 1
ATOM 2464 O O . THR A 1 344 ? 10.523 9.711 -40.421 1.00 96.88 344 THR A O 1
ATOM 2467 N N . PRO A 1 345 ? 9.783 9.135 -38.373 1.00 97.69 345 PRO A N 1
ATOM 2468 C CA . PRO A 1 345 ? 10.808 8.121 -38.152 1.00 97.69 345 PRO A CA 1
ATOM 2469 C C . PRO A 1 345 ? 10.588 6.920 -39.074 1.00 97.69 345 PRO A C 1
ATOM 2471 O O . PRO A 1 345 ? 9.478 6.400 -39.169 1.00 97.69 345 PRO A O 1
ATOM 2474 N N . VAL A 1 346 ? 11.644 6.493 -39.755 1.00 98.00 346 VAL A N 1
ATOM 2475 C CA . VAL A 1 346 ? 11.652 5.322 -40.629 1.00 98.00 346 VAL A CA 1
ATOM 2476 C C . VAL A 1 346 ? 12.789 4.416 -40.184 1.00 98.00 346 VAL A C 1
ATOM 2478 O O . VAL A 1 346 ? 13.941 4.849 -40.158 1.00 98.00 346 VAL A O 1
ATOM 2481 N N . THR A 1 347 ? 12.447 3.188 -39.804 1.00 97.88 347 THR A N 1
ATOM 2482 C CA . THR A 1 347 ? 13.407 2.166 -39.372 1.00 97.88 347 THR A CA 1
ATOM 2483 C C . THR A 1 347 ? 14.408 1.828 -40.477 1.00 97.88 347 THR A C 1
ATOM 2485 O O . THR A 1 347 ? 14.052 1.810 -41.657 1.00 97.88 347 THR A O 1
ATOM 2488 N N . THR A 1 348 ? 15.647 1.544 -40.094 1.00 97.56 348 THR A N 1
ATOM 2489 C CA . THR A 1 348 ? 16.646 0.884 -40.943 1.00 97.56 348 THR A CA 1
ATOM 2490 C C . THR A 1 348 ? 16.785 -0.599 -40.607 1.00 97.56 348 THR A C 1
ATOM 2492 O O . THR A 1 348 ? 17.622 -1.256 -41.195 1.00 97.56 348 THR A O 1
ATOM 2495 N N . GLY A 1 349 ? 16.022 -1.113 -39.640 1.00 96.38 349 GLY A N 1
ATOM 2496 C CA . GLY A 1 349 ? 16.157 -2.460 -39.098 1.00 96.38 349 GLY A CA 1
ATOM 2497 C C . GLY A 1 349 ? 16.826 -2.506 -37.719 1.00 96.38 349 GLY A C 1
ATOM 2498 O O . GLY A 1 349 ? 17.612 -1.635 -37.331 1.00 96.38 349 GLY A O 1
ATOM 2499 N N . THR A 1 350 ? 16.495 -3.556 -36.964 1.00 97.62 350 THR A N 1
ATOM 2500 C CA . THR A 1 350 ? 17.049 -3.831 -35.628 1.00 97.62 350 THR A CA 1
ATOM 2501 C C . THR A 1 350 ? 18.345 -4.632 -35.717 1.00 97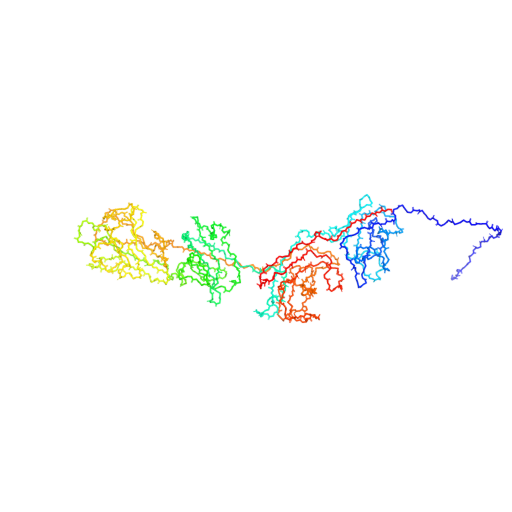.62 350 THR A C 1
ATOM 2503 O O . THR A 1 350 ? 18.465 -5.499 -36.583 1.00 97.62 350 THR A O 1
ATOM 2506 N N . PHE A 1 351 ? 19.274 -4.452 -34.783 1.00 97.88 351 PHE A N 1
ATOM 2507 C CA . PHE A 1 351 ? 20.534 -5.195 -34.735 1.00 97.88 351 PHE A CA 1
ATOM 2508 C C . PHE A 1 351 ? 21.061 -5.351 -33.302 1.00 97.88 351 PHE A C 1
ATOM 2510 O O . PHE A 1 351 ? 20.731 -4.589 -32.398 1.00 97.88 351 PHE A O 1
ATOM 2517 N N . THR A 1 352 ? 21.916 -6.352 -33.090 1.00 95.88 352 THR A N 1
ATOM 2518 C CA . THR A 1 352 ? 22.662 -6.546 -31.829 1.00 95.88 352 THR A CA 1
ATOM 2519 C C . THR A 1 352 ? 24.174 -6.540 -32.037 1.00 95.88 352 THR A C 1
ATOM 2521 O O . THR A 1 352 ? 24.919 -6.362 -31.082 1.00 95.88 352 THR A O 1
ATOM 2524 N N . ASP A 1 353 ? 24.636 -6.747 -33.274 1.00 96.44 353 ASP A N 1
ATOM 2525 C CA . ASP A 1 353 ? 26.049 -6.713 -33.648 1.00 96.44 353 ASP A CA 1
ATOM 2526 C C . ASP A 1 353 ? 26.300 -5.497 -34.546 1.00 96.44 353 ASP A C 1
ATOM 2528 O O . ASP A 1 353 ? 25.780 -5.399 -35.655 1.00 96.44 353 ASP A O 1
ATOM 2532 N N . ILE A 1 354 ? 27.111 -4.566 -34.050 1.00 94.81 354 ILE A N 1
ATOM 2533 C CA . ILE A 1 354 ? 27.478 -3.320 -34.735 1.00 94.81 354 ILE A CA 1
ATOM 2534 C C . ILE A 1 354 ? 28.302 -3.527 -36.018 1.00 94.81 354 ILE A C 1
ATOM 2536 O O . ILE A 1 354 ? 28.498 -2.584 -36.784 1.00 94.81 354 ILE A O 1
ATOM 2540 N N . ALA A 1 355 ? 28.832 -4.732 -36.239 1.00 94.75 355 ALA A N 1
ATOM 2541 C CA . ALA A 1 355 ? 29.664 -5.092 -37.383 1.00 94.75 355 ALA A CA 1
ATOM 2542 C C . ALA A 1 355 ? 29.017 -6.173 -38.273 1.00 94.75 355 ALA A C 1
ATOM 2544 O O . ALA A 1 355 ? 29.727 -6.862 -39.013 1.00 94.75 355 ALA A O 1
ATOM 2545 N N . ALA A 1 356 ? 27.692 -6.319 -38.197 1.00 96.00 356 ALA A N 1
ATOM 2546 C CA . ALA A 1 356 ? 26.894 -7.193 -39.049 1.00 96.00 356 ALA A CA 1
ATOM 2547 C C . ALA A 1 356 ? 25.708 -6.431 -39.662 1.00 96.00 356 ALA A C 1
ATOM 2549 O O . ALA A 1 356 ? 25.368 -5.339 -39.218 1.00 96.00 356 ALA A O 1
ATOM 2550 N N . ALA A 1 357 ? 25.079 -7.009 -40.688 1.00 95.75 357 ALA A N 1
ATOM 2551 C CA . ALA A 1 357 ? 23.810 -6.494 -41.198 1.00 95.75 357 ALA A CA 1
ATOM 2552 C C . ALA A 1 357 ? 22.715 -6.577 -40.118 1.00 95.75 357 ALA A C 1
ATOM 2554 O O . ALA A 1 357 ? 22.745 -7.470 -39.264 1.00 95.75 357 ALA A O 1
ATOM 2555 N N . ASP A 1 358 ? 21.752 -5.664 -40.182 1.00 94.75 358 ASP A N 1
ATOM 2556 C CA . ASP A 1 358 ? 20.536 -5.714 -39.371 1.00 94.75 358 ASP A CA 1
ATOM 2557 C C . ASP A 1 358 ? 19.635 -6.913 -39.726 1.00 94.75 358 ASP A C 1
ATOM 2559 O O . ASP A 1 358 ? 19.891 -7.722 -40.624 1.00 94.75 358 ASP A O 1
ATOM 2563 N N . LEU A 1 359 ? 18.590 -7.087 -38.917 1.00 94.31 359 LEU A N 1
ATOM 2564 C CA . LEU A 1 359 ? 17.677 -8.225 -38.981 1.00 94.31 359 LEU A CA 1
ATOM 2565 C C . LEU A 1 359 ? 16.549 -8.035 -40.007 1.00 94.31 359 LEU A C 1
ATOM 2567 O O . LEU A 1 359 ? 15.785 -8.977 -40.247 1.00 94.31 359 LEU A O 1
ATOM 2571 N N . SER A 1 360 ? 16.424 -6.852 -40.612 1.00 93.44 360 SER A N 1
ATOM 2572 C CA . SER A 1 360 ? 15.374 -6.539 -41.577 1.00 93.44 360 SER A CA 1
ATOM 2573 C C . SER A 1 360 ? 15.771 -5.399 -42.514 1.00 93.44 360 SER A C 1
ATOM 2575 O O . SER A 1 360 ? 16.171 -4.337 -42.068 1.00 93.44 360 SER A O 1
ATOM 2577 N N . ALA A 1 361 ? 15.516 -5.599 -43.809 1.00 93.94 361 ALA A N 1
ATOM 2578 C CA . ALA A 1 361 ? 15.702 -4.596 -44.858 1.00 93.94 361 ALA A CA 1
ATOM 2579 C C . ALA A 1 361 ? 14.367 -4.338 -45.600 1.00 93.94 361 ALA A C 1
ATOM 2581 O O . ALA A 1 361 ? 14.164 -4.823 -46.721 1.00 93.94 361 ALA A O 1
ATOM 2582 N N . PRO A 1 362 ? 13.367 -3.715 -44.939 1.00 95.44 362 PRO A N 1
ATOM 2583 C CA . PRO A 1 362 ? 12.019 -3.520 -45.487 1.00 95.44 362 PRO A CA 1
ATOM 2584 C C . PRO A 1 362 ? 11.940 -2.650 -46.755 1.00 95.44 362 PRO A C 1
ATOM 2586 O O . PRO A 1 362 ? 10.964 -2.775 -47.512 1.00 95.44 362 PRO A O 1
ATOM 2589 N N . TYR A 1 363 ? 12.924 -1.780 -46.991 1.00 98.12 363 TYR A N 1
ATOM 2590 C CA . TYR A 1 363 ? 12.899 -0.768 -48.053 1.00 98.12 363 TYR A CA 1
ATOM 2591 C C . TYR A 1 363 ? 13.983 -0.963 -49.124 1.00 98.12 363 TYR A C 1
ATOM 2593 O O . TYR A 1 363 ? 13.859 -0.383 -50.209 1.00 98.12 363 TYR A O 1
ATOM 2601 N N . SER A 1 364 ? 14.976 -1.817 -48.861 1.00 97.81 364 SER A N 1
ATOM 2602 C CA . SER A 1 364 ? 16.090 -2.133 -49.761 1.00 97.81 364 SER A CA 1
ATOM 2603 C C . SER A 1 364 ? 15.686 -2.549 -51.182 1.00 97.81 364 SER A C 1
ATOM 2605 O O . SER A 1 364 ? 14.574 -3.017 -51.457 1.00 97.81 364 SER A O 1
ATOM 2607 N N . GLY A 1 365 ? 16.635 -2.400 -52.106 1.00 96.81 365 GLY A N 1
ATOM 2608 C CA . GLY A 1 365 ? 16.609 -2.936 -53.463 1.00 96.81 365 GLY A CA 1
ATOM 2609 C C . GLY A 1 365 ? 16.891 -4.444 -53.531 1.00 96.81 365 GLY A C 1
ATOM 2610 O O . GLY A 1 365 ? 16.680 -5.192 -52.578 1.00 96.81 365 GLY A O 1
ATOM 2611 N N . THR A 1 366 ? 17.306 -4.927 -54.705 1.00 95.56 366 THR A N 1
ATOM 2612 C CA . THR A 1 366 ? 17.527 -6.367 -54.954 1.00 95.56 366 THR A CA 1
ATOM 2613 C C . THR A 1 366 ? 18.983 -6.812 -54.847 1.00 95.56 366 THR A C 1
ATOM 2615 O O . THR A 1 366 ? 19.239 -8.018 -54.836 1.00 95.56 366 THR A O 1
ATOM 2618 N N . GLU A 1 367 ? 19.929 -5.876 -54.834 1.00 96.62 367 GLU A N 1
ATOM 2619 C CA . GLU A 1 367 ? 21.354 -6.170 -54.688 1.00 96.62 367 GLU A CA 1
ATOM 2620 C C . GLU A 1 367 ? 21.727 -6.349 -53.211 1.00 96.62 367 GLU A C 1
ATOM 2622 O O . GLU A 1 367 ? 20.990 -5.976 -52.299 1.00 96.62 367 GLU A O 1
ATOM 2627 N N . ALA A 1 368 ? 22.882 -6.965 -52.963 1.00 95.00 368 ALA A N 1
ATOM 2628 C CA . ALA A 1 368 ? 23.354 -7.203 -51.605 1.00 95.00 368 ALA A CA 1
ATOM 2629 C C . ALA A 1 368 ? 23.930 -5.923 -50.982 1.00 95.00 368 ALA A C 1
ATOM 2631 O O . ALA A 1 368 ? 24.844 -5.319 -51.543 1.00 95.0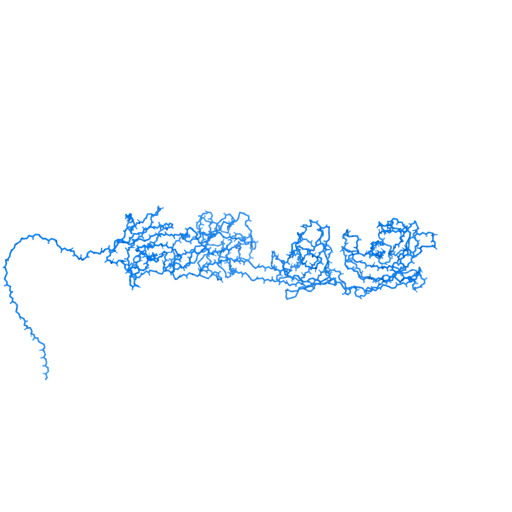0 368 ALA A O 1
ATOM 2632 N N . GLY A 1 369 ? 23.449 -5.573 -49.790 1.00 94.69 369 GLY A N 1
ATOM 2633 C CA . GLY A 1 369 ? 23.986 -4.468 -49.003 1.00 94.69 369 GLY A CA 1
ATOM 2634 C C . GLY A 1 369 ? 25.324 -4.790 -48.315 1.00 94.69 369 GLY A C 1
ATOM 2635 O O . GLY A 1 369 ? 25.742 -5.954 -48.242 1.00 94.69 369 GLY A O 1
ATOM 2636 N N . PRO A 1 370 ? 26.022 -3.762 -47.799 1.00 95.25 370 PRO A N 1
ATOM 2637 C CA . PRO A 1 370 ? 27.149 -3.918 -46.891 1.00 95.25 370 PRO A CA 1
ATOM 2638 C C . PRO A 1 370 ? 26.798 -4.766 -45.655 1.00 95.25 370 PRO A C 1
ATOM 2640 O O . PRO A 1 370 ? 25.659 -4.758 -45.200 1.00 95.25 370 PRO A O 1
ATOM 2643 N N . PRO A 1 371 ? 27.772 -5.467 -45.051 1.00 95.88 371 PRO A N 1
ATOM 2644 C CA . PRO A 1 371 ? 27.555 -6.253 -43.836 1.00 95.88 371 PRO A CA 1
ATOM 2645 C C . PRO A 1 371 ? 27.586 -5.369 -42.575 1.00 95.88 371 PRO A C 1
ATOM 2647 O O . PRO A 1 371 ? 28.324 -5.656 -41.639 1.00 95.88 371 PRO A O 1
ATOM 2650 N N . PHE A 1 372 ? 26.840 -4.269 -42.573 1.00 97.88 372 PHE A N 1
ATOM 2651 C CA . PHE A 1 372 ? 26.736 -3.317 -41.465 1.00 97.88 372 PHE A CA 1
ATOM 2652 C C . PHE A 1 372 ? 25.274 -2.883 -41.323 1.00 97.88 372 PHE A C 1
ATOM 2654 O O . PHE A 1 372 ? 24.553 -2.984 -42.314 1.00 97.88 372 PHE A O 1
ATOM 2661 N N . PRO A 1 373 ? 24.835 -2.374 -40.160 1.00 98.25 373 PRO A N 1
ATOM 2662 C CA . PRO A 1 373 ? 23.470 -1.883 -40.019 1.00 98.25 373 PRO A CA 1
ATOM 2663 C C . PRO A 1 373 ? 23.222 -0.705 -40.965 1.00 98.25 373 PRO A C 1
ATOM 2665 O O . PRO A 1 373 ? 24.073 0.190 -41.086 1.00 98.25 373 PRO A O 1
ATOM 2668 N N . GLY A 1 374 ? 22.074 -0.684 -41.629 1.00 97.81 374 GLY A N 1
ATOM 2669 C CA . GLY A 1 374 ? 21.759 0.343 -42.609 1.00 97.81 374 GLY A CA 1
ATOM 2670 C C . GLY A 1 374 ? 20.692 -0.086 -43.598 1.00 97.81 374 GLY A C 1
ATOM 2671 O O . GLY A 1 374 ? 20.401 -1.261 -43.767 1.00 97.81 374 GLY A O 1
ATOM 2672 N N . GLU A 1 375 ? 20.123 0.896 -44.280 1.00 98.06 375 GLU A N 1
ATOM 2673 C CA . GLU A 1 375 ? 19.000 0.667 -45.173 1.00 98.06 375 GLU A CA 1
ATOM 2674 C C . GLU A 1 375 ? 19.013 1.632 -46.350 1.00 98.06 375 GLU A C 1
ATOM 2676 O O . GLU A 1 375 ? 19.383 2.806 -46.227 1.00 98.06 375 GLU A O 1
ATOM 2681 N N . ASP A 1 376 ? 18.519 1.128 -47.475 1.00 98.25 376 ASP A N 1
ATOM 2682 C CA . ASP A 1 376 ? 18.214 1.924 -48.648 1.00 98.25 376 ASP A CA 1
ATOM 2683 C C . ASP A 1 376 ? 16.713 2.175 -48.703 1.00 98.25 376 ASP A C 1
ATOM 2685 O O . ASP A 1 376 ? 15.899 1.257 -48.745 1.00 98.25 376 ASP A O 1
ATOM 2689 N N . PHE A 1 377 ? 16.312 3.435 -48.771 1.00 98.38 377 PHE A N 1
ATOM 2690 C CA . PHE A 1 377 ? 14.915 3.813 -48.915 1.00 98.38 377 PHE A CA 1
ATOM 2691 C C . PHE A 1 377 ? 14.538 3.849 -50.397 1.00 98.38 377 PHE A C 1
ATOM 2693 O O . PHE A 1 377 ? 14.405 4.926 -50.972 1.00 98.38 377 PHE A O 1
ATOM 2700 N N . LEU A 1 378 ? 14.385 2.680 -51.030 1.00 98.00 378 LEU A N 1
ATOM 2701 C CA . LEU A 1 378 ? 14.099 2.547 -52.472 1.00 98.00 378 LEU A CA 1
ATOM 2702 C C . LEU A 1 378 ? 12.679 2.043 -52.752 1.00 98.00 378 LEU A C 1
ATOM 2704 O O . LEU A 1 378 ? 12.011 2.502 -53.680 1.00 98.00 378 LEU A O 1
ATOM 2708 N N . ASN A 1 379 ? 12.200 1.108 -51.934 1.00 97.31 379 ASN A N 1
ATOM 2709 C CA . ASN A 1 379 ? 10.932 0.408 -52.104 1.00 97.31 379 ASN A CA 1
ATOM 2710 C C . ASN A 1 379 ? 10.013 0.604 -50.893 1.00 97.31 379 ASN A C 1
ATOM 2712 O O . ASN A 1 379 ? 10.448 0.987 -49.817 1.00 97.31 379 ASN A O 1
ATOM 2716 N N . ASN A 1 380 ? 8.720 0.308 -51.059 1.00 96.31 380 ASN A N 1
ATOM 2717 C CA . ASN A 1 380 ? 7.745 0.216 -49.960 1.00 96.31 380 ASN A CA 1
ATOM 2718 C C . ASN A 1 380 ? 7.638 1.460 -49.053 1.00 96.31 380 ASN A C 1
ATOM 2720 O O . ASN A 1 380 ? 7.400 1.320 -47.855 1.00 96.31 380 ASN A O 1
ATOM 2724 N N . ALA A 1 381 ? 7.780 2.666 -49.617 1.00 97.12 381 ALA A N 1
ATOM 2725 C CA . ALA A 1 381 ? 7.707 3.913 -48.853 1.00 97.12 381 ALA A CA 1
ATOM 2726 C C . ALA A 1 381 ? 6.474 3.959 -47.922 1.00 97.12 381 ALA A C 1
ATOM 2728 O O . ALA A 1 381 ? 5.348 3.753 -48.400 1.00 97.12 381 ALA A O 1
ATOM 2729 N N . PRO A 1 382 ? 6.656 4.253 -46.618 1.00 95.25 382 PRO A N 1
ATOM 2730 C CA . PRO A 1 382 ? 5.545 4.440 -45.695 1.00 95.25 382 PRO A CA 1
ATOM 2731 C C . PRO A 1 382 ? 4.573 5.524 -46.174 1.00 95.25 382 PRO A C 1
ATOM 2733 O O . PRO A 1 382 ? 4.937 6.448 -46.906 1.00 95.25 382 PRO A O 1
ATOM 2736 N N . SER A 1 383 ? 3.314 5.435 -45.736 1.00 94.75 383 SER A N 1
ATOM 2737 C CA . SER A 1 383 ? 2.283 6.410 -46.107 1.00 94.75 383 SER A CA 1
ATOM 2738 C C . SER A 1 383 ? 2.724 7.841 -45.782 1.00 94.75 383 SER A C 1
ATOM 2740 O O . SER A 1 383 ? 3.012 8.158 -44.634 1.00 94.75 383 SER A O 1
ATOM 2742 N N . GLY A 1 384 ? 2.708 8.721 -46.787 1.00 94.56 384 GLY A N 1
ATOM 2743 C CA . GLY A 1 384 ? 3.119 10.124 -46.654 1.00 94.56 384 GLY A CA 1
ATOM 2744 C C . GLY A 1 384 ? 4.554 10.410 -47.103 1.00 94.56 384 GLY A C 1
ATOM 2745 O O . GLY A 1 384 ? 4.905 11.580 -47.252 1.00 94.56 384 GLY A O 1
ATOM 2746 N N . LEU A 1 385 ? 5.347 9.376 -47.391 1.00 97.19 385 LEU A N 1
ATOM 2747 C CA . LEU A 1 385 ? 6.688 9.486 -47.960 1.00 97.19 385 LEU A CA 1
ATOM 2748 C C . LEU A 1 385 ? 6.725 8.941 -49.396 1.00 97.19 385 LEU A C 1
ATOM 2750 O O . LEU A 1 385 ? 5.806 8.264 -49.860 1.00 97.19 385 LEU A O 1
ATOM 2754 N N . THR A 1 386 ? 7.796 9.261 -50.118 1.00 97.62 386 THR A N 1
ATOM 2755 C CA . THR A 1 386 ? 8.071 8.750 -51.466 1.00 97.62 386 THR A CA 1
ATOM 2756 C C . THR A 1 386 ? 9.525 8.338 -51.547 1.00 97.62 386 THR A C 1
ATOM 2758 O O . THR A 1 386 ? 10.376 9.146 -51.195 1.00 97.62 386 THR A O 1
ATOM 2761 N N . PHE A 1 387 ? 9.792 7.132 -52.037 1.00 97.62 387 PHE A N 1
ATOM 2762 C CA . PHE A 1 387 ? 11.140 6.605 -52.236 1.00 97.62 387 PHE A CA 1
ATOM 2763 C C . PHE A 1 387 ? 11.441 6.441 -53.738 1.00 97.62 387 PHE A C 1
ATOM 2765 O O . PHE A 1 387 ? 10.517 6.101 -54.490 1.00 97.62 387 PHE A O 1
ATOM 2772 N N . PRO A 1 388 ? 12.682 6.712 -54.192 1.00 97.62 388 PRO A N 1
ATOM 2773 C CA . PRO A 1 388 ? 13.798 7.266 -53.415 1.00 97.62 388 PRO A CA 1
ATOM 2774 C C . PRO A 1 388 ? 13.571 8.725 -52.967 1.00 97.62 388 PRO A C 1
ATOM 2776 O O . PRO A 1 388 ? 12.790 9.463 -53.572 1.00 97.62 388 PRO A O 1
ATOM 2779 N N . THR A 1 389 ? 14.238 9.137 -51.888 1.00 96.31 389 THR A N 1
ATOM 2780 C CA . THR A 1 389 ? 14.197 10.479 -51.285 1.00 96.31 389 THR A CA 1
ATOM 2781 C C . THR A 1 389 ? 15.591 10.949 -50.886 1.00 96.31 389 THR A C 1
ATOM 2783 O O . THR A 1 389 ? 16.416 10.156 -50.475 1.00 96.31 389 THR A O 1
ATOM 2786 N N . ASP A 1 390 ? 15.862 12.250 -50.931 1.00 97.50 390 ASP A N 1
ATOM 2787 C CA . ASP A 1 390 ? 17.127 12.795 -50.419 1.00 97.50 390 ASP A CA 1
ATOM 2788 C C . ASP A 1 390 ? 17.072 12.913 -48.884 1.00 97.50 390 ASP A C 1
ATOM 2790 O O . ASP A 1 390 ? 16.159 13.550 -48.348 1.00 97.50 390 ASP A O 1
ATOM 2794 N N . LEU A 1 391 ? 18.021 12.292 -48.177 1.00 98.44 391 LEU A N 1
ATOM 2795 C CA . LEU A 1 391 ? 18.157 12.378 -46.719 1.00 98.44 391 LEU A CA 1
ATOM 2796 C C . LEU A 1 391 ? 18.949 13.611 -46.252 1.00 98.44 391 LEU A C 1
ATOM 2798 O O . LEU A 1 391 ? 19.047 13.851 -45.047 1.00 98.44 391 LEU A O 1
ATOM 2802 N N . ALA A 1 392 ? 19.515 14.422 -47.153 1.00 97.62 392 ALA A N 1
ATOM 2803 C CA . ALA A 1 392 ? 20.192 15.656 -46.767 1.00 97.62 392 ALA A CA 1
ATOM 2804 C C . ALA A 1 392 ? 19.235 16.594 -46.004 1.00 97.62 392 ALA A C 1
ATOM 2806 O O . ALA A 1 392 ? 18.162 16.961 -46.482 1.00 97.62 392 ALA A O 1
ATOM 2807 N N . GLY A 1 393 ? 19.630 17.011 -44.798 1.00 97.25 393 GLY A N 1
ATOM 2808 C CA . GLY A 1 393 ? 18.780 17.795 -43.895 1.00 97.25 393 GLY A CA 1
ATOM 2809 C C . GLY A 1 393 ? 17.854 16.976 -42.985 1.00 97.25 393 GLY A C 1
ATOM 2810 O O . GLY A 1 393 ? 17.167 17.576 -42.158 1.00 97.25 393 GLY A O 1
ATOM 2811 N N . ALA A 1 394 ? 17.818 15.645 -43.113 1.00 98.25 394 ALA A N 1
ATOM 2812 C CA . ALA A 1 394 ? 17.080 14.759 -42.214 1.00 98.25 394 ALA A CA 1
ATOM 2813 C C . ALA A 1 394 ? 17.857 14.490 -40.904 1.00 98.25 394 ALA A C 1
ATOM 2815 O O . ALA A 1 394 ? 18.856 15.142 -40.591 1.00 98.25 394 ALA A O 1
ATOM 2816 N N . THR A 1 395 ? 17.377 13.553 -40.083 1.00 98.56 395 THR A N 1
ATOM 2817 C CA . THR A 1 395 ? 18.034 13.155 -38.824 1.00 98.56 395 THR A CA 1
ATOM 2818 C C . THR A 1 395 ? 18.265 11.651 -38.798 1.00 98.56 395 THR A C 1
ATOM 2820 O O . THR A 1 395 ? 17.346 10.893 -39.081 1.00 98.56 395 THR A O 1
ATOM 2823 N N . ALA A 1 396 ? 19.472 11.230 -38.436 1.00 98.50 396 ALA A N 1
ATOM 2824 C CA . ALA A 1 396 ? 19.826 9.844 -38.159 1.00 98.50 396 ALA A CA 1
ATOM 2825 C C . ALA A 1 396 ? 19.720 9.572 -36.653 1.00 98.50 396 ALA A C 1
ATOM 2827 O O . ALA A 1 396 ? 20.123 10.417 -35.851 1.00 98.50 396 ALA A O 1
ATOM 2828 N N . VAL A 1 397 ? 19.211 8.412 -36.248 1.00 98.69 397 VAL A N 1
ATOM 2829 C CA . VAL A 1 397 ? 19.089 8.034 -34.830 1.00 98.69 397 VAL A CA 1
ATOM 2830 C C . VAL A 1 397 ? 19.495 6.577 -34.656 1.00 98.69 397 VAL A C 1
ATOM 2832 O O . VAL A 1 397 ? 19.109 5.742 -35.465 1.00 98.69 397 VAL A O 1
ATOM 2835 N N . ILE A 1 398 ? 20.238 6.283 -33.588 1.00 98.75 398 ILE A N 1
ATOM 2836 C CA . ILE A 1 398 ? 20.321 4.934 -33.018 1.00 98.75 398 ILE A CA 1
ATOM 2837 C C . ILE A 1 398 ? 19.585 4.960 -31.684 1.00 98.75 398 ILE A C 1
ATOM 2839 O O . ILE A 1 398 ? 19.886 5.807 -30.834 1.00 98.75 398 ILE A O 1
ATOM 2843 N N . SER A 1 399 ? 18.645 4.042 -31.502 1.00 98.56 399 SER A N 1
ATOM 2844 C CA . SER A 1 399 ? 17.906 3.831 -30.258 1.00 98.56 399 SER A CA 1
ATOM 2845 C C . SER A 1 399 ? 18.185 2.453 -29.659 1.00 98.56 399 SER A C 1
ATOM 2847 O O . SER A 1 399 ? 18.696 1.555 -30.327 1.00 98.56 399 SER A O 1
ATOM 2849 N N . ILE A 1 400 ? 17.903 2.328 -28.363 1.00 98.56 400 ILE A N 1
ATOM 2850 C CA . ILE A 1 400 ? 17.880 1.081 -27.599 1.00 98.56 400 ILE A CA 1
ATOM 2851 C C . ILE A 1 400 ? 16.407 0.753 -27.376 1.00 98.56 400 ILE A C 1
ATOM 2853 O O . ILE A 1 400 ? 15.722 1.486 -26.662 1.00 98.56 400 ILE A O 1
ATOM 2857 N N . GLU A 1 401 ? 15.936 -0.314 -28.000 1.00 97.50 401 GLU A N 1
ATOM 2858 C CA . GLU A 1 401 ? 14.528 -0.695 -28.055 1.00 97.50 401 GLU A CA 1
ATOM 2859 C C . GLU A 1 401 ? 14.258 -1.883 -27.125 1.00 97.50 401 GLU A C 1
ATOM 2861 O O . GLU A 1 401 ? 15.084 -2.811 -27.070 1.00 97.50 401 GLU A O 1
ATOM 2866 N N . PRO A 1 402 ? 13.132 -1.894 -26.386 1.00 96.00 402 PRO A N 1
ATOM 2867 C CA . PRO A 1 402 ? 12.684 -3.110 -25.721 1.00 96.00 402 PRO A CA 1
ATOM 2868 C C . PRO A 1 402 ? 12.442 -4.209 -26.769 1.00 96.00 402 PRO A C 1
ATOM 2870 O O . PRO A 1 402 ? 12.165 -3.945 -27.929 1.00 96.00 402 PRO A O 1
ATOM 2873 N N . SER A 1 403 ? 12.581 -5.474 -26.398 1.00 92.94 403 SER A N 1
ATOM 2874 C CA . SER A 1 403 ? 12.338 -6.596 -27.305 1.00 92.94 403 SER A CA 1
ATOM 2875 C C . SER A 1 403 ? 11.460 -7.635 -26.609 1.00 92.94 403 SER A C 1
ATOM 2877 O O . SER A 1 403 ? 11.960 -8.336 -25.721 1.00 92.94 403 SER A O 1
ATOM 2879 N N . PRO A 1 404 ? 10.198 -7.821 -27.043 1.00 87.88 404 PRO A N 1
ATOM 2880 C CA . PRO A 1 404 ? 9.574 -7.223 -28.234 1.00 87.88 404 PRO A CA 1
ATOM 2881 C C . PRO A 1 404 ? 9.252 -5.724 -28.083 1.00 87.88 404 PRO A C 1
ATOM 2883 O O . PRO A 1 404 ? 8.922 -5.280 -26.988 1.00 87.88 404 PRO A O 1
ATOM 2886 N N . ASP A 1 405 ? 9.296 -4.992 -29.200 1.00 85.94 405 ASP A N 1
ATOM 2887 C CA . ASP A 1 405 ? 8.766 -3.629 -29.341 1.00 85.94 405 ASP A CA 1
ATOM 2888 C C . ASP A 1 405 ? 7.594 -3.630 -30.333 1.00 85.94 405 ASP A C 1
ATOM 2890 O O . ASP A 1 405 ? 7.596 -4.367 -31.325 1.00 85.94 405 ASP A O 1
ATOM 2894 N N . ASP A 1 406 ? 6.582 -2.818 -30.048 1.00 83.56 406 ASP A N 1
ATOM 2895 C CA . ASP A 1 406 ? 5.417 -2.599 -30.902 1.00 83.56 406 ASP A CA 1
ATOM 2896 C C . ASP A 1 406 ? 5.203 -1.121 -31.277 1.00 83.56 406 ASP A C 1
ATOM 2898 O O . ASP A 1 406 ? 4.224 -0.779 -31.957 1.00 83.56 406 ASP A O 1
ATOM 2902 N N . ALA A 1 407 ? 6.129 -0.244 -30.881 1.00 88.50 407 ALA A N 1
ATOM 2903 C CA . ALA A 1 407 ? 6.103 1.160 -31.226 1.00 88.50 407 ALA A CA 1
ATOM 2904 C C . ALA A 1 407 ? 6.526 1.390 -32.687 1.00 88.50 407 ALA A C 1
ATOM 2906 O O . ALA A 1 407 ? 7.404 0.744 -33.248 1.00 88.50 407 ALA A O 1
ATOM 2907 N N . SER A 1 408 ? 5.905 2.378 -33.336 1.00 89.88 408 SER A N 1
ATOM 2908 C CA . SER A 1 408 ? 6.292 2.814 -34.687 1.00 89.88 408 SER A CA 1
ATOM 2909 C C . SER A 1 408 ? 7.297 3.971 -34.678 1.00 89.88 408 SER A C 1
ATOM 2911 O O . SER A 1 408 ? 7.497 4.633 -35.697 1.00 89.88 408 SER A O 1
ATOM 2913 N N . THR A 1 409 ? 7.838 4.310 -33.511 1.00 93.31 409 THR A N 1
ATOM 2914 C CA . THR A 1 409 ? 8.730 5.452 -33.292 1.00 93.31 409 THR A CA 1
ATOM 2915 C C . THR A 1 409 ? 9.848 5.041 -32.345 1.00 93.31 409 THR A C 1
ATOM 2917 O O . THR A 1 409 ? 9.540 4.314 -31.407 1.00 93.31 409 THR A O 1
ATOM 2920 N N . PRO A 1 410 ? 11.071 5.587 -32.494 1.00 95.38 410 PRO A N 1
ATOM 2921 C CA . PRO A 1 410 ? 12.194 5.203 -31.651 1.00 95.38 410 PRO A CA 1
ATOM 2922 C C . PRO A 1 410 ? 11.885 5.383 -30.165 1.00 95.38 410 PRO A C 1
ATOM 2924 O O . PRO A 1 410 ? 11.425 6.468 -29.765 1.00 95.38 410 PRO A O 1
ATOM 2927 N N . PHE A 1 411 ? 12.225 4.388 -29.346 1.00 95.88 411 PHE A N 1
ATOM 2928 C CA . PHE A 1 411 ? 12.079 4.468 -27.899 1.00 95.88 411 PHE A CA 1
ATOM 2929 C C . PHE A 1 411 ? 12.889 5.627 -27.304 1.00 95.88 411 PHE A C 1
ATOM 2931 O O . PHE A 1 411 ? 13.704 6.307 -27.947 1.00 95.88 411 PHE A O 1
ATOM 2938 N N . THR A 1 412 ? 12.612 5.948 -26.041 1.00 94.75 412 THR A N 1
ATOM 2939 C CA . THR A 1 412 ? 13.169 7.143 -25.394 1.00 94.75 412 THR A CA 1
ATOM 2940 C C . THR A 1 412 ? 14.702 7.103 -25.298 1.00 94.75 412 THR A C 1
ATOM 2942 O O . THR A 1 412 ? 15.365 8.136 -25.426 1.00 94.75 412 THR A O 1
ATOM 2945 N N . LEU A 1 413 ? 15.282 5.905 -25.187 1.00 97.88 413 LEU A N 1
ATOM 2946 C CA . LEU A 1 413 ? 16.719 5.679 -25.080 1.00 97.88 413 LEU A CA 1
ATOM 2947 C C . LEU A 1 413 ? 17.416 5.813 -26.440 1.00 97.88 413 LEU A C 1
ATOM 2949 O O . LEU A 1 413 ? 17.606 4.845 -27.165 1.00 97.88 413 LEU A O 1
ATOM 2953 N N . LYS A 1 414 ? 17.828 7.035 -26.775 1.00 97.88 414 LYS A N 1
ATOM 2954 C CA . LYS A 1 414 ? 18.547 7.374 -28.015 1.00 97.88 414 LYS A CA 1
ATOM 2955 C C . LYS A 1 414 ? 20.004 7.745 -27.726 1.00 97.88 414 LYS A C 1
ATOM 2957 O O . LYS A 1 414 ? 20.274 8.938 -27.550 1.00 97.88 414 LYS A O 1
ATOM 2962 N N . PRO A 1 415 ? 20.941 6.780 -27.621 1.00 98.31 415 PRO A N 1
ATOM 2963 C CA . PRO A 1 415 ? 22.337 7.082 -27.305 1.00 98.31 415 PRO A CA 1
ATOM 2964 C C . PRO A 1 415 ? 23.029 7.934 -28.375 1.00 98.31 415 PRO A C 1
ATOM 2966 O O . PRO A 1 415 ? 23.931 8.695 -28.026 1.00 98.31 415 PRO A O 1
ATOM 2969 N N . LEU A 1 416 ? 22.619 7.843 -29.648 1.00 98.69 416 LEU A N 1
ATOM 2970 C CA . LEU A 1 416 ? 23.231 8.587 -30.753 1.00 98.69 416 LEU A CA 1
ATOM 2971 C C . LEU A 1 416 ? 22.178 9.271 -31.627 1.00 98.69 416 LEU A C 1
ATOM 2973 O O . LEU A 1 416 ? 21.210 8.644 -32.060 1.00 98.69 416 LEU A O 1
ATOM 2977 N N . VAL A 1 417 ? 22.407 10.547 -31.942 1.00 98.25 417 VAL A N 1
ATOM 2978 C CA . VAL A 1 417 ? 21.580 11.340 -32.863 1.00 98.25 417 VAL A CA 1
ATOM 2979 C C . VAL A 1 417 ? 22.495 12.129 -33.798 1.00 98.25 417 VAL A C 1
ATOM 2981 O O . VAL A 1 417 ? 23.405 12.817 -33.352 1.00 98.25 417 VAL A O 1
ATOM 2984 N N . GLY A 1 418 ? 22.271 12.043 -35.106 1.00 96.56 418 GLY A N 1
ATOM 2985 C CA . GLY A 1 418 ? 23.037 12.758 -36.125 1.00 96.56 418 GLY A CA 1
ATOM 2986 C C . GLY A 1 418 ? 22.153 13.712 -36.921 1.00 96.56 418 GLY A C 1
ATOM 2987 O O . GLY A 1 418 ? 21.211 13.283 -37.581 1.00 96.56 418 GLY A O 1
ATOM 2988 N N . SER A 1 419 ? 22.469 15.008 -36.911 1.00 96.19 419 SER A N 1
ATOM 2989 C CA . SER A 1 419 ? 21.837 15.964 -37.832 1.00 96.19 419 SER A CA 1
ATOM 2990 C C . SER A 1 419 ? 22.494 15.856 -39.208 1.00 96.19 419 SER A C 1
ATOM 2992 O O . SER A 1 419 ? 23.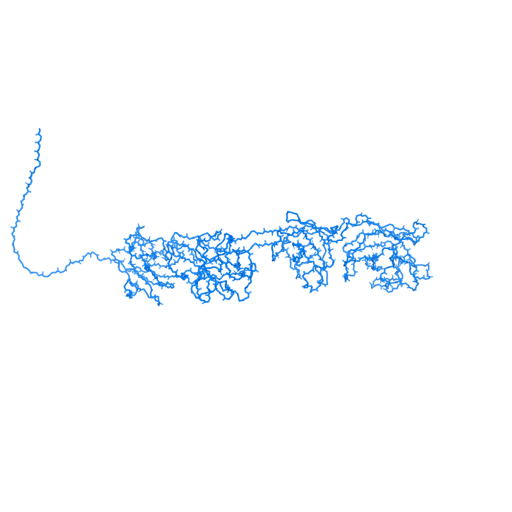662 16.218 -39.362 1.00 96.19 419 SER A O 1
ATOM 2994 N N . ILE A 1 420 ? 21.764 15.369 -40.214 1.00 97.56 420 ILE A N 1
ATOM 2995 C CA . ILE A 1 420 ? 22.301 15.221 -41.570 1.00 97.56 420 ILE A CA 1
ATOM 2996 C C . ILE A 1 420 ? 22.386 16.609 -42.202 1.00 97.56 420 ILE A C 1
ATOM 2998 O O . ILE A 1 420 ? 21.398 17.338 -42.278 1.00 97.56 420 ILE A O 1
ATOM 3002 N N . ALA A 1 421 ? 23.578 17.008 -42.647 1.00 96.69 421 ALA A N 1
ATOM 3003 C CA . ALA A 1 421 ? 23.776 18.330 -43.230 1.00 96.69 421 ALA A CA 1
ATOM 3004 C C . ALA A 1 421 ? 22.899 18.523 -44.483 1.00 96.69 421 ALA A C 1
ATOM 3006 O O . ALA A 1 421 ? 22.732 17.610 -45.287 1.00 96.69 421 ALA A O 1
ATOM 3007 N N . THR A 1 422 ? 22.379 19.733 -44.703 1.00 96.88 422 THR A N 1
ATOM 3008 C CA . THR A 1 422 ? 21.556 20.051 -45.892 1.00 96.88 422 THR A CA 1
ATOM 3009 C C . THR A 1 422 ? 22.335 20.002 -47.205 1.00 96.88 422 THR A C 1
ATOM 3011 O O . THR A 1 422 ? 21.749 20.019 -48.281 1.00 96.88 422 THR A O 1
ATOM 3014 N N . ASN A 1 423 ? 23.662 19.974 -47.121 1.00 96.00 423 ASN A N 1
ATOM 3015 C CA . ASN A 1 423 ? 24.582 19.776 -48.231 1.00 96.00 423 ASN A CA 1
ATOM 3016 C C . ASN A 1 423 ? 25.353 18.452 -48.102 1.00 96.00 423 ASN A C 1
ATOM 3018 O O . ASN A 1 423 ? 26.469 18.361 -48.619 1.00 96.00 423 ASN A O 1
ATOM 3022 N N . ALA A 1 424 ? 24.810 17.478 -47.362 1.00 97.19 424 ALA A N 1
ATOM 3023 C CA . ALA A 1 424 ? 25.384 16.146 -47.284 1.00 97.19 424 ALA A CA 1
ATOM 3024 C C . ALA A 1 424 ? 25.434 15.510 -48.678 1.00 97.19 424 ALA A C 1
ATOM 3026 O O . ALA A 1 424 ? 24.534 15.684 -49.502 1.00 97.19 424 ALA A O 1
ATOM 3027 N N . THR A 1 425 ? 26.521 14.803 -48.937 1.00 96.88 425 THR A N 1
ATOM 3028 C CA . THR A 1 425 ? 26.776 14.089 -50.182 1.00 96.88 425 THR A CA 1
ATOM 3029 C C . THR A 1 425 ? 26.995 12.627 -49.855 1.00 96.88 425 THR A C 1
ATOM 3031 O O . THR A 1 425 ? 27.525 12.304 -48.787 1.00 96.88 425 THR A O 1
ATOM 3034 N N . ASP A 1 426 ? 26.634 11.761 -50.788 1.00 96.88 426 ASP A N 1
ATOM 3035 C CA . ASP A 1 426 ? 26.864 10.332 -50.686 1.00 96.88 426 ASP A CA 1
ATOM 3036 C C . ASP A 1 426 ? 28.348 9.980 -50.472 1.00 96.88 426 ASP A C 1
ATOM 3038 O O . ASP A 1 426 ? 29.259 10.763 -50.762 1.00 96.88 426 ASP A O 1
ATOM 3042 N N . HIS A 1 427 ? 28.587 8.797 -49.902 1.00 95.94 427 HIS A N 1
ATOM 3043 C CA . HIS A 1 427 ? 29.916 8.221 -49.660 1.00 95.94 427 HIS A CA 1
ATOM 3044 C C . HIS A 1 427 ? 30.882 9.109 -48.852 1.00 95.94 427 HIS A C 1
ATOM 3046 O O . HIS A 1 427 ? 32.106 8.946 -48.913 1.00 95.94 427 HIS A O 1
ATOM 3052 N N . VAL A 1 428 ? 30.346 10.028 -48.048 1.00 97.00 428 VAL A N 1
ATOM 3053 C CA . VAL A 1 428 ? 31.094 10.809 -47.060 1.00 97.00 428 VAL A CA 1
ATOM 3054 C C . VAL A 1 428 ? 30.732 10.328 -45.663 1.00 97.00 428 VAL A C 1
ATOM 3056 O O . VAL A 1 428 ? 29.565 10.113 -45.356 1.00 97.00 428 VAL A O 1
ATOM 3059 N N . THR A 1 429 ? 31.745 10.163 -44.813 1.00 98.00 429 THR A N 1
ATOM 3060 C CA . THR A 1 429 ? 31.559 9.809 -43.402 1.00 98.00 429 THR A CA 1
ATOM 3061 C C . THR A 1 429 ? 31.143 11.025 -42.587 1.00 98.00 429 THR A C 1
ATOM 3063 O O . THR A 1 429 ? 31.842 12.042 -42.570 1.00 98.00 429 THR A O 1
ATOM 3066 N N . TYR A 1 430 ? 30.029 10.878 -41.883 1.00 98.00 430 TYR A N 1
ATOM 3067 C CA . TYR A 1 430 ? 29.465 11.853 -40.966 1.00 98.00 430 TYR A CA 1
ATOM 3068 C C . TYR A 1 430 ? 29.405 11.263 -39.562 1.00 98.00 430 TYR A C 1
ATOM 3070 O O . TYR A 1 430 ? 28.954 10.136 -39.385 1.00 98.00 430 TYR A O 1
ATOM 3078 N N . ALA A 1 431 ? 29.831 12.040 -38.570 1.00 98.06 431 ALA A N 1
ATOM 3079 C CA . ALA A 1 431 ? 29.726 11.650 -37.170 1.00 98.06 431 ALA A CA 1
ATOM 3080 C C . ALA A 1 431 ? 28.311 11.912 -36.628 1.00 98.06 431 ALA A C 1
ATOM 3082 O O . ALA A 1 431 ? 27.633 12.855 -37.047 1.00 98.06 431 ALA A O 1
ATOM 3083 N N . MET A 1 432 ? 27.894 11.094 -35.666 1.00 98.38 432 MET A N 1
ATOM 3084 C CA . MET A 1 432 ? 26.714 11.296 -34.828 1.00 98.38 432 MET A CA 1
ATOM 3085 C C . MET A 1 432 ? 27.120 11.900 -33.484 1.00 98.38 432 MET A C 1
ATOM 3087 O O . MET A 1 432 ? 28.211 11.640 -32.972 1.00 98.38 432 MET A O 1
ATOM 3091 N N . ASP A 1 433 ? 26.214 12.664 -32.884 1.00 98.19 433 ASP A N 1
ATOM 3092 C CA . ASP A 1 433 ? 26.398 13.217 -31.550 1.00 98.19 433 ASP A CA 1
ATOM 3093 C C . ASP A 1 433 ? 25.909 12.221 -30.489 1.00 98.19 433 ASP A C 1
ATOM 3095 O O . ASP A 1 433 ? 24.871 11.569 -30.644 1.00 98.19 433 ASP A O 1
ATOM 3099 N N . ASN A 1 434 ? 26.650 12.120 -29.382 1.00 98.44 434 ASN A N 1
ATOM 3100 C CA . ASN A 1 434 ? 26.209 11.371 -28.209 1.00 98.44 434 ASN A CA 1
ATOM 3101 C C . ASN A 1 434 ? 25.081 12.126 -27.493 1.00 98.44 434 ASN A C 1
ATOM 3103 O O . ASN A 1 434 ? 25.196 13.321 -27.216 1.00 98.44 434 ASN A O 1
ATOM 3107 N N . ASN A 1 435 ? 24.009 11.410 -27.167 1.00 97.62 435 ASN A N 1
ATOM 3108 C CA . ASN A 1 435 ? 22.799 11.958 -26.568 1.00 97.62 435 ASN A CA 1
ATOM 3109 C C . ASN A 1 435 ? 22.395 11.234 -25.262 1.00 97.62 435 ASN A C 1
ATOM 3111 O O . ASN A 1 435 ? 21.282 11.405 -24.767 1.00 97.62 435 ASN A O 1
ATOM 3115 N N . SER A 1 436 ? 23.298 10.463 -24.640 1.00 97.25 436 SER A N 1
ATOM 3116 C CA . SER A 1 436 ? 22.956 9.668 -23.447 1.00 97.25 436 SER A CA 1
ATOM 3117 C C . SER A 1 436 ? 22.782 10.489 -22.164 1.00 97.25 436 SER A C 1
ATOM 3119 O O . SER A 1 436 ? 22.151 10.036 -21.215 1.00 97.25 436 SER A O 1
ATOM 3121 N N . SER A 1 437 ? 23.269 11.736 -22.130 1.00 95.44 437 SER A N 1
ATOM 3122 C CA . SER A 1 437 ? 23.127 12.616 -20.955 1.00 95.44 437 SER A CA 1
ATOM 3123 C C . SER A 1 437 ? 21.673 12.934 -20.573 1.00 95.44 437 SER A C 1
ATOM 3125 O O . SER A 1 437 ? 21.416 13.331 -19.439 1.00 95.44 437 SER A O 1
ATOM 3127 N N . GLY A 1 438 ? 20.735 12.767 -21.513 1.00 92.19 438 GLY A N 1
ATOM 3128 C CA . GLY A 1 438 ? 19.299 12.938 -21.294 1.00 92.19 438 GLY A CA 1
ATOM 3129 C C . GLY A 1 438 ? 18.573 11.653 -20.902 1.00 92.19 438 GLY A C 1
ATOM 3130 O O . GLY A 1 438 ? 17.344 11.644 -20.909 1.00 92.19 438 GLY A O 1
ATOM 3131 N N . PHE A 1 439 ? 19.298 10.565 -20.621 1.00 97.75 439 PHE A N 1
ATOM 3132 C CA . PHE A 1 439 ? 18.673 9.299 -20.273 1.00 97.75 439 PHE A CA 1
ATOM 3133 C C . PHE A 1 439 ? 17.854 9.387 -18.977 1.00 97.75 439 PHE A C 1
ATOM 3135 O O . PHE A 1 439 ? 18.176 10.176 -18.081 1.00 97.75 439 PHE A O 1
ATOM 3142 N N . PRO A 1 440 ? 16.780 8.585 -18.879 1.00 97.88 440 PRO A N 1
ATOM 3143 C CA . PRO A 1 440 ? 15.896 8.588 -17.732 1.00 97.88 440 PRO A CA 1
ATOM 3144 C C . PRO A 1 440 ? 16.631 8.232 -16.442 1.00 97.88 440 PRO A C 1
ATOM 3146 O O . PRO A 1 440 ? 17.563 7.424 -16.413 1.00 97.88 440 PRO A O 1
ATOM 3149 N N . THR A 1 441 ? 16.177 8.837 -15.355 1.00 97.81 441 THR A N 1
ATOM 3150 C CA . THR A 1 441 ? 16.669 8.585 -14.000 1.00 97.81 441 THR A CA 1
ATOM 3151 C C . THR A 1 441 ? 15.501 8.592 -13.030 1.00 97.81 441 THR A C 1
ATOM 3153 O O . THR A 1 441 ? 14.405 9.059 -13.350 1.00 97.81 441 THR A O 1
ATOM 3156 N N . GLY A 1 442 ? 15.733 8.099 -11.823 1.00 97.06 442 GLY A N 1
ATOM 3157 C CA . GLY A 1 442 ? 14.767 8.246 -10.755 1.00 97.06 442 GLY A CA 1
ATOM 3158 C C . GLY A 1 442 ? 15.369 8.087 -9.376 1.00 97.06 442 GLY A C 1
ATOM 3159 O O . GLY A 1 442 ? 16.562 7.842 -9.204 1.00 97.06 442 GLY A O 1
ATOM 3160 N N . SER A 1 443 ? 14.516 8.204 -8.376 1.00 96.50 443 SER A N 1
ATOM 3161 C CA . SER A 1 443 ? 14.808 7.798 -7.012 1.00 96.50 443 SER A CA 1
ATOM 3162 C C . SER A 1 443 ? 13.581 7.154 -6.400 1.00 96.50 443 SER A C 1
ATOM 3164 O O . SER A 1 443 ? 12.462 7.601 -6.653 1.00 96.50 443 SER A O 1
ATOM 3166 N N . VAL A 1 444 ? 13.807 6.156 -5.557 1.00 95.56 444 VAL A N 1
ATOM 3167 C CA . VAL A 1 444 ? 12.775 5.541 -4.727 1.00 95.56 444 VAL A CA 1
ATOM 3168 C C . VAL A 1 444 ? 13.121 5.778 -3.270 1.00 95.56 444 VAL A C 1
ATOM 3170 O O . VAL A 1 444 ? 14.280 5.643 -2.870 1.00 95.56 444 VAL A O 1
ATOM 3173 N N . THR A 1 445 ? 12.118 6.144 -2.481 1.00 93.38 445 THR A N 1
ATOM 3174 C CA . THR A 1 445 ? 12.185 6.108 -1.018 1.00 93.38 445 THR A CA 1
ATOM 3175 C C . THR A 1 445 ? 11.211 5.053 -0.521 1.00 93.38 445 THR A C 1
ATOM 3177 O O . THR A 1 445 ? 10.042 5.067 -0.899 1.00 93.38 445 THR A O 1
ATOM 3180 N N . ILE A 1 446 ? 11.706 4.146 0.315 1.00 90.88 446 ILE A N 1
ATOM 3181 C CA . ILE A 1 446 ? 10.920 3.129 1.003 1.00 90.88 446 ILE A CA 1
ATOM 3182 C C . ILE A 1 446 ? 10.467 3.744 2.324 1.00 90.88 446 ILE A C 1
ATOM 3184 O O . ILE A 1 446 ? 11.275 4.014 3.214 1.00 90.88 446 ILE A O 1
ATOM 3188 N N . VAL A 1 447 ? 9.173 4.004 2.440 1.00 85.56 447 VAL A N 1
ATOM 3189 C CA . VAL A 1 447 ? 8.563 4.519 3.662 1.00 85.56 447 VAL A CA 1
ATOM 3190 C C . VAL A 1 447 ? 7.952 3.339 4.394 1.00 85.56 447 VAL A C 1
ATOM 3192 O O . VAL A 1 447 ? 6.979 2.767 3.923 1.00 85.56 447 VAL A O 1
ATOM 3195 N N . VAL A 1 448 ? 8.531 2.972 5.534 1.00 82.56 448 VAL A N 1
ATOM 3196 C CA . VAL A 1 448 ? 7.972 1.945 6.419 1.00 82.56 448 VAL A CA 1
ATOM 3197 C C . VAL A 1 448 ? 7.280 2.652 7.575 1.00 82.56 448 VAL A C 1
ATOM 3199 O O . VAL A 1 448 ? 7.910 3.433 8.297 1.00 82.56 448 VAL A O 1
ATOM 3202 N N . THR A 1 449 ? 5.987 2.403 7.750 1.00 81.19 449 THR A N 1
ATOM 3203 C CA . THR A 1 449 ? 5.252 2.858 8.928 1.00 81.19 449 THR A CA 1
ATOM 3204 C C . THR A 1 449 ? 5.395 1.830 10.046 1.00 81.19 449 THR A C 1
ATOM 3206 O O . THR A 1 449 ? 5.524 0.632 9.810 1.00 81.19 449 THR A O 1
ATOM 3209 N N . SER A 1 450 ? 5.449 2.293 11.294 1.00 82.75 450 SER A N 1
ATOM 3210 C CA . SER A 1 450 ? 5.378 1.378 12.436 1.00 82.75 450 SER A CA 1
ATOM 3211 C C . SER A 1 450 ? 3.944 0.871 12.602 1.00 82.75 450 SER A C 1
ATOM 3213 O O . SER A 1 450 ? 3.018 1.620 12.277 1.00 82.75 450 SER A O 1
ATOM 3215 N N . PRO A 1 451 ? 3.746 -0.335 13.166 1.00 87.19 451 PRO A N 1
ATOM 3216 C CA . PRO A 1 451 ? 2.415 -0.770 13.559 1.00 87.19 451 PRO A CA 1
ATOM 3217 C C . PRO A 1 451 ? 1.775 0.269 14.485 1.00 87.19 451 PRO A C 1
ATOM 3219 O O . PRO A 1 451 ? 2.461 0.941 15.265 1.00 87.19 451 PRO A O 1
ATOM 3222 N N . SER A 1 452 ? 0.459 0.409 14.398 1.00 92.25 452 SER A N 1
ATOM 3223 C CA . SER A 1 452 ? -0.303 1.358 15.213 1.00 92.25 452 SER A CA 1
ATOM 3224 C C . SER A 1 452 ? -1.517 0.690 15.846 1.00 92.25 452 SER A C 1
ATOM 3226 O O . SER A 1 452 ? -1.897 -0.408 15.455 1.00 92.25 452 SER A O 1
ATOM 3228 N N . ALA A 1 453 ? -2.124 1.339 16.841 1.00 95.81 453 ALA A N 1
ATOM 3229 C CA . ALA A 1 453 ? -3.330 0.816 17.474 1.00 95.81 453 ALA A CA 1
ATOM 3230 C C . ALA A 1 453 ? -4.451 0.669 16.433 1.00 95.81 453 ALA A C 1
ATOM 3232 O O . ALA A 1 453 ? -4.735 1.618 15.699 1.00 95.81 453 ALA A O 1
ATOM 3233 N N . GLY A 1 454 ? -5.089 -0.500 16.399 1.00 96.69 454 GLY A N 1
ATOM 3234 C CA . GLY A 1 454 ? -6.250 -0.774 15.551 1.00 96.69 454 GLY A CA 1
ATOM 3235 C C . GLY A 1 454 ? -7.534 -0.194 16.138 1.00 96.69 454 GLY A C 1
ATOM 3236 O O . GLY A 1 454 ? -8.529 -0.038 15.441 1.00 96.69 454 GLY A O 1
ATOM 3237 N N . LEU A 1 455 ? -7.519 0.168 17.423 1.00 98.19 455 LEU A N 1
ATOM 3238 C CA . LEU A 1 455 ? -8.685 0.659 18.148 1.00 98.19 455 LEU A CA 1
ATOM 3239 C C . LEU A 1 455 ? -8.680 2.183 18.275 1.00 98.19 455 LEU A C 1
ATOM 3241 O O . LEU A 1 455 ? -7.713 2.795 18.744 1.00 98.19 455 LEU A O 1
ATOM 3245 N N . VAL A 1 456 ? -9.821 2.784 17.949 1.00 97.88 456 VAL A N 1
ATOM 3246 C CA . VAL A 1 456 ? -10.168 4.165 18.282 1.00 97.88 456 VAL A CA 1
ATOM 3247 C C . VAL A 1 456 ? -11.329 4.110 19.265 1.00 97.88 456 VAL A C 1
ATOM 3249 O O . VAL A 1 456 ? -12.469 3.845 18.888 1.00 97.88 456 VAL A O 1
ATOM 3252 N N . LEU A 1 457 ? -11.018 4.328 20.541 1.00 97.94 457 LEU A N 1
ATOM 3253 C CA . LEU A 1 457 ? -11.946 4.226 21.665 1.00 97.94 457 LEU A CA 1
ATOM 3254 C C . LEU A 1 457 ? -11.793 5.449 22.592 1.00 97.94 457 LEU A C 1
ATOM 3256 O O . LEU A 1 457 ? -10.675 5.961 22.715 1.00 97.94 457 LEU A O 1
ATOM 3260 N N . PRO A 1 458 ? -12.876 5.928 23.234 1.00 97.25 458 PRO A N 1
ATOM 3261 C CA . PRO A 1 458 ? -12.814 6.937 24.295 1.00 97.25 458 PRO A CA 1
ATOM 3262 C C . PRO A 1 458 ? -11.969 6.504 25.504 1.00 97.25 458 PRO A C 1
ATOM 3264 O O . PRO A 1 458 ? -11.772 5.314 25.751 1.00 97.25 458 PRO A O 1
ATOM 3267 N N . ASP A 1 459 ? -11.519 7.470 26.304 1.00 96.62 459 ASP A N 1
ATOM 3268 C CA . ASP A 1 459 ? -10.932 7.175 27.615 1.00 96.62 459 ASP A CA 1
ATOM 3269 C C . ASP A 1 459 ? -12.023 6.686 28.583 1.00 96.62 459 ASP A C 1
ATOM 3271 O O . ASP A 1 459 ? -13.133 7.224 28.604 1.00 96.62 459 ASP A O 1
ATOM 3275 N N . LEU A 1 460 ? -11.698 5.692 29.412 1.00 96.75 460 LEU A N 1
ATOM 3276 C CA . LEU A 1 460 ? -12.631 5.143 30.397 1.00 96.75 460 LEU A CA 1
ATOM 3277 C C . LEU A 1 460 ? -12.553 5.878 31.745 1.00 96.75 460 LEU A C 1
ATOM 3279 O O . LEU A 1 460 ? -11.453 6.211 32.203 1.00 96.75 460 LEU A O 1
ATOM 3283 N N . PRO A 1 461 ? -13.695 6.105 32.424 1.00 96.62 461 PRO A N 1
ATOM 3284 C CA . PRO A 1 461 ? -13.688 6.530 33.818 1.00 96.62 461 PRO A CA 1
ATOM 3285 C C . PRO A 1 461 ? -13.197 5.406 34.748 1.00 96.62 461 PRO A C 1
ATOM 3287 O O . PRO A 1 461 ? -13.091 4.243 34.360 1.00 96.62 461 PRO A O 1
ATOM 3290 N N . SER A 1 462 ? -12.898 5.756 36.003 1.00 95.50 462 SER A N 1
ATOM 3291 C CA . SER A 1 462 ? -12.552 4.774 37.039 1.00 95.50 462 SER A CA 1
ATOM 3292 C C . SER A 1 462 ? -13.636 3.708 37.182 1.00 95.50 462 SER A C 1
ATOM 3294 O O . SER A 1 462 ? -14.813 3.988 36.980 1.00 95.50 462 SER A O 1
ATOM 3296 N N . GLY A 1 463 ? -13.235 2.492 37.547 1.00 95.00 463 GLY A N 1
ATOM 3297 C CA . GLY A 1 463 ? -14.159 1.365 37.680 1.00 95.00 463 GLY A CA 1
ATOM 3298 C C . GLY A 1 463 ? -14.493 0.667 36.362 1.00 95.00 463 GLY A C 1
ATOM 3299 O O . GLY A 1 463 ? -15.230 -0.307 36.400 1.00 95.00 463 GLY A O 1
ATOM 3300 N N . TRP A 1 464 ? -13.935 1.099 35.226 1.00 97.44 464 TRP A N 1
ATOM 3301 C CA . TRP A 1 464 ? -14.141 0.457 33.926 1.00 97.44 464 TRP A CA 1
ATOM 3302 C C . TRP A 1 464 ? -12.815 0.120 33.241 1.00 97.44 464 TRP A C 1
ATOM 3304 O O . TRP A 1 464 ? -11.835 0.861 33.354 1.00 97.44 464 TRP A O 1
ATOM 3314 N N . VAL A 1 465 ? -12.796 -0.989 32.505 1.00 97.62 465 VAL A N 1
ATOM 3315 C CA . VAL A 1 465 ? -11.704 -1.396 31.605 1.00 97.62 465 VAL A CA 1
ATOM 3316 C C . VAL A 1 465 ? -12.283 -1.851 30.267 1.00 97.62 465 VAL A C 1
ATOM 3318 O O . VAL A 1 465 ? -13.463 -2.179 30.182 1.00 97.62 465 VAL A O 1
ATOM 3321 N N . TYR A 1 466 ? -11.479 -1.856 29.208 1.00 98.12 466 TYR A N 1
ATOM 3322 C CA . TYR A 1 466 ? -11.828 -2.595 27.999 1.00 98.12 466 TYR A CA 1
ATOM 3323 C C . TYR A 1 466 ? -11.364 -4.040 28.131 1.00 98.12 466 TYR A C 1
ATOM 3325 O O . TYR A 1 466 ? -10.363 -4.313 28.796 1.00 98.12 466 TYR A O 1
ATOM 3333 N N . GLU A 1 467 ? -12.042 -4.947 27.439 1.00 97.56 467 GLU A N 1
ATOM 3334 C CA . GLU A 1 467 ? -11.599 -6.327 27.274 1.00 97.56 467 GLU A CA 1
ATOM 3335 C C . GLU A 1 467 ? -11.780 -6.779 25.827 1.00 97.56 467 GLU A C 1
ATOM 3337 O O . GLU A 1 467 ? -12.799 -6.497 25.188 1.00 97.56 467 GLU A O 1
ATOM 3342 N N . GLY A 1 468 ? -10.753 -7.439 25.295 1.00 97.06 468 GLY A N 1
ATOM 3343 C CA . GLY A 1 468 ? -10.798 -8.055 23.977 1.00 97.06 468 GLY A CA 1
ATOM 3344 C C . GLY A 1 468 ? -11.210 -9.518 24.070 1.00 97.06 468 GLY A C 1
ATOM 3345 O O . GLY A 1 468 ? -10.898 -10.206 25.040 1.00 97.06 468 GLY A O 1
ATOM 3346 N N . TRP A 1 469 ? -11.922 -10.010 23.057 1.00 97.38 469 TRP A N 1
ATOM 3347 C CA . TRP A 1 469 ? -12.397 -11.391 23.024 1.00 97.38 469 TRP A CA 1
ATOM 3348 C C . TRP A 1 469 ? -12.348 -11.982 21.622 1.00 97.38 469 TRP A C 1
ATOM 3350 O O . TRP A 1 469 ? -12.727 -11.328 20.646 1.00 97.38 469 TRP A O 1
ATOM 3360 N N . ALA A 1 470 ? -12.024 -13.272 21.556 1.00 96.62 470 ALA A N 1
ATOM 3361 C CA . ALA A 1 470 ? -12.337 -14.137 20.427 1.00 96.62 470 ALA A CA 1
ATOM 3362 C C . ALA A 1 470 ? -13.443 -15.123 20.823 1.00 96.62 470 ALA A C 1
ATOM 3364 O O . ALA A 1 470 ? -13.359 -15.797 21.847 1.00 96.62 470 ALA A O 1
ATOM 3365 N N . VAL A 1 471 ? -14.494 -15.239 20.016 1.00 95.88 471 VAL A N 1
ATOM 3366 C CA . VAL A 1 471 ? -15.549 -16.242 20.200 1.00 95.88 471 VAL A CA 1
ATOM 3367 C C . VAL A 1 471 ? -15.231 -17.450 19.327 1.00 95.88 471 VAL A C 1
ATOM 3369 O O . VAL A 1 471 ? -15.387 -17.402 18.106 1.00 95.88 471 VAL A O 1
ATOM 3372 N N . ILE A 1 472 ? -14.807 -18.535 19.972 1.00 91.94 472 ILE A N 1
ATOM 3373 C CA . ILE A 1 472 ? -14.307 -19.763 19.346 1.00 91.94 472 ILE A CA 1
ATOM 3374 C C . ILE A 1 472 ? -15.322 -20.873 19.604 1.00 91.94 472 ILE A C 1
ATOM 3376 O O . ILE A 1 472 ? -15.625 -21.183 20.756 1.00 91.94 472 ILE A O 1
ATOM 3380 N N . ASP A 1 473 ? -15.906 -21.441 18.546 1.00 88.56 473 ASP A N 1
ATOM 3381 C CA . ASP A 1 473 ? -16.973 -22.451 18.647 1.00 88.56 473 ASP A CA 1
ATOM 3382 C C . ASP A 1 473 ? -18.128 -22.034 19.586 1.00 88.56 473 ASP A C 1
ATOM 3384 O O . ASP A 1 473 ? -18.711 -22.837 20.316 1.00 88.56 473 ASP A O 1
ATOM 3388 N N . GLY A 1 474 ? -18.458 -20.737 19.588 1.00 90.69 474 GLY A N 1
ATOM 3389 C CA . GLY A 1 474 ? -19.491 -20.150 20.449 1.00 90.69 474 GLY A CA 1
ATOM 3390 C C . GLY A 1 474 ? -19.060 -19.890 21.898 1.00 90.69 474 GLY A C 1
ATOM 3391 O O . GLY A 1 474 ? -19.874 -19.406 22.682 1.00 90.69 474 GLY A O 1
ATOM 3392 N N . THR A 1 475 ? -17.806 -20.171 22.253 1.00 93.75 475 THR A N 1
ATOM 3393 C CA . THR A 1 475 ? -17.227 -19.898 23.574 1.00 93.75 475 THR A CA 1
ATOM 3394 C C . THR A 1 475 ? -16.388 -18.619 23.515 1.00 93.75 475 THR A C 1
ATOM 3396 O O . THR A 1 475 ? -15.398 -18.594 22.784 1.00 93.75 475 THR A O 1
ATOM 3399 N N . PRO A 1 476 ? -16.746 -17.551 24.249 1.00 95.44 476 PRO A N 1
ATOM 3400 C CA . PRO A 1 476 ? -15.886 -16.382 24.389 1.00 95.44 476 PRO A CA 1
ATOM 3401 C C . PRO A 1 476 ? -14.593 -16.738 25.126 1.00 95.44 476 PRO A C 1
ATOM 3403 O O . PRO A 1 476 ? -14.622 -17.389 26.169 1.00 95.44 476 PRO A O 1
ATOM 3406 N N . VAL A 1 477 ? -13.466 -16.294 24.585 1.00 95.38 477 VAL A N 1
ATOM 3407 C CA . VAL A 1 477 ? -12.141 -16.410 25.185 1.00 95.38 477 VAL A CA 1
ATOM 3408 C C . VAL A 1 477 ? -11.532 -15.016 25.212 1.00 95.38 477 VAL A C 1
ATO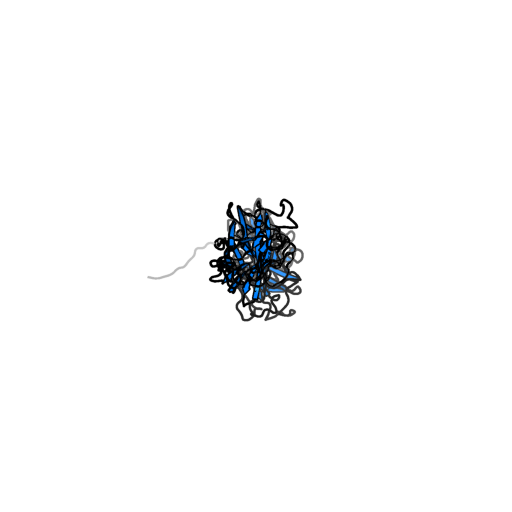M 3410 O O . VAL A 1 477 ? -11.399 -14.377 24.169 1.00 95.38 477 VAL A O 1
ATOM 3413 N N . SER A 1 478 ? -11.217 -14.540 26.414 1.00 95.12 478 SER A N 1
ATOM 3414 C CA . SER A 1 478 ? -10.593 -13.234 26.623 1.00 95.12 478 SER A CA 1
ATOM 3415 C C . SER A 1 478 ? -9.191 -13.194 26.018 1.00 95.12 478 SER A C 1
ATOM 3417 O O . SER A 1 478 ? -8.447 -14.172 26.121 1.00 95.12 478 SER A O 1
ATOM 3419 N N . THR A 1 479 ? -8.838 -12.064 25.412 1.00 94.88 479 THR A N 1
ATOM 3420 C CA . THR A 1 479 ? -7.464 -11.726 25.024 1.00 94.88 479 THR A CA 1
ATOM 3421 C C . THR A 1 479 ? -6.740 -10.951 26.123 1.00 94.88 479 THR A C 1
ATOM 3423 O O . THR A 1 479 ? -5.559 -10.706 25.983 1.00 94.88 479 THR A O 1
ATOM 3426 N N . GLY A 1 480 ? -7.430 -10.555 27.199 1.00 94.44 480 GLY A N 1
ATOM 3427 C CA . GLY A 1 480 ? -6.911 -9.679 28.247 1.00 94.44 480 GLY A CA 1
ATOM 3428 C C . GLY A 1 480 ? -7.634 -8.329 28.319 1.00 94.44 480 GLY A C 1
ATOM 3429 O O . GLY A 1 480 ? -8.313 -7.895 27.383 1.00 94.44 480 GLY A O 1
ATOM 3430 N N . THR A 1 481 ? -7.479 -7.648 29.461 1.00 95.94 481 THR A N 1
ATOM 3431 C CA . THR A 1 481 ? -8.082 -6.327 29.716 1.00 95.94 481 THR A CA 1
ATOM 3432 C C . THR A 1 481 ? -7.083 -5.192 29.514 1.00 95.94 481 THR A C 1
ATOM 3434 O O . THR A 1 481 ? -5.892 -5.341 29.788 1.00 95.94 481 THR A O 1
ATOM 3437 N N . PHE A 1 482 ? -7.550 -4.023 29.079 1.00 96.94 482 PHE A N 1
ATOM 3438 C CA . PHE A 1 482 ? -6.698 -2.864 28.817 1.00 96.94 482 PHE A CA 1
ATOM 3439 C C . PHE A 1 482 ? -7.430 -1.536 29.042 1.00 96.94 482 PHE A C 1
ATOM 3441 O O . PHE A 1 482 ? -8.652 -1.437 28.984 1.00 96.94 482 PHE A O 1
ATOM 3448 N N . THR A 1 483 ? -6.659 -0.480 29.293 1.00 95.38 483 THR A N 1
ATOM 3449 C CA . THR A 1 483 ? -7.140 0.915 29.293 1.00 95.38 483 THR A CA 1
ATOM 3450 C C . THR A 1 483 ? -6.414 1.768 28.257 1.00 95.38 483 THR A C 1
ATOM 3452 O O . THR A 1 483 ? -6.970 2.749 27.774 1.00 95.38 483 THR A O 1
ATOM 3455 N N . ASP A 1 484 ? -5.199 1.370 27.872 1.00 95.88 484 ASP A N 1
ATOM 3456 C CA . ASP A 1 484 ? -4.436 1.979 26.789 1.00 95.88 484 ASP A CA 1
ATOM 3457 C C . ASP A 1 484 ? -4.462 1.068 25.557 1.00 95.88 484 ASP A C 1
ATOM 3459 O O . ASP A 1 484 ? -3.856 0.001 25.529 1.00 95.88 484 ASP A O 1
ATOM 3463 N N . ARG A 1 485 ? -5.156 1.521 24.512 1.00 95.69 485 ARG A N 1
ATOM 3464 C CA . ARG A 1 485 ? -5.252 0.848 23.205 1.00 95.69 485 ARG A CA 1
ATOM 3465 C C . ARG A 1 485 ? -3.923 0.737 22.437 1.00 95.69 485 ARG A C 1
ATOM 3467 O O . ARG A 1 485 ? -3.888 0.112 21.384 1.00 95.69 485 ARG A O 1
ATOM 3474 N N . ALA A 1 486 ? -2.856 1.383 22.905 1.00 94.50 486 ALA A N 1
ATOM 3475 C CA . ALA A 1 486 ? -1.521 1.370 22.306 1.00 94.50 486 ALA A CA 1
ATOM 3476 C C . ALA A 1 486 ? -0.462 0.750 23.241 1.00 94.50 486 ALA A C 1
ATOM 3478 O O . ALA A 1 486 ? 0.722 1.084 23.144 1.00 94.50 486 ALA A O 1
ATOM 3479 N N . ALA A 1 487 ? -0.895 -0.115 24.159 1.00 93.62 487 ALA A N 1
ATOM 3480 C CA . ALA A 1 487 ? -0.034 -0.878 25.049 1.00 93.62 487 ALA A CA 1
ATOM 3481 C C . ALA A 1 487 ? -0.473 -2.348 25.103 1.00 93.62 487 ALA A C 1
ATOM 3483 O O . ALA A 1 487 ? -1.570 -2.695 24.669 1.00 93.62 487 ALA A O 1
ATOM 3484 N N . VAL A 1 488 ? 0.390 -3.202 25.660 1.00 91.62 488 VAL A N 1
ATOM 3485 C CA . VAL A 1 488 ? 0.023 -4.585 25.996 1.00 91.62 488 VAL A CA 1
ATOM 3486 C C . VAL A 1 488 ? -1.127 -4.598 27.004 1.00 91.62 488 VAL A C 1
ATOM 3488 O O . VAL A 1 488 ? -1.187 -3.748 27.900 1.00 91.62 488 VAL A O 1
ATOM 3491 N N . ASP A 1 489 ? -2.021 -5.566 26.862 1.00 90.12 489 ASP A N 1
ATOM 3492 C CA . ASP A 1 489 ? -3.084 -5.825 27.827 1.00 90.12 489 ASP A CA 1
ATOM 3493 C C . ASP A 1 489 ? -2.549 -6.486 29.115 1.00 90.12 489 ASP A C 1
ATOM 3495 O O . ASP A 1 489 ? -1.346 -6.659 29.344 1.00 90.12 489 ASP A O 1
ATOM 3499 N N . SER A 1 490 ? -3.463 -6.744 30.048 1.00 88.50 490 SER A N 1
ATOM 3500 C CA . SER A 1 490 ? -3.153 -7.165 31.412 1.00 88.50 490 SER A CA 1
ATOM 3501 C C . SER A 1 490 ? -2.737 -8.630 31.539 1.00 88.50 490 SER A C 1
ATOM 3503 O O . SER A 1 490 ? -2.176 -9.008 32.577 1.00 88.50 490 SER A O 1
ATOM 3505 N N . ALA A 1 491 ? -3.013 -9.463 30.534 1.00 83.12 491 ALA A N 1
ATOM 3506 C CA . ALA A 1 491 ? -2.816 -10.898 30.620 1.00 83.12 491 ALA A CA 1
ATOM 3507 C C . ALA A 1 491 ? -2.606 -11.520 29.239 1.00 83.12 491 ALA A C 1
ATOM 3509 O O . ALA A 1 491 ? -3.439 -11.359 28.366 1.00 83.12 491 ALA A O 1
ATOM 3510 N N . ALA A 1 492 ? -1.561 -12.342 29.129 1.00 85.94 492 ALA A N 1
ATOM 3511 C CA . ALA A 1 492 ? -1.279 -13.163 27.956 1.00 85.94 492 ALA A CA 1
ATOM 3512 C C . ALA A 1 492 ? -1.265 -14.666 28.332 1.00 85.94 492 ALA A C 1
ATOM 3514 O O . ALA A 1 492 ? -0.206 -15.308 28.322 1.00 85.94 492 ALA A O 1
ATOM 3515 N N . PRO A 1 493 ? -2.382 -15.227 28.848 1.00 89.50 493 PRO A N 1
ATOM 3516 C CA . PRO A 1 493 ? -2.418 -16.595 29.355 1.00 89.50 493 PRO A CA 1
ATOM 3517 C C . PRO A 1 493 ? -2.227 -17.665 28.274 1.00 89.50 493 PRO A C 1
ATOM 3519 O O . PRO A 1 493 ? -1.873 -18.790 28.634 1.00 89.50 493 PRO A O 1
ATOM 3522 N N . TYR A 1 494 ? -2.465 -17.367 26.998 1.00 95.00 494 TYR A N 1
ATOM 3523 C CA . TYR A 1 494 ? -2.434 -18.349 25.911 1.00 95.00 494 TYR A CA 1
ATOM 3524 C C . TYR A 1 494 ? -1.220 -18.191 24.981 1.00 95.00 494 TYR A C 1
ATOM 3526 O O . TYR A 1 494 ? -0.904 -19.138 24.255 1.00 95.00 494 TYR A O 1
ATOM 3534 N N . SER A 1 495 ? -0.499 -17.071 25.079 1.00 93.62 495 SER A N 1
ATOM 3535 C CA . SER A 1 495 ? 0.711 -16.754 24.312 1.00 93.62 495 SER A CA 1
ATOM 3536 C C . SER A 1 495 ? 1.810 -17.828 24.333 1.00 93.62 495 SER A C 1
ATOM 3538 O O . SER A 1 495 ? 1.912 -18.666 25.237 1.00 93.62 495 SER A O 1
ATOM 3540 N N . GLY A 1 496 ? 2.670 -17.779 23.317 1.00 92.62 496 GLY A N 1
ATOM 3541 C CA . GLY A 1 496 ? 3.933 -18.499 23.186 1.00 92.62 496 GLY A CA 1
ATOM 3542 C C . GLY A 1 496 ? 5.056 -17.944 24.074 1.00 92.62 496 GLY A C 1
ATOM 3543 O O . GLY A 1 496 ? 4.825 -17.430 25.168 1.00 92.62 496 GLY A O 1
ATOM 3544 N N . THR A 1 497 ? 6.309 -18.130 23.651 1.00 91.44 497 THR A N 1
ATOM 3545 C CA . THR A 1 497 ? 7.499 -17.759 24.444 1.00 91.44 497 THR A CA 1
ATOM 3546 C C . THR A 1 497 ? 8.191 -16.478 23.992 1.00 91.44 497 THR A C 1
ATOM 3548 O O . THR A 1 497 ? 9.007 -15.944 24.744 1.00 91.44 497 THR A O 1
ATOM 3551 N N . GLU A 1 498 ? 7.905 -16.014 22.781 1.00 91.31 498 GLU A N 1
ATOM 3552 C CA . GLU A 1 498 ? 8.434 -14.772 22.224 1.00 91.31 498 GLU A CA 1
ATOM 3553 C C . GLU A 1 498 ? 7.588 -13.570 22.665 1.00 91.31 498 GLU A C 1
ATOM 3555 O O . GLU A 1 498 ? 6.467 -13.703 23.155 1.00 91.31 498 GLU A O 1
ATOM 3560 N N . SER A 1 499 ? 8.140 -12.365 22.523 1.00 88.44 499 SER A N 1
ATOM 3561 C CA . SER A 1 499 ? 7.411 -11.137 22.846 1.00 88.44 499 SER A CA 1
ATOM 3562 C C . SER A 1 499 ? 6.393 -10.793 21.762 1.00 88.44 499 SER A C 1
ATOM 3564 O O . SER A 1 499 ? 6.778 -10.627 20.604 1.00 88.44 499 SER A O 1
ATOM 3566 N N . GLY A 1 500 ? 5.138 -10.587 22.155 1.00 88.50 500 GLY A N 1
ATOM 3567 C CA . GLY A 1 500 ? 4.112 -10.037 21.272 1.00 88.50 500 GLY A CA 1
ATOM 3568 C C . GLY A 1 500 ? 4.301 -8.539 20.992 1.00 88.50 500 GLY A C 1
ATOM 3569 O O . GLY A 1 500 ? 5.137 -7.875 21.624 1.00 88.50 500 GLY A O 1
ATOM 3570 N N . PRO A 1 501 ? 3.540 -7.985 20.036 1.00 91.44 501 PRO A N 1
ATOM 3571 C CA . PRO A 1 501 ? 3.529 -6.557 19.761 1.00 91.44 501 PRO A CA 1
ATOM 3572 C C . PRO A 1 501 ? 2.906 -5.767 20.933 1.00 91.44 501 PRO A C 1
ATOM 3574 O O . PRO A 1 501 ? 2.159 -6.318 21.738 1.00 91.44 501 PRO A O 1
ATOM 3577 N N . PRO A 1 502 ? 3.200 -4.459 21.065 1.00 93.25 502 PRO A N 1
ATOM 3578 C CA . PRO A 1 502 ? 2.762 -3.646 22.200 1.00 93.25 502 PRO A CA 1
ATOM 3579 C C . PRO A 1 502 ? 1.318 -3.137 22.041 1.00 93.25 502 PRO A C 1
ATOM 3581 O O . PRO A 1 502 ? 1.063 -1.946 22.192 1.00 93.25 502 PRO A O 1
ATOM 3584 N N . PHE A 1 503 ? 0.383 -4.021 21.707 1.00 96.38 503 PHE A N 1
ATOM 3585 C CA . PHE A 1 503 ? -1.035 -3.708 21.521 1.00 96.38 503 PHE A CA 1
ATOM 3586 C C . PHE A 1 503 ? -1.891 -4.789 22.186 1.00 96.38 503 PHE A C 1
ATOM 3588 O O . PHE A 1 503 ? -1.378 -5.887 22.400 1.00 96.38 503 PHE A O 1
ATOM 3595 N N . PRO A 1 504 ? -3.173 -4.517 22.485 1.00 97.31 504 PRO A N 1
ATOM 3596 C CA . PRO A 1 504 ? -4.076 -5.547 22.981 1.00 97.31 504 PRO A CA 1
ATOM 3597 C C . PRO A 1 504 ? -4.226 -6.686 21.967 1.00 97.31 504 PRO A C 1
ATOM 3599 O O . PRO A 1 504 ? -4.364 -6.437 20.761 1.00 97.31 504 PRO A O 1
ATOM 3602 N N . GLY A 1 505 ? -4.227 -7.923 22.448 1.00 96.00 505 GLY A N 1
ATOM 3603 C CA . GLY A 1 505 ? -4.278 -9.103 21.598 1.00 96.00 505 GLY A CA 1
ATOM 3604 C C . GLY A 1 505 ? -3.656 -10.325 22.248 1.00 96.00 505 GLY A C 1
ATOM 3605 O O . GLY A 1 505 ? -2.991 -10.243 23.274 1.00 96.00 505 GLY A O 1
ATOM 3606 N N . GLU A 1 506 ? -3.892 -11.479 21.639 1.00 95.75 506 GLU A N 1
ATOM 3607 C CA . GLU A 1 506 ? -3.460 -12.749 22.203 1.00 95.75 506 GLU A CA 1
ATOM 3608 C C . GLU A 1 506 ? -3.262 -13.809 21.123 1.00 95.75 506 GLU A C 1
ATOM 3610 O O . GLU A 1 506 ? -3.996 -13.865 20.131 1.00 95.75 506 GLU A O 1
ATOM 3615 N N . ASP A 1 507 ? -2.309 -14.701 21.384 1.00 95.25 507 ASP A N 1
ATOM 3616 C CA . ASP A 1 507 ? -2.104 -15.909 20.603 1.00 95.25 507 ASP A CA 1
ATOM 3617 C C . ASP A 1 507 ? -2.741 -17.084 21.339 1.00 95.25 507 ASP A C 1
ATOM 3619 O O . ASP A 1 507 ? -2.373 -17.419 22.461 1.00 95.25 507 ASP A O 1
ATOM 3623 N N . PHE A 1 508 ? -3.681 -17.780 20.712 1.00 95.62 508 PHE A N 1
ATOM 3624 C CA . PHE A 1 508 ? -4.323 -18.950 21.301 1.00 95.62 508 PHE A CA 1
ATOM 3625 C C . PHE A 1 508 ? -3.488 -20.202 21.033 1.00 95.62 508 PHE A C 1
ATOM 3627 O O . PHE A 1 508 ? -3.864 -21.045 20.220 1.00 95.62 508 PHE A O 1
ATOM 3634 N N . LEU A 1 509 ? -2.339 -20.327 21.707 1.00 94.81 509 LEU A N 1
ATOM 3635 C CA . LEU A 1 509 ? -1.366 -21.411 21.488 1.00 94.81 509 LEU A CA 1
ATOM 3636 C C . LEU A 1 509 ? -1.292 -22.394 22.659 1.00 94.81 509 LEU A C 1
ATOM 3638 O O . LEU A 1 509 ? -1.176 -23.605 22.464 1.00 94.81 509 LEU A O 1
ATOM 3642 N N . ASN A 1 510 ? -1.367 -21.878 23.883 1.00 94.44 510 ASN A N 1
ATOM 3643 C CA . ASN A 1 510 ? -1.126 -22.606 25.126 1.00 94.44 510 ASN A CA 1
ATOM 3644 C C . ASN A 1 510 ? -2.324 -22.523 26.084 1.00 94.44 510 ASN A C 1
ATOM 3646 O O . ASN A 1 510 ? -3.291 -21.818 25.836 1.00 94.44 510 ASN A O 1
ATOM 3650 N N . ASN A 1 511 ? -2.264 -23.272 27.195 1.00 93.50 511 ASN A N 1
ATOM 3651 C CA . ASN A 1 511 ? -3.226 -23.213 28.312 1.00 93.50 511 ASN A CA 1
ATOM 3652 C C . ASN A 1 511 ? -4.712 -23.298 27.904 1.00 93.50 511 ASN A C 1
ATOM 3654 O O . ASN A 1 511 ? -5.567 -22.653 28.506 1.00 93.50 511 ASN A O 1
ATOM 3658 N N . THR A 1 512 ? -5.016 -24.126 26.902 1.00 93.94 512 THR A N 1
ATOM 3659 C CA . THR A 1 512 ? -6.348 -24.241 26.300 1.00 93.94 512 THR A CA 1
ATOM 3660 C C . THR A 1 512 ? -7.460 -24.438 27.340 1.00 93.94 512 THR A C 1
ATOM 3662 O O . THR A 1 512 ? -7.391 -25.385 28.138 1.00 93.94 512 THR A O 1
ATOM 3665 N N . PRO A 1 513 ? -8.519 -23.607 27.312 1.00 91.56 513 PRO A N 1
ATOM 3666 C CA . PRO A 1 513 ? -9.702 -23.811 28.136 1.00 91.56 513 PRO A CA 1
ATOM 3667 C C . PRO A 1 513 ? -10.358 -25.178 27.900 1.00 91.56 513 PRO A C 1
ATOM 3669 O O . PRO A 1 513 ? -10.296 -25.764 26.817 1.00 91.56 513 PRO A O 1
ATOM 3672 N N . THR A 1 514 ? -11.030 -25.705 28.927 1.00 92.12 514 THR A N 1
ATOM 3673 C CA . THR A 1 514 ? -11.718 -27.001 28.814 1.00 92.12 514 THR A CA 1
ATOM 3674 C C . THR A 1 514 ? -12.804 -26.935 27.742 1.00 92.12 514 THR A C 1
ATOM 3676 O O . THR A 1 514 ? -13.722 -26.132 27.850 1.00 92.12 514 THR A O 1
ATOM 3679 N N . GLY A 1 515 ? -12.734 -27.829 26.753 1.00 90.81 515 GLY A N 1
ATOM 3680 C CA . GLY A 1 515 ? -13.711 -27.909 25.662 1.00 90.81 515 GLY A CA 1
ATOM 3681 C C . GLY A 1 515 ? -13.252 -27.274 24.349 1.00 90.81 515 GLY A C 1
ATOM 3682 O O . GLY A 1 515 ? -13.916 -27.494 23.343 1.00 90.81 515 GLY A O 1
ATOM 3683 N N . LEU A 1 516 ? -12.112 -26.577 24.343 1.00 93.75 516 LEU A N 1
ATOM 3684 C CA . LEU A 1 516 ? -11.479 -26.026 23.143 1.00 93.75 516 LEU A CA 1
ATOM 3685 C C . LEU A 1 516 ? -10.198 -26.799 22.786 1.00 93.75 516 LEU A C 1
ATOM 3687 O O . LEU A 1 516 ? -9.735 -27.660 23.543 1.00 93.75 516 LEU A O 1
ATOM 3691 N N . THR A 1 517 ? -9.615 -26.490 21.630 1.00 93.88 517 THR A N 1
ATOM 3692 C CA . THR A 1 517 ? -8.322 -27.019 21.166 1.00 93.88 517 THR A CA 1
ATOM 3693 C C . THR A 1 517 ? -7.454 -25.873 20.683 1.00 93.88 517 THR A C 1
ATOM 3695 O O . THR A 1 517 ? -7.919 -25.158 19.815 1.00 93.88 517 THR A O 1
ATOM 3698 N N . PHE A 1 518 ? -6.223 -25.716 21.179 1.00 94.56 518 PHE A N 1
ATOM 3699 C CA . PHE A 1 518 ? -5.254 -24.746 20.646 1.00 94.56 518 PHE A CA 1
ATOM 3700 C C . PHE A 1 518 ? -4.012 -25.454 20.067 1.00 94.56 518 PHE A C 1
ATOM 3702 O O . PHE A 1 518 ? -3.632 -26.507 20.597 1.00 94.56 518 PHE A O 1
ATOM 3709 N N . PRO A 1 519 ? -3.378 -24.915 19.005 1.00 94.81 519 PRO A N 1
ATOM 3710 C CA . PRO A 1 519 ? -3.837 -23.775 18.200 1.00 94.81 519 PRO A CA 1
ATOM 3711 C C . PRO A 1 519 ? -5.149 -24.074 17.454 1.00 94.81 519 PRO A C 1
ATOM 3713 O O . PRO A 1 519 ? -5.420 -25.227 17.110 1.00 94.81 519 PRO A O 1
ATOM 3716 N N . THR A 1 520 ? -5.980 -23.049 17.251 1.00 91.56 520 THR A N 1
ATOM 3717 C CA . THR A 1 520 ? -7.235 -23.136 16.483 1.00 91.56 520 THR A CA 1
ATOM 3718 C C . THR A 1 520 ? -7.309 -22.039 15.447 1.00 91.56 520 THR A C 1
ATOM 3720 O O . THR A 1 520 ? -6.941 -20.906 15.724 1.00 91.56 520 THR A O 1
ATOM 3723 N N . ASP A 1 521 ? -7.811 -22.358 14.264 1.00 93.94 521 ASP A N 1
ATOM 3724 C CA . ASP A 1 521 ? -8.109 -21.350 13.252 1.00 93.94 521 ASP A CA 1
ATOM 3725 C C . ASP A 1 521 ? -9.291 -20.489 13.728 1.00 93.94 521 ASP A C 1
ATOM 3727 O O . ASP A 1 521 ? -10.348 -21.025 14.073 1.00 93.94 521 ASP A O 1
ATOM 3731 N N . LEU A 1 522 ? -9.095 -19.171 13.805 1.00 95.56 522 LEU A N 1
ATOM 3732 C CA . LEU A 1 522 ? -10.134 -18.212 14.179 1.00 95.56 522 LEU A CA 1
ATOM 3733 C C . LEU A 1 522 ? -11.020 -17.801 12.991 1.00 95.56 522 LEU A C 1
ATOM 3735 O O . LEU A 1 522 ? -12.025 -17.114 13.201 1.00 95.56 522 LEU A O 1
ATOM 3739 N N . ALA A 1 523 ? -10.688 -18.199 11.756 1.00 93.75 523 ALA A N 1
ATOM 3740 C CA . ALA A 1 523 ? -11.478 -17.880 10.571 1.00 93.75 523 ALA A CA 1
ATOM 3741 C C . ALA A 1 523 ? -12.938 -18.345 10.719 1.00 93.75 523 ALA A C 1
ATOM 3743 O O . ALA A 1 523 ? -13.234 -19.474 11.112 1.00 93.75 523 ALA A O 1
ATOM 3744 N N . GLY A 1 524 ? -13.886 -17.458 10.402 1.00 92.06 524 GLY A N 1
ATOM 3745 C CA . GLY A 1 524 ? -15.319 -17.686 10.628 1.00 92.06 524 GLY A CA 1
ATOM 3746 C C . GLY A 1 524 ? -15.806 -17.434 12.063 1.00 92.06 524 GLY A C 1
ATOM 3747 O O . GLY A 1 524 ? -17.007 -17.560 12.316 1.00 92.06 524 GLY A O 1
ATOM 3748 N N . GLY A 1 525 ? -14.914 -17.088 12.996 1.00 94.38 525 GLY A N 1
ATOM 3749 C CA . GLY A 1 525 ? -15.233 -16.732 14.378 1.00 94.38 525 GLY A CA 1
ATOM 3750 C C . GLY A 1 525 ? -15.777 -15.309 14.545 1.00 94.38 525 GLY A C 1
ATOM 3751 O O . GLY A 1 525 ? -16.298 -14.681 13.620 1.00 94.38 525 GLY A O 1
ATOM 3752 N N . THR A 1 526 ? -15.695 -14.771 15.762 1.00 96.94 526 THR A N 1
ATOM 3753 C CA . THR A 1 526 ? -16.100 -13.384 16.058 1.00 96.94 526 THR A CA 1
ATOM 3754 C C . THR A 1 526 ? -15.118 -12.729 17.016 1.00 96.94 526 THR A C 1
ATOM 3756 O O . THR A 1 526 ? -14.796 -13.304 18.049 1.00 96.94 526 THR A O 1
ATOM 3759 N N . ALA A 1 527 ? -14.695 -11.512 16.695 1.00 97.69 527 ALA A N 1
ATOM 3760 C CA . ALA A 1 527 ? -13.922 -10.640 17.564 1.00 97.69 527 ALA A CA 1
ATOM 3761 C C . ALA A 1 527 ? -14.855 -9.654 18.282 1.00 97.69 527 ALA A C 1
ATOM 3763 O O . ALA A 1 527 ? -15.791 -9.126 17.671 1.00 97.69 527 ALA A O 1
ATOM 3764 N N . VAL A 1 528 ? -14.615 -9.381 19.562 1.00 98.44 528 VAL A N 1
ATOM 3765 C CA . VAL A 1 528 ? -15.418 -8.440 20.361 1.00 98.44 528 VAL A CA 1
ATOM 3766 C C . VAL A 1 528 ? -14.495 -7.564 21.196 1.00 98.44 528 VAL A C 1
ATOM 3768 O O . VAL A 1 528 ? -13.565 -8.077 21.806 1.00 98.44 528 VAL A O 1
ATOM 3771 N N . ILE A 1 529 ? -14.790 -6.265 21.263 1.00 98.50 529 ILE A N 1
ATOM 3772 C CA . ILE A 1 529 ? -14.311 -5.394 22.340 1.00 98.50 529 ILE A CA 1
ATOM 3773 C C . ILE A 1 529 ? -15.510 -5.047 23.214 1.00 98.50 529 ILE A C 1
ATOM 3775 O O . ILE A 1 529 ? -16.517 -4.544 22.701 1.00 98.50 529 ILE A O 1
ATOM 3779 N N . SER A 1 530 ? -15.403 -5.304 24.513 1.00 98.00 530 SER A N 1
ATOM 3780 C CA . SER A 1 530 ? -16.390 -4.916 25.521 1.00 98.00 530 SER A CA 1
ATOM 3781 C C . SER A 1 530 ? -15.831 -3.880 26.498 1.00 98.00 530 SER A C 1
ATOM 3783 O O . SER A 1 530 ? -14.621 -3.684 26.603 1.00 98.00 530 SER A O 1
ATOM 3785 N N . ILE A 1 531 ? -16.741 -3.173 27.165 1.00 98.12 531 ILE A N 1
ATOM 3786 C CA . ILE A 1 531 ? -16.478 -2.272 28.287 1.00 98.12 531 ILE A CA 1
ATOM 3787 C C . ILE A 1 531 ? -16.937 -3.006 29.540 1.00 98.12 531 ILE A C 1
ATOM 3789 O O . ILE A 1 531 ? -18.132 -3.246 29.710 1.00 98.12 531 ILE A O 1
ATOM 3793 N N . GLU A 1 532 ? -15.990 -3.353 30.394 1.00 96.31 532 GLU A N 1
ATOM 3794 C CA . GLU A 1 532 ? -16.180 -4.244 31.531 1.00 96.31 532 GLU A CA 1
ATOM 3795 C C . GLU A 1 532 ? -16.101 -3.465 32.848 1.00 96.31 532 GLU A C 1
ATOM 3797 O O . GLU A 1 532 ? -15.241 -2.579 32.988 1.00 96.31 532 GLU A O 1
ATOM 3802 N N . PRO A 1 533 ? -16.974 -3.756 33.831 1.00 95.00 533 PRO A N 1
ATOM 3803 C CA . PRO A 1 533 ? -16.785 -3.244 35.182 1.00 95.00 533 PRO A CA 1
ATOM 3804 C C . PRO A 1 533 ? -15.464 -3.781 35.752 1.00 95.00 533 PRO A C 1
ATOM 3806 O O . PRO A 1 533 ? -15.038 -4.881 35.444 1.00 95.00 533 PRO A O 1
ATOM 3809 N N . SER A 1 534 ? -14.777 -3.019 36.595 1.00 92.12 534 SER A N 1
ATOM 3810 C CA . SER A 1 534 ? -13.524 -3.450 37.217 1.00 92.12 534 SER A CA 1
ATOM 3811 C C . SER A 1 534 ? -13.642 -3.384 38.740 1.00 92.12 534 SER A C 1
ATOM 3813 O O . SER A 1 534 ? -13.708 -2.277 39.286 1.00 92.12 534 SER A O 1
ATOM 3815 N N . PRO A 1 535 ? -13.559 -4.523 39.454 1.00 86.75 535 PRO A N 1
ATOM 3816 C CA . PRO A 1 535 ? -13.253 -5.862 38.936 1.00 86.75 535 PRO A CA 1
ATOM 3817 C C . PRO A 1 535 ? -14.439 -6.522 38.210 1.00 86.75 535 PRO A C 1
ATOM 3819 O O . PRO A 1 535 ? -15.566 -6.426 38.686 1.00 86.75 535 PRO A O 1
ATOM 3822 N N . ASP A 1 536 ? -14.150 -7.240 37.122 1.00 82.00 536 ASP A N 1
ATOM 3823 C CA . ASP A 1 536 ? -15.080 -8.173 36.475 1.00 82.00 536 ASP A CA 1
ATOM 3824 C C . ASP A 1 536 ? -14.756 -9.610 36.908 1.00 82.00 536 ASP A C 1
ATOM 3826 O O . ASP A 1 536 ? -13.596 -9.972 37.136 1.00 82.00 536 ASP A O 1
ATOM 3830 N N . ASP A 1 537 ? -15.790 -10.429 37.044 1.00 77.12 537 ASP A N 1
ATOM 3831 C CA . ASP A 1 537 ? -15.692 -11.861 37.309 1.00 77.12 537 ASP A CA 1
ATOM 3832 C C . ASP A 1 537 ? -16.559 -12.716 36.370 1.00 77.12 537 ASP A C 1
ATOM 3834 O O . ASP A 1 537 ? -16.691 -13.934 36.568 1.00 77.12 537 ASP A O 1
ATOM 3838 N N . ALA A 1 538 ? -17.133 -12.105 35.331 1.00 85.62 538 ALA A N 1
ATOM 3839 C CA . ALA A 1 538 ? -17.823 -12.813 34.277 1.00 85.62 538 ALA A CA 1
ATOM 3840 C C . ALA A 1 538 ? -16.831 -13.583 33.388 1.00 85.62 538 ALA A C 1
ATOM 3842 O O . ALA A 1 538 ? -15.658 -13.262 33.241 1.00 85.62 538 ALA A 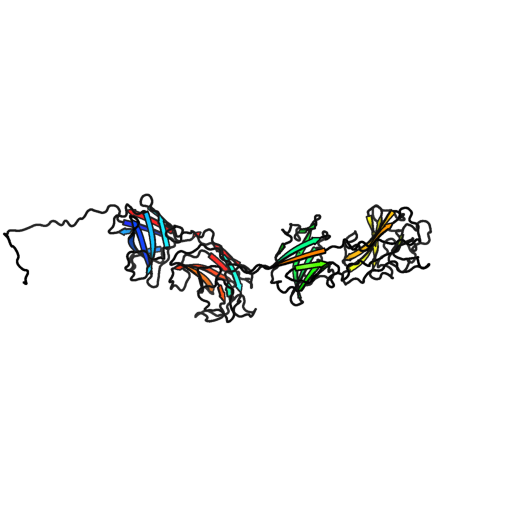O 1
ATOM 3843 N N . SER A 1 539 ? -17.317 -14.668 32.781 1.00 87.19 539 SER A N 1
ATOM 3844 C CA . SER A 1 539 ? -16.553 -15.448 31.783 1.00 87.19 539 SER A CA 1
ATOM 3845 C C . SER A 1 539 ? -16.986 -15.137 30.350 1.00 87.19 539 SER A C 1
ATOM 3847 O O . SER A 1 539 ? -16.616 -15.834 29.407 1.00 87.19 539 SER A O 1
ATOM 3849 N N . THR A 1 540 ? -17.828 -14.120 30.192 1.00 92.44 540 THR A N 1
ATOM 3850 C CA . THR A 1 540 ? -18.439 -13.725 28.929 1.00 92.44 540 THR A CA 1
ATOM 3851 C C . THR A 1 540 ? -18.466 -12.208 28.846 1.00 92.44 540 THR A C 1
ATOM 3853 O O . THR A 1 540 ? -18.775 -11.599 29.865 1.00 92.44 540 THR A O 1
ATOM 3856 N N . PRO A 1 541 ? -18.285 -11.616 27.653 1.00 94.62 541 PRO A N 1
ATOM 3857 C CA . PRO A 1 541 ? -18.256 -10.168 27.518 1.00 94.62 541 PRO A CA 1
ATOM 3858 C C . PRO A 1 541 ? -19.559 -9.516 27.987 1.00 94.62 541 PRO A C 1
ATOM 3860 O O . PRO A 1 541 ? -20.639 -9.916 27.512 1.00 94.62 541 PRO A O 1
ATOM 3863 N N . PHE A 1 542 ? -19.440 -8.481 28.819 1.00 95.19 542 PHE A N 1
ATOM 3864 C CA . PHE A 1 542 ? -20.525 -7.628 29.305 1.00 95.19 542 PHE A CA 1
ATOM 3865 C C . PHE A 1 542 ? -21.267 -6.954 28.151 1.00 95.19 542 PHE A C 1
ATOM 3867 O O . PHE A 1 542 ? -20.758 -6.809 27.037 1.00 95.19 542 PHE A O 1
ATOM 3874 N N . THR A 1 543 ? -22.521 -6.566 28.375 1.00 93.25 543 THR A N 1
ATOM 3875 C CA . THR A 1 543 ? -23.459 -6.117 27.332 1.00 93.25 543 THR A CA 1
ATOM 3876 C C . THR A 1 543 ? -22.977 -4.878 26.570 1.00 93.25 543 THR A C 1
ATOM 3878 O O . THR A 1 543 ? -23.366 -4.650 25.421 1.00 93.25 543 THR A O 1
ATOM 3881 N N . LEU A 1 544 ? -22.088 -4.083 27.172 1.00 97.19 544 LEU A N 1
ATOM 3882 C CA . LEU A 1 544 ? -21.475 -2.918 26.543 1.00 97.19 544 LEU A CA 1
ATOM 3883 C C . LEU A 1 544 ? -20.384 -3.336 25.554 1.00 97.19 544 LEU A C 1
ATOM 3885 O O . LEU A 1 544 ? -19.201 -3.317 25.866 1.00 97.19 544 LEU A O 1
ATOM 3889 N N . LYS A 1 545 ? -20.789 -3.695 24.335 1.00 97.56 545 LYS A N 1
ATOM 3890 C CA . LYS A 1 545 ? -19.902 -4.161 23.254 1.00 97.56 545 LYS A CA 1
ATOM 3891 C C . LYS A 1 545 ? -19.799 -3.098 22.165 1.00 97.56 545 LYS A C 1
ATOM 3893 O O . LYS A 1 545 ? -20.549 -3.186 21.192 1.00 97.56 545 LYS A O 1
ATOM 3898 N N . PRO A 1 546 ? -18.965 -2.049 22.310 1.00 98.12 546 PRO A N 1
ATOM 3899 C CA . PRO A 1 546 ? -18.880 -0.997 21.298 1.00 98.12 546 PRO A CA 1
ATOM 3900 C C . PRO A 1 546 ? -18.478 -1.541 19.924 1.00 98.12 546 PRO A C 1
ATOM 3902 O O . PRO A 1 546 ? -18.953 -1.011 18.921 1.00 98.12 546 PRO A O 1
ATOM 3905 N N . LEU A 1 547 ? -17.659 -2.600 19.866 1.00 98.62 547 LEU A N 1
ATOM 3906 C CA . LEU A 1 547 ? -17.131 -3.155 18.620 1.00 98.62 547 LEU A CA 1
ATOM 3907 C C . LEU A 1 547 ? -17.329 -4.673 18.557 1.00 98.62 547 LEU A C 1
ATOM 3909 O O . LEU A 1 547 ? -16.962 -5.398 19.482 1.00 98.62 547 LEU A O 1
ATOM 3913 N N . VAL A 1 548 ? -17.881 -5.157 17.443 1.00 97.88 548 VAL A N 1
ATOM 3914 C CA . VAL A 1 548 ? -18.047 -6.590 17.148 1.00 97.88 548 VAL A CA 1
ATOM 3915 C C . VAL A 1 548 ? -17.721 -6.837 15.678 1.00 97.88 548 VAL A C 1
ATOM 3917 O O . VAL A 1 548 ? -18.334 -6.224 14.810 1.00 97.88 548 VAL A O 1
ATOM 3920 N N . GLY A 1 549 ? -16.795 -7.744 15.378 1.00 93.62 549 GLY A N 1
ATOM 3921 C CA . GLY A 1 549 ? -16.400 -8.091 14.010 1.00 93.62 549 GLY A CA 1
ATOM 3922 C C . GLY A 1 549 ? -16.551 -9.583 13.740 1.00 93.62 549 GLY A C 1
ATOM 3923 O O . GLY A 1 549 ? -16.015 -10.401 14.482 1.00 93.62 549 GLY A O 1
ATOM 3924 N N . GLY A 1 550 ? -17.263 -9.957 12.676 1.00 94.38 550 GLY A N 1
ATOM 3925 C CA . GLY A 1 550 ? -17.203 -11.330 12.169 1.00 94.38 550 GLY A CA 1
ATOM 3926 C C . GLY A 1 550 ? -15.848 -11.571 11.508 1.00 94.38 550 GLY A C 1
ATOM 3927 O O . GLY A 1 550 ? -15.442 -10.773 10.665 1.00 94.38 550 GLY A O 1
ATOM 3928 N N . ILE A 1 551 ? -15.158 -12.647 11.881 1.00 93.44 551 ILE A N 1
ATOM 3929 C CA . ILE A 1 551 ? -13.887 -13.018 11.252 1.00 93.44 551 ILE A CA 1
ATOM 3930 C C . ILE A 1 551 ? -14.217 -13.723 9.939 1.00 93.44 551 ILE A C 1
ATOM 3932 O O . ILE A 1 551 ? -15.015 -14.663 9.917 1.00 93.44 551 ILE A O 1
ATOM 3936 N N . ALA A 1 552 ? -13.646 -13.253 8.831 1.00 91.31 552 ALA A N 1
ATOM 3937 C CA . ALA A 1 552 ? -13.920 -13.820 7.515 1.00 91.31 552 ALA A CA 1
ATOM 3938 C C . ALA A 1 552 ? -13.550 -15.316 7.468 1.00 91.31 552 ALA A C 1
ATOM 3940 O O . ALA A 1 552 ? -12.608 -15.761 8.119 1.00 91.31 552 ALA A O 1
ATOM 3941 N N . THR A 1 553 ? -14.303 -16.123 6.716 1.00 92.62 553 THR A N 1
ATOM 3942 C CA . THR A 1 553 ? -14.024 -17.570 6.592 1.00 92.62 553 THR A CA 1
ATOM 3943 C C . THR A 1 553 ? -12.780 -17.868 5.760 1.00 92.62 553 THR A C 1
ATOM 3945 O O . THR A 1 553 ? -12.245 -18.967 5.819 1.00 92.62 553 THR A O 1
ATOM 3948 N N . ASP A 1 554 ? -12.370 -16.905 4.945 1.00 89.25 554 ASP A N 1
ATOM 3949 C CA . ASP A 1 554 ? -11.139 -16.875 4.165 1.00 89.25 554 ASP A CA 1
ATOM 3950 C C . ASP A 1 554 ? -10.124 -15.907 4.785 1.00 89.25 554 ASP A C 1
ATOM 3952 O O . ASP A 1 554 ? -9.276 -15.376 4.074 1.00 89.25 554 ASP A O 1
ATOM 3956 N N . ALA A 1 555 ? -10.226 -15.651 6.097 1.00 90.06 555 ALA A N 1
ATOM 3957 C CA . ALA A 1 555 ? -9.268 -14.799 6.774 1.00 90.06 555 ALA A CA 1
ATOM 3958 C C . ALA A 1 555 ? -7.852 -15.381 6.674 1.00 90.06 555 ALA A C 1
ATOM 3960 O O . ALA A 1 555 ? -7.646 -16.591 6.806 1.00 90.06 555 ALA A O 1
ATOM 3961 N N . THR A 1 556 ? -6.884 -14.506 6.434 1.00 87.62 556 THR A N 1
ATOM 3962 C CA . THR A 1 556 ? -5.480 -14.851 6.246 1.00 87.62 556 THR A CA 1
ATOM 3963 C C . THR A 1 556 ? -4.599 -13.982 7.123 1.00 87.62 556 THR A C 1
ATOM 3965 O O . THR A 1 556 ? -4.962 -12.864 7.491 1.00 87.62 556 THR A O 1
ATOM 3968 N N . ASP A 1 557 ? -3.414 -14.508 7.391 1.00 85.62 557 ASP A N 1
ATOM 3969 C CA . ASP A 1 557 ? -2.339 -13.867 8.134 1.00 85.62 557 ASP A CA 1
ATOM 3970 C C . ASP A 1 557 ? -2.078 -12.397 7.736 1.00 85.62 557 ASP A C 1
ATOM 3972 O O . ASP A 1 557 ? -2.044 -12.065 6.548 1.00 85.62 557 ASP A O 1
ATOM 3976 N N . HIS A 1 558 ? -1.886 -11.529 8.737 1.00 83.56 558 HIS A N 1
ATOM 3977 C CA . HIS A 1 558 ? -1.516 -10.105 8.626 1.00 83.56 558 HIS A CA 1
ATOM 3978 C C . HIS A 1 558 ? -2.423 -9.214 7.752 1.00 83.56 558 HIS A C 1
ATOM 3980 O O . HIS A 1 558 ? -2.090 -8.054 7.497 1.00 83.56 558 HIS A O 1
ATOM 3986 N N . VAL A 1 559 ? -3.592 -9.699 7.328 1.00 88.75 559 VAL A N 1
ATOM 3987 C CA . VAL A 1 559 ? -4.608 -8.870 6.670 1.00 88.75 559 VAL A CA 1
ATOM 3988 C C . VAL A 1 559 ? -5.421 -8.123 7.723 1.00 88.75 559 VAL A C 1
ATOM 3990 O O . VAL A 1 559 ? -5.836 -8.698 8.728 1.00 88.75 559 VAL A O 1
ATOM 3993 N N . THR A 1 560 ? -5.666 -6.835 7.482 1.00 92.19 560 THR A N 1
ATOM 3994 C CA . THR A 1 560 ? -6.496 -5.998 8.354 1.00 92.19 560 THR A CA 1
ATOM 3995 C C . THR A 1 560 ? -7.982 -6.262 8.125 1.00 92.19 560 THR A C 1
ATOM 3997 O O . THR A 1 560 ? -8.478 -6.175 6.999 1.00 92.19 560 THR A O 1
ATOM 4000 N N . TYR A 1 561 ? -8.708 -6.513 9.210 1.00 94.62 561 TYR A N 1
ATOM 4001 C CA . TYR A 1 561 ? -10.154 -6.695 9.244 1.00 94.62 561 TYR A CA 1
ATOM 4002 C C . TYR A 1 561 ? -10.802 -5.653 10.151 1.00 94.62 561 TYR A C 1
ATOM 4004 O O . TYR A 1 561 ? -10.370 -5.456 11.285 1.00 94.62 561 TYR A O 1
ATOM 4012 N N . SER A 1 562 ? -11.884 -5.035 9.681 1.00 96.62 562 SER A N 1
ATOM 4013 C CA . SER A 1 562 ? -12.625 -4.040 10.460 1.00 96.62 562 SER A CA 1
ATOM 4014 C C . SER A 1 562 ? -13.741 -4.660 11.301 1.00 96.62 562 SER A C 1
ATOM 4016 O O . SER A 1 562 ? -14.376 -5.649 10.926 1.00 96.62 562 SER A O 1
ATOM 4018 N N . MET A 1 563 ? -14.013 -4.037 12.443 1.00 98.06 563 MET A N 1
ATOM 4019 C CA . MET A 1 563 ? -15.110 -4.361 13.350 1.00 98.06 563 MET A CA 1
ATOM 4020 C C . MET A 1 563 ? -16.293 -3.416 13.128 1.00 98.06 563 MET A C 1
ATOM 4022 O O . MET A 1 563 ? -16.124 -2.226 12.860 1.00 98.06 563 MET A O 1
ATOM 4026 N N . ASP A 1 564 ? -17.511 -3.921 13.315 1.00 97.94 564 ASP A N 1
ATOM 4027 C CA . ASP A 1 564 ? -18.706 -3.087 13.284 1.00 97.94 564 ASP A CA 1
ATOM 4028 C C . ASP A 1 564 ? -18.888 -2.357 14.618 1.00 97.94 564 ASP A C 1
ATOM 4030 O O . ASP A 1 564 ? -18.879 -2.978 15.686 1.00 97.94 564 ASP A O 1
ATOM 4034 N N . ASN A 1 565 ? -19.210 -1.067 14.555 1.00 98.31 565 ASN A N 1
ATOM 4035 C CA . ASN A 1 565 ? -19.692 -0.331 15.717 1.00 98.31 565 ASN A CA 1
ATOM 4036 C C . ASN A 1 565 ? -21.122 -0.773 16.090 1.00 98.31 565 ASN A C 1
ATOM 4038 O O . ASN A 1 565 ? -22.035 -0.746 15.256 1.00 98.31 565 ASN A O 1
ATOM 4042 N N . LYS A 1 566 ? -21.328 -1.175 17.349 1.00 97.88 566 LYS A N 1
ATOM 4043 C CA . LYS A 1 566 ? -22.624 -1.624 17.890 1.00 97.88 566 LYS A CA 1
ATOM 4044 C C . LYS A 1 566 ? -23.172 -0.728 19.010 1.00 97.88 566 LYS A C 1
ATOM 4046 O O . LYS A 1 566 ? -24.189 -1.078 19.609 1.00 97.88 566 LYS A O 1
ATOM 4051 N N . SER A 1 567 ? -22.592 0.451 19.252 1.00 96.94 567 SER A N 1
ATOM 4052 C CA . SER A 1 567 ? -22.967 1.308 20.389 1.00 96.94 567 SER A CA 1
ATOM 4053 C C . SER A 1 567 ? -24.404 1.840 20.339 1.00 96.94 567 SER A C 1
ATOM 4055 O O . SER A 1 567 ? -25.008 2.119 21.370 1.00 96.94 567 SER A O 1
ATOM 4057 N N . SER A 1 568 ? -25.019 1.895 19.152 1.00 95.50 568 SER A N 1
ATOM 4058 C CA . SER A 1 568 ? -26.442 2.254 19.004 1.00 95.50 568 SER A CA 1
ATOM 4059 C C . SER A 1 568 ? -27.410 1.329 19.760 1.00 95.50 568 SER A C 1
ATOM 4061 O O . SER A 1 568 ? -28.549 1.719 20.016 1.00 95.50 568 SER A O 1
ATOM 4063 N N . GLY A 1 569 ? -26.971 0.113 20.106 1.00 94.12 569 GLY A N 1
ATOM 4064 C CA . GLY A 1 569 ? -27.724 -0.850 20.908 1.00 94.12 569 GLY A CA 1
ATOM 4065 C C . GLY A 1 569 ? -27.470 -0.753 22.412 1.00 94.12 569 GLY A C 1
ATOM 4066 O O . GLY A 1 569 ? -27.956 -1.612 23.146 1.00 94.12 569 GLY A O 1
ATOM 4067 N N . PHE A 1 570 ? -26.702 0.237 22.877 1.00 97.69 570 PHE A N 1
ATOM 4068 C CA . PHE A 1 570 ? -26.353 0.353 24.286 1.00 97.69 570 PHE A CA 1
ATOM 4069 C C . PHE A 1 570 ? -27.574 0.555 25.199 1.00 97.69 570 PHE A C 1
ATOM 4071 O O . PHE A 1 570 ? -28.591 1.127 24.785 1.00 97.69 570 PHE A O 1
ATOM 4078 N N . PRO A 1 571 ? -27.476 0.091 26.459 1.00 97.81 571 PRO A N 1
ATOM 4079 C CA . PRO A 1 571 ? -28.539 0.218 27.436 1.00 97.81 571 PRO A CA 1
ATOM 4080 C C . PRO A 1 571 ? -28.955 1.673 27.644 1.00 97.81 571 PRO A C 1
ATOM 4082 O O . PRO A 1 571 ? -28.150 2.608 27.612 1.00 97.81 571 PRO A O 1
ATOM 4085 N N . SER A 1 572 ? -30.245 1.867 27.882 1.00 97.94 572 SER A N 1
ATOM 4086 C CA . SER A 1 572 ? -30.825 3.182 28.140 1.00 97.94 572 SER A CA 1
ATOM 4087 C C . SER A 1 572 ? -32.080 3.059 28.991 1.00 97.94 572 SER A C 1
ATOM 4089 O O . SER A 1 572 ? -32.571 1.962 29.266 1.00 97.94 572 SER A O 1
ATOM 4091 N N . GLY A 1 573 ? -32.618 4.191 29.428 1.00 97.94 573 GLY A N 1
ATOM 4092 C CA . GLY A 1 573 ? -33.865 4.189 30.169 1.00 97.94 573 GLY A CA 1
ATOM 4093 C C . GLY A 1 573 ? -34.430 5.567 30.445 1.00 97.94 573 GLY A C 1
ATOM 4094 O O . GLY A 1 573 ? -33.943 6.589 29.963 1.00 97.94 573 GLY A O 1
ATOM 4095 N N . THR A 1 574 ? -35.471 5.589 31.264 1.00 98.50 574 THR A N 1
ATOM 4096 C CA . THR A 1 574 ? -36.070 6.810 31.798 1.00 98.50 574 THR A CA 1
ATOM 4097 C C . THR A 1 574 ? -36.250 6.689 33.299 1.00 98.50 574 THR A C 1
ATOM 4099 O O . THR A 1 574 ? -36.609 5.618 33.793 1.00 98.50 574 THR A O 1
ATOM 4102 N N . ALA A 1 575 ? -36.082 7.804 33.998 1.00 98.44 575 ALA A N 1
ATOM 4103 C CA . ALA A 1 575 ? -36.406 7.945 35.407 1.00 98.44 575 ALA A CA 1
ATOM 4104 C C . ALA A 1 575 ? -37.457 9.043 35.599 1.00 98.44 575 ALA A C 1
ATOM 4106 O O . ALA A 1 575 ? -37.333 10.115 35.008 1.00 98.44 575 ALA A O 1
ATOM 4107 N N . VAL A 1 576 ? -38.468 8.795 36.432 1.00 98.12 576 VAL A N 1
ATOM 4108 C CA . VAL A 1 576 ? -39.504 9.775 36.795 1.00 98.12 576 VAL A CA 1
ATOM 4109 C C . VAL A 1 576 ? -39.626 9.842 38.310 1.00 98.12 576 VAL A C 1
ATOM 4111 O O . VAL A 1 576 ? -39.807 8.819 38.960 1.00 98.12 576 VAL A O 1
ATOM 4114 N N . ILE A 1 577 ? -39.550 11.043 38.867 1.00 97.69 577 ILE A N 1
ATOM 4115 C CA . ILE A 1 577 ? -39.771 11.309 40.287 1.00 97.69 577 ILE A CA 1
ATOM 4116 C C . ILE A 1 577 ? -41.263 11.601 40.485 1.00 97.69 577 ILE A C 1
ATOM 4118 O O . ILE A 1 577 ? -41.846 12.384 39.731 1.00 97.69 577 ILE A O 1
ATOM 4122 N N . LYS A 1 578 ? -41.878 10.952 41.473 1.00 93.69 578 LYS A N 1
ATOM 4123 C CA . LYS A 1 578 ? -43.295 11.072 41.825 1.00 93.69 578 LYS A CA 1
ATOM 4124 C C . LYS A 1 578 ? -43.502 11.366 43.296 1.00 93.69 578 LYS A C 1
ATOM 4126 O O . LYS A 1 578 ? -42.682 10.896 44.127 1.00 93.69 578 LYS A O 1
#

Sequence (578 aa):
MFKKIFILSMLSALTIFGCSDDDDDTTGPALSNNTLVLSLTGVETLQNGYHYEGWAIVGGSPVATGKFNVDANGVLEDLSSNAISGGEFVTTTDLTDATAIIITIEPDGDTDANPADTHYLAGSVSTMSSTLTVGHASALGDDYSTATGDYILATPTDGANTNENSGIWFLNPPSTTFSYSLSGVTPLLNGFHYEGWAIVDGAALSAGKFNVDDAGALVDLNGVSIANGEIEIGGDLSAATAIILTIEPDGDTDTTPAATHYLAGSVSALSAALTVGDASALGNDYSTATGDYILATPTDAVSTDENSGIWFLSLASGSPAAGLSLPDLPSGWVYEGWAVINGTPVTTGTFTDIAAADLSAPYSGTEAGPPFPGEDFLNNAPSGLTFPTDLAGATAVISIEPSPDDASTPFTLKPLVGSIATNATDHVTYAMDNNSSGFPTGSVTIVVTSPSAGLVLPDLPSGWVYEGWAVIDGTPVSTGTFTDRAAVDSAAPYSGTESGPPFPGEDFLNNTPTGLTFPTDLAGGTAVISIEPSPDDASTPFTLKPLVGGIATDATDHVTYSMDNKSSGFPSGTAVIK

Secondary structure (DSSP, 8-state):
---------------------------PPPPSS-EEEEEEESPPPP-TTEEEEEEEEETTEEEEEEEEEE-TTS-EE-TTS-B-GGGEEE-SS--TTEEEEEEEEEETT---SS--S-EEEEEE-BTTEEEEETTSTTTTS---TT-EEEEEE--TTT--TT-GGGEEE-EEPP-EEEEEEEES-----TT-EEEEEEEETTEEEEEEEEEE-TTS-EE-TTS-B-GGGEEEESS--TTEEEEEEEEE-TT---SS--S-EEEEEE-BTTEEEEETTSTTTTS---TT-EEEEEE--TTSS-SS-GGGEEE-EE-TTSS-EE-EE-PPPPTTEEEEEEEEETTEEEEEEEES-TTS--S--SS--SSPPPSSSEEE--SSPPTT--SS---TT-EEEEEEEESS---SS--S--SEEEE--TT--TT--EEPEE-GGG--EEEEEEEEPPPEESEE-PPPPTTEEEEEEEEETTEEEEEEEES-TTS--S--SS--SSPPPSSSEEETTSSPPTT--SS---TT-EEEEEEEESS---SS--S--SEEEEPPTT--TT--EEPEE-GGG--EEEEEE-

Foldseek 3Di:
DDDDDDDDDDDDDDDDDDDDDDDDDPDDDDQDWQKKAWDWDLFDFDDPQKWKWKWFQAPNFTDTQAIWGADPVRFTAHPVRHGDPRRIGGHPDRRPRGQKMWMAIDGHPDDDRDGDLQTAWMFTDDPQKTWIDCCPPSHFVHLLPVKWWKKAQAFQQAPDPPQRLLKIFGWAAKKKKKQKDKALFAFDDPQKWKWKWFQAPNFTATRDIWTADRVRFIAHSVRHGDPNSIGIDPDDRVRTFKMWMATDHHPDPDRDGDQQGAWMATDDPQKTKIDCCDPSHFVHLLPVKKWKKFQAQQLDPDDPLSLQKMFGWDCVVVDTDQGTDTDQGTPQKWKWKWKQDPNFTDTQAIHRDSQAEHPDAPQHHHHDDHRGRMYGNADDDPPPDDPSDRSAQIKIWMAMAGVPDDDSDGDSGTQWMFGHHNPHDGPHMDITDGDSVSRMIMMIGIDIGHMGQRIDGDQGGPQKWKWKWKQDPNFTDTLATHRDQQAEHDDAPQHHNHDDHGGRMYRNADPDDPPDDPSDRSAQIKMWMAMAGPPDDDRDGDSRTQWMFGHHNPRDGSDMDITDGDSVSRMIIMMGTD